Protein AF-H9GV64-F1 (afdb_monomer)

Nearest PDB structures (foldseek):
  7rdr-assembly1_A  TM=2.942E-01  e=3.446E-03  unidentified
  8f6q-assembly1_A  TM=3.142E-01  e=3.137E+00  synthetic construct
  5cwn-assembly1_A  TM=2.250E-01  e=1.804E+00  synthetic construct

Structure (mmCIF, N/CA/C/O backbone):
data_AF-H9GV64-F1
#
_entry.id   AF-H9GV64-F1
#
loop_
_atom_site.group_PDB
_atom_site.id
_atom_site.type_symbol
_atom_site.label_atom_id
_atom_site.label_alt_id
_atom_site.label_comp_id
_atom_site.label_asym_id
_atom_site.label_entity_id
_atom_site.label_seq_id
_atom_site.pdbx_PDB_ins_code
_atom_site.Cartn_x
_atom_site.Cartn_y
_atom_site.Cartn_z
_atom_site.occupancy
_atom_site.B_iso_or_equiv
_atom_site.auth_seq_id
_atom_site.auth_comp_id
_atom_site.auth_asym_id
_atom_site.auth_atom_id
_atom_site.pdbx_PDB_model_num
ATOM 1 N N . MET A 1 1 ? -4.059 -47.612 61.856 1.00 53.41 1 MET A N 1
ATOM 2 C CA . MET A 1 1 ? -4.037 -46.160 61.566 1.00 53.41 1 MET A CA 1
ATOM 3 C C . MET A 1 1 ? -4.843 -45.853 60.307 1.00 53.41 1 MET A C 1
ATOM 5 O O . MET A 1 1 ? -5.688 -44.978 60.387 1.00 53.41 1 MET A O 1
ATOM 9 N N . GLU A 1 2 ? -4.739 -46.670 59.253 1.00 55.91 2 GLU A N 1
ATOM 10 C CA . GLU A 1 2 ? -5.459 -46.534 57.964 1.00 55.91 2 GLU A CA 1
ATOM 11 C C . GLU A 1 2 ? -6.982 -46.278 58.035 1.00 55.91 2 GLU A C 1
ATOM 13 O O . GLU A 1 2 ? -7.522 -45.525 57.231 1.00 55.91 2 GLU A O 1
ATOM 18 N N . TRP A 1 3 ? -7.698 -46.843 59.014 1.00 55.56 3 TRP A N 1
ATOM 19 C CA . TRP A 1 3 ? -9.148 -46.631 59.153 1.00 55.56 3 TRP A CA 1
ATOM 20 C C . TRP A 1 3 ? -9.542 -45.217 59.610 1.00 55.56 3 TRP A C 1
ATOM 22 O O . TRP A 1 3 ? -10.601 -44.727 59.226 1.00 55.56 3 TRP A O 1
ATOM 32 N N . ARG A 1 4 ? -8.714 -44.542 60.421 1.00 65.94 4 ARG A N 1
ATOM 33 C CA . ARG A 1 4 ? -8.985 -43.148 60.827 1.00 65.94 4 ARG A CA 1
ATOM 34 C C . ARG A 1 4 ? -8.741 -42.188 59.671 1.00 65.94 4 ARG A C 1
ATOM 36 O O . ARG A 1 4 ? -9.539 -41.276 59.478 1.00 65.94 4 ARG A O 1
ATOM 43 N N . ASP A 1 5 ? -7.699 -42.446 58.889 1.00 66.00 5 ASP A N 1
ATOM 44 C CA . ASP A 1 5 ? -7.348 -41.627 57.732 1.00 66.00 5 ASP A CA 1
ATOM 45 C C . ASP A 1 5 ? -8.425 -41.744 56.637 1.00 66.00 5 ASP A C 1
ATOM 47 O O . ASP A 1 5 ? -8.864 -40.734 56.093 1.00 66.00 5 ASP A O 1
ATOM 51 N N . SER A 1 6 ? -8.973 -42.946 56.407 1.00 71.31 6 SER A N 1
ATOM 52 C CA . SER A 1 6 ? -10.094 -43.148 55.474 1.00 71.31 6 SER A CA 1
ATOM 53 C C . SER A 1 6 ? -11.383 -42.424 55.890 1.00 71.31 6 SER A C 1
ATOM 55 O O . SER A 1 6 ? -12.106 -41.925 55.028 1.00 71.31 6 SER A O 1
ATOM 57 N N . VAL A 1 7 ? -11.705 -42.375 57.187 1.00 77.62 7 VAL A N 1
ATOM 58 C CA . VAL A 1 7 ? -12.918 -41.698 57.685 1.00 77.62 7 VAL A CA 1
ATOM 59 C C . VAL A 1 7 ? -12.760 -40.176 57.640 1.00 77.62 7 VAL A C 1
ATOM 61 O O . VAL A 1 7 ? -13.713 -39.477 57.300 1.00 77.62 7 VAL A O 1
ATOM 64 N N . LEU A 1 8 ? -11.560 -39.656 57.920 1.00 79.75 8 LEU A N 1
ATOM 65 C CA . LEU A 1 8 ? -11.256 -38.227 57.791 1.00 79.75 8 LEU A CA 1
ATOM 66 C C . LEU A 1 8 ? -11.384 -37.746 56.342 1.00 79.75 8 LEU A C 1
ATOM 68 O O . LEU A 1 8 ? -11.998 -36.709 56.113 1.00 79.75 8 LEU A O 1
ATOM 72 N N . VAL A 1 9 ? -10.891 -38.522 55.371 1.00 84.25 9 VAL A N 1
ATOM 73 C CA . VAL A 1 9 ? -11.035 -38.204 53.939 1.00 84.25 9 VAL A CA 1
ATOM 74 C C . VAL A 1 9 ? -12.507 -38.180 53.514 1.00 84.25 9 VAL A C 1
ATOM 76 O O . VAL A 1 9 ? -12.927 -37.266 52.810 1.00 84.25 9 VAL A O 1
ATOM 79 N N . GLN A 1 10 ? -13.323 -39.138 53.969 1.00 81.88 10 GLN A N 1
ATOM 80 C CA . GLN A 1 10 ? -14.759 -39.148 53.658 1.00 81.88 10 GLN A CA 1
ATOM 81 C C . GLN A 1 10 ? -15.510 -37.973 54.298 1.00 81.88 10 GLN A C 1
ATOM 83 O O . GLN A 1 10 ? -16.364 -37.369 53.649 1.00 81.88 10 GLN A O 1
ATOM 88 N N . LEU A 1 11 ? -15.189 -37.626 55.548 1.00 85.44 11 LEU A N 1
ATOM 89 C CA . LEU A 1 11 ? -15.784 -36.480 56.236 1.00 85.44 11 LEU A CA 1
ATOM 90 C C . LEU A 1 11 ? -15.414 -35.162 55.543 1.00 85.44 11 LEU A C 1
ATOM 92 O O . LEU A 1 11 ? -16.284 -34.319 55.337 1.00 85.44 11 LEU A O 1
ATOM 96 N N . ASP A 1 12 ? -14.149 -35.000 55.157 1.00 83.88 12 ASP A N 1
ATOM 97 C CA . ASP A 1 12 ? -13.677 -33.821 54.431 1.00 83.88 12 ASP A CA 1
ATOM 98 C C . ASP A 1 12 ? -14.350 -33.707 53.059 1.00 83.88 12 ASP A C 1
ATOM 100 O O . ASP A 1 12 ? -14.798 -32.634 52.658 1.00 83.88 12 ASP A O 1
ATOM 104 N N . GLN A 1 13 ? -14.561 -34.837 52.384 1.00 84.56 13 GLN A N 1
ATOM 105 C CA . GLN A 1 13 ? -15.266 -34.868 51.110 1.00 84.56 13 GLN A CA 1
ATOM 106 C C . GLN A 1 13 ? -16.753 -34.505 51.244 1.00 84.56 13 GLN A C 1
ATOM 108 O O . GLN A 1 13 ? -17.286 -33.782 50.403 1.00 84.56 13 GLN A O 1
ATOM 113 N N . VAL A 1 14 ? -17.434 -34.959 52.301 1.00 85.06 14 VAL A N 1
ATOM 114 C CA . VAL A 1 14 ? -18.819 -34.548 52.590 1.00 85.06 14 VAL A CA 1
ATOM 115 C C . VAL A 1 14 ? -18.875 -33.070 52.971 1.00 85.06 14 VAL A C 1
ATOM 117 O O . VAL A 1 14 ? -19.726 -32.349 52.455 1.00 85.06 14 VAL A O 1
ATOM 120 N N . LYS A 1 15 ? -17.950 -32.597 53.811 1.00 89.56 15 LYS A N 1
ATOM 121 C CA . LYS A 1 15 ? -17.848 -31.188 54.204 1.00 89.56 15 LYS A CA 1
ATOM 122 C C . LYS A 1 15 ? -17.614 -30.284 52.994 1.00 89.56 15 LYS A C 1
ATOM 124 O O . LYS A 1 15 ? -18.304 -29.282 52.855 1.00 89.56 15 LYS A O 1
ATOM 129 N N . SER A 1 16 ? -16.702 -30.662 52.101 1.00 88.12 16 SER A N 1
ATOM 130 C CA . SER A 1 16 ? -16.436 -29.953 50.848 1.00 88.12 16 SER A CA 1
ATOM 131 C C . SER A 1 16 ? -17.687 -29.884 49.968 1.00 88.12 16 SER A C 1
ATOM 133 O O . SER A 1 16 ? -18.065 -28.800 49.534 1.00 88.12 16 SER A O 1
ATOM 135 N N . ARG A 1 17 ? -18.404 -31.003 49.782 1.00 83.75 17 ARG A N 1
ATOM 136 C CA . ARG A 1 17 ? -19.665 -31.017 49.017 1.00 83.75 17 ARG A CA 1
ATOM 137 C C . ARG A 1 17 ? -20.757 -30.166 49.663 1.00 83.75 17 ARG A C 1
ATOM 139 O O . ARG A 1 17 ? -21.462 -29.462 48.950 1.00 83.75 17 ARG A O 1
ATOM 146 N N . MET A 1 18 ? -20.902 -30.218 50.988 1.00 86.19 18 MET A N 1
ATOM 147 C CA . MET A 1 18 ? -21.866 -29.380 51.708 1.00 86.19 18 MET A CA 1
ATOM 148 C C . MET A 1 18 ? -21.522 -27.897 51.582 1.00 86.19 18 MET A C 1
ATOM 150 O O . MET A 1 18 ? -22.432 -27.099 51.391 1.00 86.19 18 MET A O 1
ATOM 154 N N . GLN A 1 19 ? -20.237 -27.538 51.641 1.00 85.38 19 GLN A N 1
ATOM 155 C CA . GLN A 1 19 ? -19.795 -26.161 51.447 1.00 85.38 19 GLN A CA 1
ATOM 156 C C . GLN A 1 19 ? -20.117 -25.681 50.028 1.00 85.38 19 GLN A C 1
ATOM 158 O O . GLN A 1 19 ? -20.773 -24.661 49.880 1.00 85.38 19 GLN A O 1
ATOM 163 N N . MET A 1 20 ? -19.787 -26.467 48.996 1.00 81.81 20 MET A N 1
ATOM 164 C CA . MET A 1 20 ? -20.126 -26.113 47.611 1.00 81.81 20 MET A CA 1
ATOM 165 C C . MET A 1 20 ? -21.639 -25.988 47.383 1.00 81.81 20 MET A C 1
ATOM 167 O O . MET A 1 20 ? -22.082 -25.089 46.673 1.00 81.81 20 MET A O 1
ATOM 171 N N . ALA A 1 21 ? -22.445 -26.858 47.998 1.00 82.06 21 ALA A N 1
ATOM 172 C CA . ALA A 1 21 ? -23.902 -26.776 47.916 1.00 82.06 21 ALA A CA 1
ATOM 173 C C . ALA A 1 21 ? -24.458 -25.542 48.64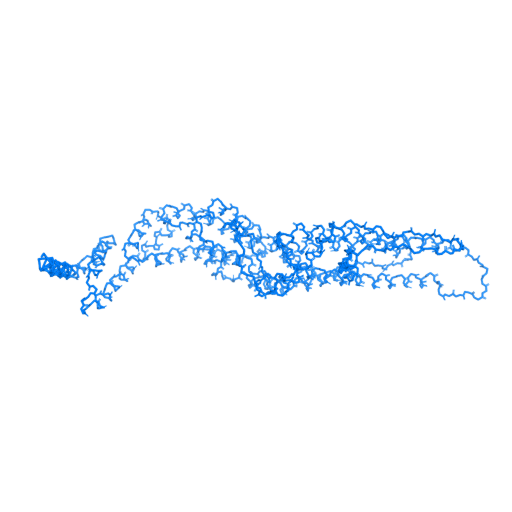9 1.00 82.06 21 ALA A C 1
ATOM 175 O O . ALA A 1 21 ? -25.371 -24.895 48.140 1.00 82.06 21 ALA A O 1
ATOM 176 N N . ALA A 1 22 ? -23.908 -25.200 49.819 1.00 84.88 22 ALA A N 1
ATOM 177 C CA . ALA A 1 22 ? -24.285 -24.001 50.564 1.00 84.88 22 ALA A CA 1
ATOM 178 C C . ALA A 1 22 ? -23.931 -22.722 49.790 1.00 84.88 22 ALA A C 1
ATOM 180 O O . ALA A 1 22 ? -24.785 -21.849 49.645 1.00 84.88 22 ALA A O 1
ATOM 181 N N . ASP A 1 23 ? -22.722 -22.655 49.229 1.00 84.44 23 ASP A N 1
ATOM 182 C CA . ASP A 1 23 ? -22.256 -21.528 48.418 1.00 84.44 23 ASP A CA 1
ATOM 183 C C . ASP A 1 23 ? -23.117 -21.381 47.144 1.00 84.44 23 ASP A C 1
ATOM 185 O O . ASP A 1 23 ? -23.544 -20.280 46.797 1.00 84.44 23 ASP A O 1
ATOM 189 N N . SER A 1 24 ? -23.474 -22.499 46.498 1.00 83.62 24 SER A N 1
ATOM 190 C CA . SER A 1 24 ? -24.377 -22.509 45.334 1.00 83.62 24 SER A CA 1
ATOM 191 C C . SER A 1 24 ? -25.785 -22.022 45.683 1.00 83.62 24 SER A C 1
ATOM 193 O O . SER A 1 24 ? -26.373 -21.250 44.931 1.00 83.62 24 SER A O 1
ATOM 195 N N . LEU A 1 25 ? -26.345 -22.436 46.825 1.00 84.31 25 LEU A N 1
ATOM 196 C CA . LEU A 1 25 ? -27.657 -21.960 47.277 1.00 84.31 25 LEU A CA 1
ATOM 197 C C . LEU A 1 25 ? -27.636 -20.463 47.601 1.00 84.31 25 LEU A C 1
ATOM 199 O O . LEU A 1 25 ? -28.568 -19.748 47.235 1.00 84.31 25 LEU A O 1
ATOM 203 N N . GLN A 1 26 ? -26.571 -19.984 48.247 1.00 87.88 26 GLN A N 1
ATOM 204 C CA . GLN A 1 26 ? -26.408 -18.568 48.561 1.00 87.88 26 GLN A CA 1
ATOM 205 C C . GLN A 1 26 ? -26.324 -17.713 47.288 1.00 87.88 26 GLN A C 1
ATOM 207 O O . GLN A 1 26 ? -26.975 -16.671 47.199 1.00 87.88 26 GLN A O 1
ATOM 212 N N . GLU A 1 27 ? -25.571 -18.152 46.277 1.00 88.56 27 GLU A N 1
ATOM 213 C CA . GLU A 1 27 ? -25.499 -17.435 45.000 1.00 88.56 27 GLU A CA 1
ATOM 214 C C . GLU A 1 27 ? -26.795 -17.553 44.180 1.00 88.56 27 GLU A C 1
ATOM 216 O O . GLU A 1 27 ? -27.140 -16.618 43.456 1.00 88.56 27 GLU A O 1
ATOM 221 N N . ALA A 1 28 ? -27.570 -18.632 44.335 1.00 85.69 28 ALA A N 1
ATOM 222 C CA . ALA A 1 28 ? -28.889 -18.767 43.713 1.00 85.69 28 ALA A CA 1
ATOM 223 C C . ALA A 1 28 ? -29.913 -17.783 44.306 1.00 85.69 28 ALA A C 1
ATOM 225 O O . ALA A 1 28 ? -30.651 -17.137 43.558 1.00 85.69 28 ALA A O 1
ATOM 226 N N . ASP A 1 29 ? -29.929 -17.623 45.631 1.00 86.50 29 ASP A N 1
ATOM 227 C CA . ASP A 1 29 ? -30.789 -16.649 46.317 1.00 86.50 29 ASP A CA 1
ATOM 228 C C . ASP A 1 29 ? -30.404 -15.206 45.951 1.00 86.50 29 ASP A C 1
ATOM 230 O O . ASP A 1 29 ? -31.247 -14.367 45.605 1.00 86.50 29 ASP A O 1
ATOM 234 N N . LYS A 1 30 ? -29.094 -14.939 45.904 1.00 91.12 30 LYS A N 1
ATOM 235 C CA . LYS A 1 30 ? -28.554 -13.665 45.431 1.00 91.12 30 LYS A CA 1
ATOM 236 C C . LYS A 1 30 ? -28.959 -13.387 43.985 1.00 91.12 30 LYS A C 1
ATOM 238 O O . LYS A 1 30 ? -29.435 -12.289 43.709 1.00 91.12 30 LYS A O 1
ATOM 243 N N . TRP A 1 31 ? -28.851 -14.359 43.078 1.00 91.44 31 TRP A N 1
ATOM 244 C CA . TRP A 1 31 ? -29.331 -14.219 41.699 1.00 91.44 31 TRP A CA 1
ATOM 245 C C . TRP A 1 31 ? -30.822 -13.869 41.642 1.00 91.44 31 TRP A C 1
ATOM 247 O O . TRP A 1 31 ? -31.196 -12.932 40.940 1.00 91.44 31 TRP A O 1
ATOM 257 N N . SER A 1 32 ? -31.665 -14.576 42.402 1.00 88.50 32 SER A N 1
ATOM 258 C CA . SER A 1 32 ? -33.111 -14.321 42.448 1.00 88.50 32 SER A CA 1
ATOM 259 C C . SER A 1 32 ? -33.420 -12.889 42.897 1.00 88.50 32 SER A C 1
ATOM 261 O O . SER A 1 32 ? -34.202 -12.186 42.257 1.00 88.50 32 SER A O 1
ATOM 263 N N . THR A 1 33 ? -32.736 -12.417 43.942 1.00 91.31 33 THR A N 1
ATOM 264 C CA . THR A 1 33 ? -32.866 -11.038 44.437 1.00 91.31 33 THR A CA 1
ATOM 265 C C . THR A 1 33 ? -32.399 -10.022 43.392 1.00 91.31 33 THR A C 1
ATOM 267 O O . THR A 1 33 ? -33.098 -9.057 43.087 1.00 91.31 33 THR A O 1
ATOM 270 N N . LEU A 1 34 ? -31.231 -10.251 42.782 1.00 91.62 34 LEU A N 1
ATOM 271 C CA . LEU A 1 34 ? -30.693 -9.362 41.753 1.00 91.62 34 LEU A CA 1
ATOM 272 C C . LEU A 1 34 ? -31.621 -9.277 40.532 1.00 91.62 34 LEU A C 1
ATOM 274 O O . LEU A 1 34 ? -31.825 -8.182 40.013 1.00 91.62 34 LEU A O 1
ATOM 278 N N . SER A 1 35 ? -32.191 -10.409 40.114 1.00 89.69 35 SER A N 1
ATOM 279 C CA . SER A 1 35 ? -33.120 -10.513 38.987 1.00 89.69 35 SER A CA 1
ATOM 280 C C . SER A 1 35 ? -34.469 -9.847 39.260 1.00 89.69 35 SER A C 1
ATOM 282 O O . SER A 1 35 ? -35.093 -9.372 38.317 1.00 89.69 35 SER A O 1
ATOM 284 N N . ALA A 1 36 ? -34.934 -9.800 40.511 1.00 90.25 36 ALA A N 1
ATOM 285 C CA . ALA A 1 36 ? -36.158 -9.082 40.869 1.00 90.25 36 ALA A CA 1
ATOM 286 C C . ALA A 1 36 ? -35.954 -7.557 40.828 1.00 90.25 36 ALA A C 1
ATOM 288 O O . ALA A 1 36 ? -36.812 -6.819 40.348 1.00 90.25 36 ALA A O 1
ATOM 289 N N . ASP A 1 37 ? -34.788 -7.092 41.281 1.00 92.31 37 ASP A N 1
ATOM 290 C CA . ASP A 1 37 ? -34.478 -5.663 41.381 1.00 92.31 37 ASP A CA 1
ATOM 291 C C . ASP A 1 37 ? -34.032 -5.026 40.055 1.00 92.31 37 ASP A C 1
ATOM 293 O O . ASP A 1 37 ? -34.067 -3.801 39.918 1.00 92.31 37 ASP A O 1
ATOM 297 N N . ILE A 1 38 ? -33.540 -5.822 39.098 1.00 92.56 38 ILE A N 1
ATOM 298 C CA . ILE A 1 38 ? -32.871 -5.307 37.892 1.00 92.56 38 ILE A CA 1
ATOM 299 C C . ILE A 1 38 ? -33.787 -4.395 37.064 1.00 92.56 38 ILE A C 1
ATOM 301 O O . ILE A 1 38 ? -33.342 -3.390 36.519 1.00 92.56 38 ILE A O 1
ATOM 305 N N . GLU A 1 39 ? -35.087 -4.680 37.006 1.00 91.56 39 GLU A N 1
ATOM 306 C CA . GLU A 1 39 ? -36.027 -3.841 36.258 1.00 91.56 39 GLU A CA 1
ATOM 307 C C . GLU A 1 39 ? -36.197 -2.452 36.886 1.00 91.56 39 GLU A C 1
ATOM 309 O O . GLU A 1 39 ? -36.316 -1.462 36.162 1.00 91.56 39 GLU A O 1
ATOM 314 N N . GLU A 1 40 ? -36.144 -2.342 38.217 1.00 91.69 40 GLU A N 1
ATOM 315 C CA . GLU A 1 40 ? -36.154 -1.042 38.896 1.00 91.69 40 GLU A CA 1
ATOM 316 C C . GLU A 1 40 ? -34.845 -0.282 38.661 1.00 91.69 40 GLU A C 1
ATOM 318 O O . GLU A 1 40 ? -34.872 0.924 38.409 1.00 91.69 40 GLU A O 1
ATOM 323 N N . THR A 1 41 ? -33.693 -0.964 38.656 1.00 92.19 41 THR A N 1
ATOM 324 C CA . TH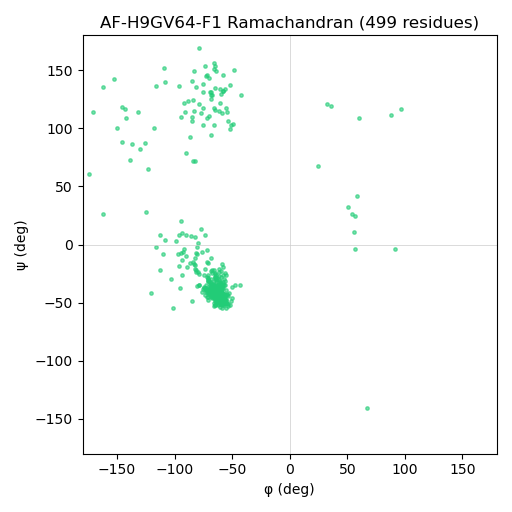R A 1 41 ? -32.418 -0.288 38.369 1.00 92.19 41 THR A CA 1
ATOM 325 C C . THR A 1 41 ? -32.361 0.226 36.930 1.00 92.19 41 THR A C 1
ATOM 327 O O . THR A 1 41 ? -31.880 1.338 36.716 1.00 92.19 41 THR A O 1
ATOM 330 N N . PHE A 1 42 ? -32.931 -0.483 35.948 1.00 92.75 42 PHE A N 1
ATOM 331 C CA . PHE A 1 42 ? -33.024 0.007 34.564 1.00 92.75 42 PHE A CA 1
ATOM 332 C C . PHE A 1 42 ? -33.851 1.296 34.422 1.00 92.75 42 PHE A C 1
ATOM 334 O O . PHE A 1 42 ? -33.575 2.093 33.521 1.00 92.75 42 PHE A O 1
ATOM 341 N N . LYS A 1 43 ? -34.819 1.558 35.312 1.00 92.12 43 LYS A N 1
ATOM 342 C CA . LYS A 1 43 ? -35.595 2.815 35.294 1.00 92.12 43 LYS A CA 1
ATOM 343 C C . LYS A 1 43 ? -34.763 4.040 35.665 1.00 92.12 43 LYS A C 1
ATOM 345 O O . LYS A 1 43 ? -35.125 5.142 35.265 1.00 92.12 43 LYS A O 1
ATOM 350 N N . THR A 1 44 ? -33.654 3.862 36.385 1.00 91.44 44 THR A N 1
ATOM 351 C CA . THR A 1 44 ? -32.748 4.969 36.739 1.00 91.44 44 THR A CA 1
ATOM 352 C C . THR A 1 44 ? -32.031 5.557 35.522 1.00 91.44 44 THR A C 1
ATOM 354 O O . THR A 1 44 ? -31.582 6.696 35.584 1.00 91.44 44 THR A O 1
ATOM 357 N N . GLN A 1 45 ? -31.928 4.792 34.425 1.00 89.94 45 GLN A N 1
ATOM 358 C CA . GLN A 1 45 ? -31.151 5.117 33.219 1.00 89.94 45 GLN A CA 1
ATOM 359 C C . GLN A 1 45 ? -29.657 5.408 33.472 1.00 89.94 45 GLN A C 1
ATOM 361 O O . GLN A 1 45 ? -28.952 5.840 32.559 1.00 89.94 45 GLN A O 1
ATOM 366 N N . ASP A 1 46 ? -29.148 5.133 34.677 1.00 91.81 46 ASP A N 1
ATOM 367 C CA . ASP A 1 46 ? -27.738 5.291 35.014 1.00 91.81 46 ASP A CA 1
ATOM 368 C C . ASP A 1 46 ? -26.959 4.035 34.609 1.00 91.81 46 ASP A C 1
ATOM 370 O O . ASP A 1 46 ? -27.032 2.977 35.241 1.00 91.81 46 ASP A O 1
ATOM 374 N N . VAL A 1 47 ? -26.187 4.171 33.532 1.00 92.75 47 VAL A N 1
ATOM 375 C CA . VAL A 1 47 ? -25.391 3.095 32.931 1.00 92.75 47 VAL A CA 1
ATOM 376 C C . VAL A 1 47 ? -24.413 2.476 33.939 1.00 92.75 47 VAL A C 1
ATOM 378 O O . VAL A 1 47 ? -24.196 1.264 33.912 1.00 92.75 47 VAL A O 1
ATOM 381 N N . SER A 1 48 ? -23.856 3.272 34.857 1.00 92.12 48 SER A N 1
ATOM 382 C CA . SER A 1 48 ? -22.890 2.792 35.848 1.00 92.12 48 SER A CA 1
ATOM 383 C C . SER A 1 48 ? -23.558 1.917 36.911 1.00 92.12 48 SER A C 1
ATOM 385 O O . SER A 1 48 ? -23.090 0.811 37.191 1.00 92.12 48 SER A O 1
ATOM 387 N N . VAL A 1 49 ? -24.709 2.351 37.430 1.00 92.81 49 VAL A N 1
ATOM 388 C CA . VAL A 1 49 ? -25.474 1.614 38.445 1.00 92.81 49 VAL A CA 1
ATOM 389 C C . VAL A 1 49 ? -26.015 0.309 37.869 1.00 92.81 49 VAL A C 1
ATOM 391 O O . VAL A 1 49 ? -25.906 -0.743 38.504 1.00 92.81 49 VAL A O 1
ATOM 394 N N . ILE A 1 50 ? -26.548 0.354 36.645 1.00 93.81 50 ILE A N 1
ATOM 395 C CA . ILE A 1 50 ? -27.048 -0.841 35.959 1.00 93.81 50 ILE A CA 1
ATOM 396 C C . ILE A 1 50 ? -25.899 -1.832 35.728 1.00 93.81 50 ILE A C 1
ATOM 398 O O . ILE A 1 50 ? -26.048 -3.014 36.037 1.00 93.81 50 ILE A O 1
ATOM 402 N N . SER A 1 51 ? -24.735 -1.361 35.262 1.00 93.94 51 SER A N 1
ATOM 403 C CA . SER A 1 51 ? -23.573 -2.227 35.029 1.00 93.94 51 SER A CA 1
ATOM 404 C C . SER A 1 51 ? -23.103 -2.947 36.293 1.00 93.94 51 SER A C 1
ATOM 406 O O . SER A 1 51 ? -22.930 -4.159 36.257 1.00 93.94 51 SER A O 1
ATOM 408 N N . ALA A 1 52 ? -23.021 -2.257 37.437 1.00 92.81 52 ALA A N 1
ATOM 409 C CA . ALA A 1 52 ? -22.607 -2.866 38.699 1.00 92.81 52 ALA A CA 1
ATOM 410 C C . ALA A 1 52 ? -23.552 -4.002 39.132 1.00 92.81 52 ALA A C 1
ATOM 412 O O . ALA A 1 52 ? -23.105 -5.040 39.631 1.00 92.81 52 ALA A O 1
ATOM 413 N N . LYS A 1 53 ? -24.863 -3.837 38.903 1.00 93.06 53 LYS A N 1
ATOM 414 C CA . LYS A 1 53 ? -25.858 -4.888 39.164 1.00 93.06 53 LYS A CA 1
ATOM 415 C C . LYS A 1 53 ? -25.672 -6.075 38.207 1.00 93.06 53 LYS A C 1
ATOM 417 O O . LYS A 1 53 ? -25.689 -7.212 38.673 1.00 93.06 53 LYS A O 1
ATOM 422 N N . LEU A 1 54 ? -25.423 -5.830 36.915 1.00 93.69 54 LEU A N 1
ATOM 423 C CA . LEU A 1 54 ? -25.150 -6.888 35.928 1.00 93.69 54 LEU A CA 1
ATOM 424 C C . LEU A 1 54 ? -23.860 -7.662 36.228 1.00 93.69 54 LEU A C 1
ATOM 426 O O . LEU A 1 54 ? -23.864 -8.887 36.147 1.00 93.69 54 LEU A O 1
ATOM 430 N N . THR A 1 55 ? -22.793 -6.988 36.654 1.00 92.69 55 THR A N 1
ATOM 431 C CA . THR A 1 55 ? -21.528 -7.631 37.045 1.00 92.69 55 THR A CA 1
ATOM 432 C C . THR A 1 55 ? -21.702 -8.515 38.284 1.00 92.69 55 THR A C 1
ATOM 434 O O . THR A 1 55 ? -21.139 -9.610 38.370 1.00 92.69 55 THR A O 1
ATOM 437 N N . SER A 1 56 ? -22.536 -8.083 39.238 1.00 91.19 56 SER A N 1
ATOM 438 C CA . SER A 1 56 ? -22.930 -8.914 40.382 1.00 91.19 56 SER A CA 1
ATOM 439 C C . SER A 1 56 ? -23.701 -10.160 39.928 1.00 91.19 56 SER A C 1
ATOM 441 O O . SER A 1 56 ? -23.383 -11.265 40.366 1.00 91.19 56 SER A O 1
ATOM 443 N N . MET A 1 57 ? -24.637 -10.010 38.980 1.00 92.19 57 MET A N 1
ATOM 444 C CA . MET A 1 57 ? -25.357 -11.138 38.374 1.00 92.19 57 MET A CA 1
ATOM 445 C C . MET A 1 57 ? -24.408 -12.092 37.632 1.00 92.19 57 MET A C 1
ATOM 447 O O . MET A 1 57 ? -24.515 -13.300 37.819 1.00 92.19 57 MET A O 1
ATOM 451 N N . GLN A 1 58 ? -23.442 -11.583 36.857 1.00 91.94 58 GLN A N 1
ATOM 452 C CA . GLN A 1 58 ? -22.406 -12.396 36.194 1.00 91.94 58 GLN A CA 1
ATOM 453 C C . GLN A 1 58 ? -21.600 -13.224 37.196 1.00 91.94 58 GLN A C 1
ATOM 455 O O . GLN A 1 58 ? -21.377 -14.413 36.975 1.00 91.94 58 GLN A O 1
ATOM 460 N N . SER A 1 59 ? -21.203 -12.605 38.309 1.00 90.12 59 SER A N 1
ATOM 461 C CA . SER A 1 59 ? -20.434 -13.270 39.364 1.00 90.12 59 SER A CA 1
ATOM 462 C C . SER A 1 59 ? -21.241 -14.380 40.039 1.00 90.12 59 SER A C 1
ATOM 464 O O . SER A 1 59 ? -20.720 -15.472 40.246 1.00 90.12 59 SER A O 1
ATOM 466 N N . SER A 1 60 ? -22.523 -14.132 40.330 1.00 90.06 60 SER A N 1
ATOM 467 C CA . SER A 1 60 ? -23.426 -15.157 40.867 1.00 90.06 60 SER A CA 1
ATOM 468 C C . SER A 1 60 ? -23.654 -16.294 39.876 1.00 90.06 60 SER A C 1
ATOM 470 O O . SER A 1 60 ? -23.608 -17.461 40.254 1.00 90.06 60 SER A O 1
ATOM 472 N N . LEU A 1 61 ? -23.832 -15.981 38.590 1.00 88.12 61 LEU A N 1
ATOM 473 C CA . LEU A 1 61 ? -24.039 -16.993 37.558 1.00 88.12 61 LEU A CA 1
ATOM 474 C C . LEU A 1 61 ? -22.820 -17.906 37.382 1.00 88.12 61 LEU A C 1
ATOM 476 O O . LEU A 1 61 ? -22.993 -19.098 37.155 1.00 88.12 61 LEU A O 1
ATOM 480 N N . ALA A 1 62 ? -21.599 -17.388 37.539 1.00 86.44 62 ALA A N 1
ATOM 481 C CA . ALA A 1 62 ? -20.371 -18.177 37.421 1.00 86.44 62 ALA A CA 1
ATOM 482 C C . ALA A 1 62 ? -20.263 -19.323 38.449 1.00 86.44 62 ALA A C 1
ATOM 484 O O . ALA A 1 62 ? -19.576 -20.306 38.184 1.00 86.44 62 ALA A O 1
ATOM 485 N N . VAL A 1 63 ? -20.951 -19.225 39.592 1.00 85.44 63 VAL A N 1
ATOM 486 C CA . VAL A 1 63 ? -20.993 -20.271 40.634 1.00 85.44 63 VAL A CA 1
ATOM 487 C C . VAL A 1 63 ? -22.130 -21.277 40.388 1.00 85.44 63 VAL A C 1
ATOM 489 O O . VAL A 1 63 ? -22.083 -22.402 40.870 1.00 85.44 63 VAL A O 1
ATOM 492 N N . LEU A 1 64 ? -23.135 -20.915 39.584 1.00 84.69 64 LEU A N 1
ATOM 493 C CA . LEU A 1 64 ? -24.370 -21.685 39.375 1.00 84.69 64 LEU A CA 1
ATOM 494 C C . LEU A 1 64 ? -24.339 -22.617 38.151 1.00 84.69 64 LEU A C 1
ATOM 496 O O . LEU A 1 64 ? -25.396 -23.016 37.662 1.00 84.69 64 LEU A O 1
ATOM 500 N N . VAL A 1 65 ? -23.156 -22.972 37.649 1.00 82.62 65 VAL A N 1
ATOM 501 C CA . VAL A 1 65 ? -22.982 -23.749 36.403 1.00 82.62 65 VAL A CA 1
ATOM 502 C C . VAL A 1 65 ? -23.691 -25.108 36.444 1.00 82.62 65 VAL A C 1
ATOM 504 O O . VAL A 1 65 ? -24.240 -25.542 35.436 1.00 82.62 65 VAL A O 1
ATOM 507 N N . ASP A 1 66 ? -23.756 -25.740 37.616 1.00 80.19 66 ASP A N 1
ATOM 508 C CA . ASP A 1 66 ? -24.352 -27.072 37.797 1.00 80.19 66 ASP A CA 1
ATOM 509 C C . ASP A 1 66 ? -25.881 -27.047 38.017 1.00 80.19 66 ASP A C 1
ATOM 511 O O . ASP A 1 66 ? -26.492 -28.074 38.327 1.00 80.19 66 ASP A O 1
ATOM 515 N N . THR A 1 67 ? -26.527 -25.881 37.876 1.00 80.69 67 THR A N 1
ATOM 516 C CA . THR A 1 67 ? -27.988 -25.755 38.018 1.00 80.69 67 THR A CA 1
ATOM 517 C C . THR A 1 67 ? -28.723 -26.075 36.709 1.00 80.69 67 THR A C 1
ATOM 519 O O . THR A 1 67 ? -28.275 -25.683 35.632 1.00 80.69 67 THR A O 1
ATOM 522 N N . PRO A 1 68 ? -29.875 -26.774 36.756 1.00 78.50 68 PRO A N 1
ATOM 523 C CA . PRO A 1 68 ? -30.590 -27.197 35.547 1.00 78.50 68 PRO A CA 1
ATOM 524 C C . PRO A 1 68 ? -31.147 -26.027 34.718 1.00 78.50 68 PRO A C 1
ATOM 526 O O . PRO A 1 68 ? -31.380 -26.186 33.524 1.00 78.50 68 PRO A O 1
ATOM 529 N N . ASP A 1 69 ? -31.342 -24.858 35.331 1.00 85.44 69 ASP A N 1
ATOM 530 C CA . ASP A 1 69 ? -31.833 -23.622 34.712 1.00 85.44 69 ASP A CA 1
ATOM 531 C C . ASP A 1 69 ? -30.701 -22.663 34.285 1.00 85.44 69 ASP A C 1
ATOM 533 O O . ASP A 1 69 ? -30.957 -21.533 33.859 1.00 85.44 69 ASP A O 1
ATOM 537 N N . TYR A 1 70 ? -29.439 -23.102 34.361 1.00 87.50 70 TYR A N 1
ATOM 538 C CA . TYR A 1 70 ? -28.265 -22.292 34.028 1.00 87.50 70 TYR A CA 1
ATOM 539 C C . TYR A 1 70 ? -28.345 -21.672 32.626 1.00 87.50 70 TYR A C 1
ATOM 541 O O . TYR A 1 70 ? -28.097 -20.478 32.457 1.00 87.50 70 TYR A O 1
ATOM 549 N N . SER A 1 71 ? -28.765 -22.447 31.619 1.00 88.31 71 SER A N 1
ATOM 550 C CA . SER A 1 71 ? -28.880 -21.957 30.240 1.00 88.31 71 SER A CA 1
ATOM 551 C C . SER A 1 71 ? -29.889 -20.816 30.097 1.00 88.31 71 SER A C 1
ATOM 553 O O . SER A 1 71 ? -29.637 -19.860 29.365 1.00 88.31 71 SER A O 1
ATOM 555 N N . GLU A 1 72 ? -31.017 -20.885 30.806 1.00 90.00 72 GLU A N 1
ATOM 556 C CA . GLU A 1 72 ? -32.042 -19.836 30.781 1.00 90.00 72 GLU A CA 1
ATOM 557 C C . GLU A 1 72 ? -31.527 -18.559 31.455 1.00 90.00 72 GLU A C 1
ATOM 559 O O . GLU A 1 72 ? -31.692 -17.458 30.922 1.00 90.00 72 GLU A O 1
ATOM 564 N N . LYS A 1 73 ? -30.810 -18.705 32.577 1.00 90.00 73 LYS A N 1
ATOM 565 C CA . LYS A 1 73 ? -30.154 -17.593 33.279 1.00 90.00 73 LYS A CA 1
ATOM 566 C C . LYS A 1 73 ? -29.087 -16.908 32.419 1.00 90.00 73 LYS A C 1
ATOM 568 O O . LYS A 1 73 ? -29.031 -15.678 32.402 1.00 90.00 73 LYS A O 1
ATOM 573 N N . CYS A 1 74 ? -28.289 -17.666 31.660 1.00 91.19 74 CYS A N 1
ATOM 574 C CA . CYS A 1 74 ? -27.331 -17.112 30.695 1.00 91.19 74 CYS A CA 1
ATOM 575 C C . CYS A 1 74 ? -28.026 -16.264 29.624 1.00 91.19 74 CYS A C 1
ATOM 577 O O . CYS A 1 74 ? -27.610 -15.135 29.365 1.00 91.19 74 CYS A O 1
ATOM 579 N N . VAL A 1 75 ? -29.100 -16.786 29.023 1.00 93.38 75 VAL A N 1
ATOM 580 C CA . VAL A 1 75 ? -29.870 -16.061 28.000 1.00 93.38 75 VAL A CA 1
ATOM 581 C C . VAL A 1 75 ? -30.465 -14.778 28.578 1.00 93.38 75 VAL A C 1
ATOM 583 O O . VAL A 1 75 ? -30.383 -13.724 27.946 1.00 93.38 75 VAL A O 1
ATOM 586 N N . HIS A 1 76 ? -31.019 -14.841 29.792 1.00 92.25 76 HIS A N 1
ATOM 587 C CA . HIS A 1 76 ? -31.567 -13.669 30.465 1.00 92.25 76 HIS A CA 1
ATOM 588 C C . HIS A 1 76 ? -30.495 -12.600 30.723 1.00 92.25 76 HIS A C 1
ATOM 590 O O . HIS A 1 76 ? -30.703 -11.428 30.408 1.00 92.25 76 HIS A O 1
ATOM 596 N N . LEU A 1 77 ? -29.318 -12.999 31.216 1.00 92.75 77 LEU A N 1
ATOM 597 C CA . LEU A 1 77 ? -28.202 -12.082 31.449 1.00 92.75 77 LEU A CA 1
ATOM 598 C C . LEU A 1 77 ? -27.747 -11.385 30.167 1.00 92.75 77 LEU A C 1
ATOM 600 O O . LEU A 1 77 ? -27.540 -10.172 30.157 1.00 92.75 77 LEU A O 1
ATOM 604 N N . GLU A 1 78 ? -27.620 -12.136 29.075 1.00 93.75 78 GLU A N 1
ATOM 605 C CA . GLU A 1 78 ? -27.234 -11.571 27.784 1.00 93.75 78 GLU A CA 1
ATOM 606 C C . GLU A 1 78 ? -28.303 -10.627 27.220 1.00 93.75 78 GLU A C 1
ATOM 608 O O . GLU A 1 78 ? -27.963 -9.586 26.649 1.00 93.75 78 GLU A O 1
ATOM 613 N N . ALA A 1 79 ? -29.591 -10.910 27.439 1.00 94.75 79 ALA A N 1
ATOM 614 C CA . ALA A 1 79 ? -30.673 -9.992 27.089 1.00 94.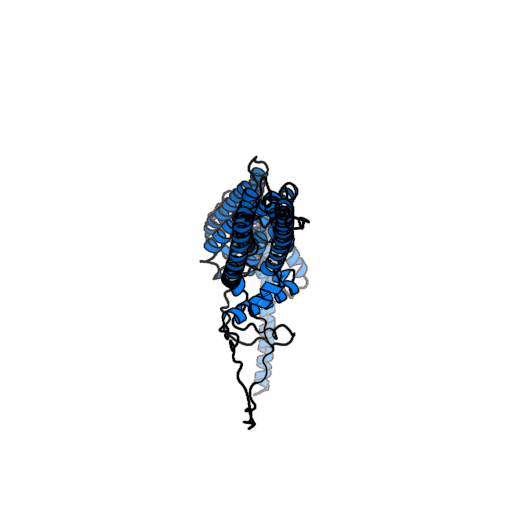75 79 ALA A CA 1
ATOM 615 C C . ALA A 1 79 ? -30.584 -8.669 27.874 1.00 94.75 79 ALA A C 1
ATOM 617 O O . ALA A 1 79 ? -30.738 -7.592 27.291 1.00 94.75 79 ALA A O 1
ATOM 618 N N . LEU A 1 80 ? -30.269 -8.728 29.171 1.00 94.75 80 LEU A N 1
ATOM 619 C CA . LEU A 1 80 ? -30.072 -7.535 29.996 1.00 94.75 80 LEU A CA 1
ATOM 620 C C . LEU A 1 80 ? -28.839 -6.729 29.556 1.00 94.75 80 LEU A C 1
ATOM 622 O O . LEU A 1 80 ? -28.921 -5.505 29.434 1.00 94.75 80 LEU A O 1
ATOM 626 N N . LYS A 1 81 ? -27.719 -7.391 29.236 1.00 94.94 81 LYS A N 1
ATOM 627 C CA . LYS A 1 81 ? -26.531 -6.720 28.680 1.00 94.94 81 LYS A CA 1
ATOM 628 C C . LYS A 1 81 ? -26.827 -6.045 27.335 1.00 94.94 81 LYS A C 1
ATOM 630 O O . LYS A 1 81 ? -26.428 -4.899 27.138 1.00 94.94 81 LYS A O 1
ATOM 635 N N . ASN A 1 82 ? -27.571 -6.704 26.438 1.00 95.56 82 ASN A N 1
ATOM 636 C CA . ASN A 1 82 ? -28.034 -6.108 25.175 1.00 95.56 82 ASN A CA 1
ATOM 637 C C . ASN A 1 82 ? -28.873 -4.843 25.420 1.00 95.56 82 ASN A C 1
ATOM 639 O O . ASN A 1 82 ? -28.712 -3.842 24.723 1.00 95.56 82 ASN A O 1
ATOM 643 N N . ARG A 1 83 ? -29.756 -4.868 26.425 1.00 95.31 83 ARG A N 1
ATOM 644 C CA . ARG A 1 83 ? -30.590 -3.715 26.788 1.00 95.31 83 ARG A CA 1
ATOM 645 C C . ARG A 1 83 ? -29.761 -2.554 27.339 1.00 95.31 83 ARG A C 1
ATOM 647 O O . ARG A 1 83 ? -30.025 -1.410 26.972 1.00 95.31 83 ARG A O 1
ATOM 654 N N . LEU A 1 84 ? -28.752 -2.829 28.173 1.00 94.62 84 LEU A N 1
ATOM 655 C CA . LEU A 1 84 ? -27.808 -1.810 28.648 1.00 94.62 84 LEU A CA 1
ATOM 656 C C . LEU A 1 84 ? -27.024 -1.189 27.484 1.00 94.62 84 LEU A C 1
ATOM 658 O O . LEU A 1 84 ? -26.910 0.032 27.408 1.00 94.62 84 LEU A O 1
ATOM 662 N N . GLU A 1 85 ? -26.527 -2.011 26.556 1.00 95.56 85 GLU A N 1
ATOM 663 C CA . GLU A 1 85 ? -25.823 -1.533 25.363 1.00 95.56 85 GLU A CA 1
ATOM 664 C C . GLU A 1 85 ? -26.711 -0.618 24.508 1.00 95.56 85 GLU A C 1
ATOM 666 O O . GLU A 1 85 ? -26.281 0.471 24.122 1.00 95.56 85 GLU A O 1
ATOM 671 N N . ALA A 1 86 ? -27.965 -1.010 24.262 1.00 94.81 86 ALA A N 1
ATOM 672 C CA . ALA A 1 86 ? -28.916 -0.202 23.501 1.00 94.81 86 ALA A CA 1
ATOM 673 C C . ALA A 1 86 ? -29.194 1.155 24.174 1.00 94.81 86 ALA A C 1
ATOM 675 O O . ALA A 1 86 ? -29.253 2.180 23.495 1.00 94.81 86 ALA A O 1
ATOM 676 N N . LEU A 1 87 ? -29.307 1.175 25.507 1.00 94.44 87 LEU A N 1
ATOM 677 C CA . LEU A 1 87 ? -29.494 2.400 26.289 1.00 94.44 87 LEU A CA 1
ATOM 678 C C . LEU A 1 87 ? -28.255 3.312 26.244 1.00 94.44 87 LEU A C 1
ATOM 680 O O . LEU A 1 87 ? -28.391 4.531 26.134 1.00 94.44 87 LEU A O 1
ATOM 684 N N . ALA A 1 88 ? -27.052 2.735 26.292 1.00 95.06 88 ALA A N 1
ATOM 685 C CA . ALA A 1 88 ? -25.796 3.483 26.283 1.00 95.06 88 ALA A CA 1
ATOM 686 C C . ALA A 1 88 ? -25.368 3.954 24.879 1.00 95.06 88 ALA A C 1
ATOM 688 O O . ALA A 1 88 ? -24.643 4.940 24.766 1.00 95.06 88 ALA A O 1
ATOM 689 N N . SER A 1 89 ? -25.826 3.300 23.805 1.00 95.50 89 SER A N 1
ATOM 690 C CA . SER A 1 89 ? -25.369 3.539 22.423 1.00 95.50 89 SER A CA 1
ATOM 691 C C . SER A 1 89 ? -25.382 5.013 21.983 1.00 95.50 89 SER A C 1
ATOM 693 O O . SER A 1 89 ? -24.356 5.479 21.481 1.00 95.50 89 SER A O 1
ATOM 695 N N . PRO A 1 90 ? -26.463 5.800 22.186 1.00 95.62 90 PRO A N 1
ATOM 696 C CA . PRO A 1 90 ? -26.472 7.211 21.790 1.00 95.62 90 PRO A CA 1
ATOM 697 C C . PRO A 1 90 ? -25.448 8.047 22.567 1.00 95.62 90 PRO A C 1
ATOM 699 O O . PRO A 1 90 ? -24.815 8.936 21.999 1.00 95.62 90 PRO A O 1
ATOM 702 N N . GLN A 1 91 ? -25.256 7.739 23.853 1.00 95.19 91 GLN A N 1
ATOM 703 C CA . GLN A 1 91 ? -24.310 8.443 24.717 1.00 95.19 91 GLN A CA 1
ATOM 704 C C . GLN A 1 91 ? -22.860 8.093 24.359 1.00 95.19 91 GLN A C 1
ATOM 706 O O . GLN A 1 91 ? -22.012 8.978 24.323 1.00 95.19 91 GLN A O 1
ATOM 711 N N . ILE A 1 92 ? -22.589 6.829 24.018 1.00 96.38 92 ILE A N 1
ATOM 712 C CA . ILE A 1 92 ? -21.279 6.365 23.539 1.00 96.38 92 ILE A CA 1
ATOM 713 C C . ILE A 1 92 ? -20.902 7.083 22.244 1.00 96.38 92 ILE A C 1
ATOM 715 O O . ILE A 1 92 ? -19.803 7.622 22.127 1.00 96.38 92 ILE A O 1
ATOM 719 N N . VAL A 1 93 ? -21.821 7.124 21.275 1.00 96.69 93 VAL A N 1
ATOM 720 C CA . VAL A 1 93 ? -21.592 7.804 19.992 1.00 96.69 93 VAL A CA 1
ATOM 721 C C . VAL A 1 93 ? -21.341 9.298 20.206 1.00 96.69 93 VAL A C 1
ATOM 723 O O . VAL A 1 93 ? -20.415 9.849 19.614 1.00 96.69 93 VAL A O 1
ATOM 726 N N . ALA A 1 94 ? -22.118 9.953 21.074 1.00 95.94 94 ALA A N 1
ATOM 727 C CA . ALA A 1 94 ? -21.904 11.357 21.415 1.00 95.94 94 ALA A CA 1
ATOM 728 C C . ALA A 1 94 ? -20.533 11.589 22.075 1.00 95.94 94 ALA A C 1
ATOM 730 O O . ALA A 1 94 ? -19.803 12.487 21.658 1.00 95.94 94 ALA A O 1
ATOM 731 N N . ALA A 1 95 ? -20.154 10.753 23.046 1.00 96.38 95 ALA A N 1
ATOM 732 C CA . ALA A 1 95 ? -18.880 10.857 23.754 1.00 96.38 95 ALA A CA 1
ATOM 733 C C . ALA A 1 95 ? -17.675 10.673 22.819 1.00 96.38 95 ALA A C 1
ATOM 735 O O . ALA A 1 95 ? -16.727 11.457 22.888 1.00 96.38 95 ALA A O 1
ATOM 736 N N . PHE A 1 96 ? -17.723 9.684 21.918 1.00 96.25 96 PHE A N 1
ATOM 737 C CA . PHE A 1 96 ? -16.650 9.437 20.953 1.00 96.25 96 PHE A CA 1
ATOM 738 C C . PHE A 1 96 ? -16.555 10.526 19.884 1.00 96.25 96 PHE A C 1
ATOM 740 O O . PHE A 1 96 ? -15.450 10.976 19.596 1.00 96.25 96 PHE A O 1
ATOM 747 N N . ASN A 1 97 ? -17.678 11.016 19.349 1.00 94.62 97 ASN A N 1
ATOM 748 C CA . ASN A 1 97 ? -17.657 12.125 18.388 1.00 94.62 97 ASN A CA 1
ATOM 749 C C . ASN A 1 97 ? -17.160 13.437 19.014 1.00 94.62 97 ASN A C 1
ATOM 751 O O . ASN A 1 97 ? -16.472 14.206 18.351 1.00 94.62 97 ASN A O 1
ATOM 755 N N . ALA A 1 98 ? -17.476 13.683 20.287 1.00 95.00 98 ALA A N 1
ATOM 756 C CA . ALA A 1 98 ? -16.976 14.837 21.033 1.00 95.00 98 ALA A CA 1
ATOM 757 C C . ALA A 1 98 ? -15.545 14.646 21.573 1.00 95.00 98 ALA A C 1
ATOM 759 O O . ALA A 1 98 ? -15.025 15.545 22.230 1.00 95.00 98 ALA A O 1
ATOM 760 N N . GLN A 1 99 ? -14.931 13.474 21.360 1.00 94.31 99 GLN A N 1
ATOM 761 C CA . GLN A 1 99 ? -13.637 13.077 21.930 1.00 94.31 99 GLN A CA 1
ATOM 762 C C . GLN A 1 99 ? -13.543 13.279 23.458 1.00 94.31 99 GLN A C 1
ATOM 764 O O . GLN A 1 99 ? -12.468 13.528 24.007 1.00 94.31 99 GLN A O 1
ATOM 769 N N . SER A 1 100 ? -14.661 13.133 24.179 1.00 96.56 100 SER A N 1
ATOM 770 C CA . SER A 1 100 ? -14.706 13.316 25.634 1.00 96.56 100 SER A CA 1
ATOM 771 C C . SER A 1 100 ? -14.005 12.158 26.350 1.00 96.56 100 SER A C 1
ATOM 773 O O . SER A 1 100 ? -14.522 11.038 26.387 1.00 96.56 100 SER A O 1
ATOM 775 N N . VAL A 1 101 ? -12.834 12.422 26.939 1.00 96.38 101 VAL A N 1
ATOM 776 C CA . VAL A 1 101 ? -12.028 11.409 27.647 1.00 96.38 101 VAL A CA 1
ATOM 777 C C . VAL A 1 101 ? -12.765 10.871 28.874 1.00 96.38 101 VAL A C 1
ATOM 779 O O . VAL A 1 101 ? -12.837 9.657 29.059 1.00 96.38 101 VAL A O 1
ATOM 782 N N . ASP A 1 102 ? -13.358 11.750 29.683 1.00 95.38 102 ASP A N 1
ATOM 783 C CA . ASP A 1 102 ? -13.993 11.364 30.947 1.00 95.38 102 ASP A CA 1
ATOM 784 C C . ASP A 1 102 ? -15.203 10.452 30.725 1.00 95.38 102 ASP A C 1
ATOM 786 O O . ASP A 1 102 ? -15.286 9.372 31.314 1.00 95.38 102 ASP A O 1
ATOM 790 N N . GLN A 1 103 ? -16.106 10.830 29.814 1.00 94.88 103 GLN A N 1
ATOM 791 C CA . GLN A 1 103 ? -17.268 10.001 29.480 1.00 94.88 103 GLN A CA 1
ATOM 792 C C . GLN A 1 103 ? -16.843 8.680 28.830 1.00 94.88 103 GLN A C 1
ATOM 794 O O . GLN A 1 103 ? -17.361 7.617 29.174 1.00 94.88 103 GLN A O 1
ATOM 799 N N . SER A 1 104 ? -15.846 8.720 27.943 1.00 96.62 104 SER A N 1
ATOM 800 C CA . SER A 1 104 ? -15.327 7.515 27.292 1.00 96.62 104 SER A CA 1
ATOM 801 C C . SER A 1 104 ? -14.709 6.538 28.294 1.00 96.62 104 SER A C 1
ATOM 803 O O . SER A 1 104 ? -14.931 5.336 28.174 1.00 96.62 104 SER A O 1
ATOM 805 N N . ARG A 1 105 ? -14.001 7.023 29.325 1.00 96.31 105 ARG A N 1
ATOM 806 C CA . ARG A 1 105 ? -13.466 6.177 30.410 1.00 96.31 105 ARG A CA 1
ATOM 807 C C . ARG A 1 105 ? -14.566 5.475 31.196 1.00 96.31 105 ARG A C 1
ATOM 809 O O . ARG A 1 105 ? -14.399 4.305 31.540 1.00 96.31 105 ARG A O 1
ATOM 816 N N . VAL A 1 106 ? -15.681 6.159 31.461 1.00 95.69 106 VAL A N 1
ATOM 817 C CA . VAL A 1 106 ? -16.845 5.545 32.119 1.00 95.69 106 VAL A CA 1
ATOM 818 C C . VAL A 1 106 ? -17.379 4.396 31.266 1.00 95.69 106 VAL A C 1
ATOM 820 O O . VAL A 1 106 ? -17.524 3.286 31.776 1.00 95.69 106 VAL A O 1
ATOM 823 N N . PHE A 1 107 ? -17.583 4.610 29.963 1.00 96.38 107 PHE A N 1
ATOM 824 C CA . PHE A 1 107 ? -18.055 3.546 29.073 1.00 96.38 107 PHE A CA 1
ATOM 825 C C . PHE A 1 107 ? -17.045 2.407 28.912 1.00 96.38 107 PHE A C 1
ATOM 827 O O . PHE A 1 107 ? -17.449 1.248 28.940 1.00 96.38 107 PHE A O 1
ATOM 834 N N . VAL A 1 108 ? -15.741 2.690 28.822 1.00 96.62 108 VAL A N 1
ATOM 835 C CA . VAL A 1 108 ? -14.700 1.646 28.796 1.00 96.62 108 VAL A CA 1
ATOM 836 C C . VAL A 1 108 ? -14.742 0.799 30.059 1.00 96.62 108 VAL A C 1
ATOM 838 O O . VAL A 1 108 ? -14.678 -0.425 29.964 1.00 96.62 108 VAL A O 1
ATOM 841 N N . LYS A 1 109 ? -14.881 1.420 31.235 1.00 95.44 109 LYS A N 1
ATOM 842 C CA . LYS A 1 109 ? -15.006 0.691 32.498 1.00 95.44 109 LYS A CA 1
ATOM 843 C C . LYS A 1 109 ? -16.241 -0.213 32.482 1.00 95.44 109 LYS A C 1
ATOM 845 O O . LYS A 1 109 ? -16.100 -1.419 32.656 1.00 95.44 109 LYS A O 1
ATOM 850 N N . VAL A 1 110 ? -17.411 0.351 32.177 1.00 95.44 110 VAL A N 1
ATOM 851 C CA . VAL A 1 110 ? -18.685 -0.383 32.133 1.00 95.44 110 VAL A CA 1
ATOM 852 C C . VAL A 1 110 ? -18.630 -1.561 31.157 1.00 95.44 110 VAL A C 1
ATOM 854 O O . VAL A 1 110 ? -18.958 -2.682 31.529 1.00 95.44 110 VAL A O 1
ATOM 857 N N . PHE A 1 111 ? -18.177 -1.339 29.920 1.00 96.38 111 PHE A N 1
ATOM 858 C CA . PHE A 1 111 ? -18.129 -2.380 28.887 1.00 96.38 111 PHE A CA 1
ATOM 859 C C . PHE A 1 111 ? -17.011 -3.404 29.115 1.00 96.38 111 PHE A C 1
ATOM 861 O O . PHE A 1 111 ? -17.107 -4.521 28.609 1.00 96.38 111 PHE A O 1
ATOM 868 N N . THR A 1 112 ? -15.981 -3.065 29.897 1.00 95.25 112 THR A N 1
ATOM 869 C CA . THR A 1 112 ? -15.015 -4.052 30.400 1.00 95.25 112 THR A CA 1
ATOM 870 C C . THR A 1 112 ? -15.658 -4.946 31.454 1.00 95.25 112 THR A C 1
ATOM 872 O O . THR A 1 112 ? -15.484 -6.154 31.386 1.00 95.25 112 THR A O 1
ATOM 875 N N . GLU A 1 113 ? -16.408 -4.376 32.399 1.00 93.06 113 GLU A N 1
ATOM 876 C CA . GLU A 1 113 ? -17.026 -5.123 33.504 1.00 93.06 113 GLU A CA 1
ATOM 877 C C . GLU A 1 113 ? -18.124 -6.090 33.033 1.00 93.06 113 GLU A C 1
ATOM 879 O O . GLU A 1 113 ? -18.237 -7.187 33.571 1.00 93.06 113 GLU A O 1
ATOM 884 N N . ILE A 1 114 ? -18.885 -5.730 31.992 1.00 93.69 114 ILE A N 1
ATOM 885 C CA . ILE A 1 114 ? -19.942 -6.594 31.426 1.00 93.69 114 ILE A CA 1
ATOM 886 C C . ILE A 1 114 ? -19.460 -7.536 30.305 1.00 93.69 114 ILE A C 1
ATOM 888 O O . ILE A 1 114 ? -20.286 -8.174 29.644 1.00 93.69 114 ILE A O 1
ATOM 892 N N . ASP A 1 115 ? -18.146 -7.620 30.073 1.00 92.56 115 ASP A N 1
ATOM 893 C CA . ASP A 1 115 ? -17.504 -8.420 29.017 1.00 92.56 115 ASP A CA 1
ATOM 894 C C . ASP A 1 115 ? -17.963 -8.077 27.581 1.00 92.56 115 ASP A C 1
ATOM 896 O O . ASP A 1 115 ? -18.177 -8.956 26.745 1.00 92.56 115 ASP A O 1
ATOM 900 N N . ARG A 1 116 ? -18.114 -6.781 27.266 1.00 94.69 116 ARG A N 1
ATOM 901 C CA . ARG A 1 116 ? -18.556 -6.274 25.945 1.00 94.69 116 ARG A CA 1
ATOM 902 C C . ARG A 1 116 ? -17.619 -5.259 25.289 1.00 94.69 116 ARG A C 1
ATOM 904 O O . ARG A 1 116 ? -18.026 -4.419 24.485 1.00 94.69 116 ARG A O 1
ATOM 911 N N . MET A 1 117 ? -16.326 -5.334 25.591 1.00 95.62 117 MET A N 1
ATOM 912 C CA . MET A 1 117 ? -15.331 -4.458 24.957 1.00 95.62 117 MET A CA 1
ATOM 913 C C . MET A 1 117 ? -15.322 -4.493 23.417 1.00 95.62 117 MET A C 1
ATOM 915 O O . MET A 1 117 ? -15.182 -3.420 22.825 1.00 95.62 117 MET A O 1
ATOM 919 N N . PRO A 1 118 ? -15.502 -5.643 22.732 1.00 95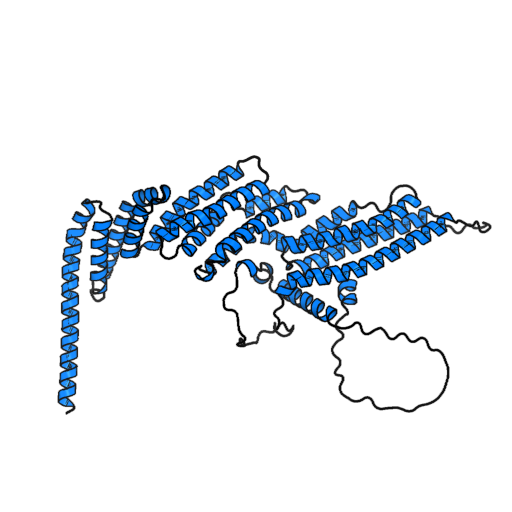.38 118 PRO A N 1
ATOM 920 C CA . PRO A 1 118 ? -15.566 -5.672 21.269 1.00 95.38 118 PRO A CA 1
ATOM 921 C C . PRO A 1 118 ? -16.687 -4.798 20.686 1.00 95.38 118 PRO A C 1
ATOM 923 O O . PRO A 1 118 ? -16.479 -4.123 19.678 1.00 95.38 118 PRO A O 1
ATOM 926 N N . GLN A 1 119 ? -17.852 -4.764 21.337 1.00 95.75 119 GLN A N 1
ATOM 927 C CA . GLN A 1 119 ? -18.998 -3.954 20.929 1.00 95.75 119 GLN A CA 1
ATOM 928 C C . GLN A 1 119 ? -18.695 -2.463 21.106 1.00 95.75 119 GLN A C 1
ATOM 930 O O . GLN A 1 119 ? -18.907 -1.683 20.180 1.00 95.75 119 GLN A O 1
ATOM 935 N N . LEU A 1 120 ? -18.112 -2.065 22.245 1.00 97.12 120 LEU A N 1
ATOM 936 C CA . LEU A 1 120 ? -17.692 -0.677 22.470 1.00 97.12 120 LEU A CA 1
ATOM 937 C C . LEU A 1 120 ? -16.685 -0.209 21.407 1.00 97.12 120 LEU A C 1
ATOM 939 O O . LEU A 1 120 ? -16.829 0.879 20.845 1.00 97.12 120 LEU A O 1
ATOM 943 N N . LEU A 1 121 ? -15.689 -1.046 21.101 1.00 97.25 121 LEU A N 1
ATOM 944 C CA . LEU A 1 121 ? -14.712 -0.764 20.051 1.00 97.25 121 LEU A CA 1
ATOM 945 C C . LEU A 1 121 ? -15.381 -0.623 18.677 1.00 97.25 121 LEU A C 1
ATOM 947 O O . LEU A 1 121 ? -15.008 0.266 17.917 1.00 97.25 121 LEU A O 1
ATOM 951 N N . ALA A 1 122 ? -16.409 -1.420 18.369 1.00 97.38 122 ALA A N 1
ATOM 952 C CA . ALA A 1 122 ? -17.171 -1.276 17.129 1.00 97.38 122 ALA A CA 1
ATOM 953 C C . ALA A 1 122 ? -17.837 0.108 17.003 1.00 97.38 122 ALA A C 1
ATOM 955 O O . ALA A 1 122 ? -17.802 0.696 15.918 1.00 97.38 122 ALA A O 1
ATOM 956 N N . TYR A 1 123 ? -18.375 0.674 18.092 1.00 97.25 123 TYR A N 1
ATOM 957 C CA . TYR A 1 123 ? -18.878 2.056 18.092 1.00 97.25 123 TYR A CA 1
ATOM 958 C C . TYR A 1 123 ? -17.755 3.075 17.868 1.00 97.25 123 TYR A C 1
ATOM 960 O O . TYR A 1 123 ? -17.913 3.967 17.030 1.00 97.25 123 TYR A O 1
ATOM 968 N N . TYR A 1 124 ? -16.616 2.923 18.554 1.00 97.62 124 TYR A N 1
ATOM 969 C CA . TYR A 1 124 ? -15.449 3.798 18.379 1.00 97.62 124 TYR A CA 1
ATOM 970 C C . TYR A 1 124 ? -14.969 3.816 16.921 1.00 97.62 124 TYR A C 1
ATOM 972 O O . TYR A 1 124 ? -14.838 4.891 16.326 1.00 97.62 124 TYR A O 1
ATOM 980 N N . TYR A 1 125 ? -14.782 2.634 16.323 1.00 97.94 125 TYR A N 1
ATOM 981 C CA . TYR A 1 125 ? -14.360 2.506 14.931 1.00 97.94 125 TYR A CA 1
ATOM 982 C C . TYR A 1 125 ? -15.386 3.091 13.976 1.00 97.94 125 TYR A C 1
ATOM 984 O O . TYR A 1 125 ? -15.012 3.811 13.059 1.00 97.94 125 TYR A O 1
ATOM 992 N N . LYS A 1 126 ? -16.681 2.833 14.189 1.00 96.88 126 LYS A N 1
ATOM 993 C CA . LYS A 1 126 ? -17.739 3.365 13.327 1.00 96.88 126 LYS A CA 1
ATOM 994 C C . LYS A 1 126 ? -17.732 4.895 13.289 1.00 96.88 126 LYS A C 1
ATOM 996 O O . LYS A 1 126 ? -17.837 5.447 12.199 1.00 96.88 126 LYS A O 1
ATOM 1001 N N . CYS A 1 127 ? -17.583 5.562 14.435 1.00 95.94 127 CYS A N 1
ATOM 1002 C CA . CYS A 1 127 ? -17.596 7.027 14.509 1.00 95.94 127 CYS A CA 1
ATOM 1003 C C . CYS A 1 127 ? -16.442 7.652 13.710 1.00 95.94 127 CYS A C 1
ATOM 1005 O O . CYS A 1 127 ? -16.672 8.485 12.837 1.00 95.94 127 CYS A O 1
ATOM 1007 N N . HIS A 1 128 ? -15.214 7.191 13.948 1.00 95.69 128 HIS A N 1
ATOM 1008 C CA . HIS A 1 128 ? -14.019 7.756 13.314 1.00 95.69 128 HIS A CA 1
ATOM 1009 C C . HIS A 1 128 ? -13.878 7.334 11.847 1.00 95.69 128 HIS A C 1
ATOM 1011 O O . HIS A 1 128 ? -13.525 8.139 10.991 1.00 95.69 128 HIS A O 1
ATOM 1017 N N . LYS A 1 129 ? -14.223 6.083 11.523 1.00 96.00 129 LYS A N 1
ATOM 1018 C CA . LYS A 1 129 ? -14.181 5.574 10.148 1.00 96.00 129 LYS A CA 1
ATOM 1019 C C . LYS A 1 129 ? -15.075 6.375 9.209 1.00 96.00 129 LYS A C 1
ATOM 1021 O O . LYS A 1 129 ? -14.664 6.646 8.089 1.00 96.00 129 LYS A O 1
ATOM 1026 N N . VAL A 1 130 ? -16.281 6.749 9.646 1.00 96.19 130 VAL A N 1
ATOM 1027 C CA . VAL A 1 130 ? -17.204 7.535 8.809 1.00 96.19 130 VAL A CA 1
ATOM 1028 C C . VAL A 1 130 ? -16.591 8.885 8.431 1.00 96.19 130 VAL A C 1
ATOM 1030 O O . VAL A 1 130 ? -16.716 9.275 7.278 1.00 96.19 130 VAL A O 1
ATOM 1033 N N . GLN A 1 131 ? -15.875 9.540 9.350 1.00 95.38 131 GLN A N 1
ATOM 1034 C CA . GLN A 1 131 ? -15.203 10.820 9.092 1.00 95.38 131 GLN A CA 1
ATOM 1035 C C . GLN A 1 131 ? -14.067 10.680 8.065 1.00 95.38 131 GLN A C 1
ATOM 1037 O O . GLN A 1 131 ? -13.942 11.495 7.154 1.00 95.38 131 GLN A O 1
ATOM 1042 N N . LEU A 1 132 ? -13.260 9.619 8.175 1.00 97.31 132 LEU A N 1
ATOM 1043 C CA . LEU A 1 132 ? -12.177 9.341 7.224 1.00 97.31 132 LEU A CA 1
ATOM 1044 C C . LEU A 1 132 ? -12.712 9.007 5.827 1.00 97.31 132 LEU A C 1
ATOM 1046 O O . LEU A 1 132 ? -12.201 9.501 4.825 1.00 97.31 132 LEU A O 1
ATOM 1050 N N . VAL A 1 133 ? -13.761 8.183 5.760 1.00 97.81 133 VAL A N 1
ATOM 1051 C CA . VAL A 1 133 ? -14.387 7.801 4.489 1.00 97.81 133 VAL A CA 1
ATOM 1052 C C . VAL A 1 133 ? -15.069 9.001 3.830 1.00 97.81 133 VAL A C 1
ATOM 1054 O O . VAL A 1 133 ? -14.949 9.150 2.617 1.00 97.81 133 VAL A O 1
ATOM 1057 N N . SER A 1 134 ? -15.734 9.879 4.592 1.00 97.19 134 SER A N 1
ATOM 1058 C CA . SER A 1 134 ? -16.329 11.096 4.025 1.00 97.19 134 SER A CA 1
ATOM 1059 C C . SER A 1 134 ? -15.265 12.056 3.500 1.00 97.19 134 SER A C 1
ATOM 1061 O O . SER A 1 134 ? -15.390 12.541 2.383 1.00 97.19 134 SER A O 1
ATOM 1063 N N . ALA A 1 135 ? -14.169 12.257 4.240 1.00 97.38 135 ALA A N 1
ATOM 1064 C CA . ALA A 1 135 ? -13.069 13.103 3.778 1.00 97.38 135 ALA A CA 1
ATOM 1065 C C . ALA A 1 135 ? -12.446 12.576 2.473 1.00 97.38 135 ALA A C 1
ATOM 1067 O O . ALA A 1 135 ? -12.135 13.348 1.569 1.00 97.38 135 ALA A O 1
ATOM 1068 N N . TRP A 1 136 ? -12.317 11.253 2.335 1.00 98.06 136 TRP A N 1
ATOM 1069 C CA . TRP A 1 136 ? -11.886 10.643 1.078 1.00 98.06 136 TRP A CA 1
ATOM 1070 C C . TRP A 1 136 ? -12.877 10.871 -0.071 1.00 98.06 136 TRP A C 1
ATOM 1072 O O . TRP A 1 136 ? -12.464 11.171 -1.191 1.00 98.06 136 TRP A O 1
ATOM 1082 N N . GLN A 1 137 ? -14.179 10.759 0.195 1.00 97.50 137 GLN A N 1
ATOM 1083 C CA . GLN A 1 137 ? -15.218 11.033 -0.801 1.00 97.50 137 GLN A CA 1
ATOM 1084 C C . GLN A 1 137 ? -15.171 12.480 -1.291 1.00 97.50 137 GLN A C 1
ATOM 1086 O O . GLN A 1 137 ? -15.317 12.710 -2.492 1.00 97.50 137 GLN A O 1
ATOM 1091 N N . ASP A 1 138 ? -14.925 13.429 -0.391 1.00 97.44 138 ASP A N 1
ATOM 1092 C CA . ASP A 1 138 ? -14.775 14.844 -0.731 1.00 97.44 138 ASP A CA 1
ATOM 1093 C C . ASP A 1 138 ? -13.509 15.079 -1.575 1.00 97.44 138 ASP A C 1
ATOM 1095 O O . ASP A 1 138 ? -13.556 15.778 -2.588 1.00 97.44 138 ASP A O 1
ATOM 1099 N N . LEU A 1 139 ? -12.390 14.424 -1.234 1.00 97.12 139 LEU A N 1
ATOM 1100 C CA . LEU A 1 139 ? -11.160 14.463 -2.037 1.00 97.12 139 LEU A CA 1
ATOM 1101 C C . LEU A 1 139 ? -11.374 13.887 -3.442 1.00 97.12 139 LEU A C 1
ATOM 1103 O O . LEU A 1 139 ? -10.926 14.486 -4.416 1.00 97.12 139 LEU A O 1
ATOM 1107 N N . CYS A 1 140 ? -12.093 12.771 -3.571 1.00 95.25 140 CYS A N 1
ATOM 1108 C CA . CYS A 1 140 ? -12.422 12.167 -4.867 1.00 95.25 140 CYS A CA 1
ATOM 1109 C C . CYS A 1 140 ? -13.329 13.041 -5.744 1.00 95.25 140 CYS A C 1
ATOM 1111 O O . CYS A 1 140 ? -13.315 12.893 -6.964 1.00 95.25 140 CYS A O 1
ATOM 1113 N N . GLN A 1 141 ? -14.129 13.923 -5.141 1.00 94.62 141 GLN A N 1
ATOM 1114 C CA . GLN A 1 141 ? -14.974 14.881 -5.861 1.00 94.62 141 GLN A CA 1
ATOM 1115 C C . GLN A 1 141 ? -14.213 16.140 -6.291 1.00 94.62 141 GLN A C 1
ATOM 1117 O O . GLN A 1 141 ? -14.739 16.925 -7.076 1.00 94.62 141 GLN A O 1
ATOM 1122 N N . SER A 1 142 ? -12.996 16.349 -5.784 1.00 94.88 142 SER A N 1
ATOM 1123 C CA . SER A 1 142 ? -12.169 17.488 -6.171 1.00 94.88 142 SER A CA 1
ATOM 1124 C C . SER A 1 142 ? -11.578 17.323 -7.576 1.00 94.88 142 SER A C 1
ATOM 1126 O O . SER A 1 142 ? -11.294 16.210 -8.019 1.00 94.88 142 SER A O 1
ATOM 1128 N N . ASP A 1 143 ? -11.287 18.445 -8.238 1.00 93.56 143 ASP A N 1
ATOM 1129 C CA . ASP A 1 143 ? -10.598 18.481 -9.541 1.00 93.56 143 ASP A CA 1
ATOM 1130 C C . ASP A 1 143 ? -9.087 18.169 -9.445 1.00 93.56 143 ASP A C 1
ATOM 1132 O O . ASP A 1 143 ? -8.335 18.348 -10.407 1.00 93.56 143 ASP A O 1
ATOM 1136 N N . LEU A 1 144 ? -8.606 17.742 -8.273 1.00 94.44 144 LEU A N 1
ATOM 1137 C CA . LEU A 1 144 ? -7.201 17.418 -8.058 1.00 94.44 144 LEU A CA 1
ATOM 1138 C C . LEU A 1 144 ? -6.820 16.110 -8.771 1.00 94.44 144 LEU A C 1
ATOM 1140 O O . LEU A 1 144 ? -7.618 15.173 -8.809 1.00 94.44 144 LEU A O 1
ATOM 1144 N N . PRO A 1 145 ? -5.582 15.996 -9.284 1.00 94.12 145 PRO A N 1
ATOM 1145 C CA . PRO A 1 145 ? -5.078 14.729 -9.799 1.00 94.12 145 PRO A CA 1
ATOM 1146 C C . PRO A 1 145 ? -4.931 13.692 -8.670 1.00 94.12 145 PRO A C 1
ATOM 1148 O O . PRO A 1 145 ? -4.809 14.038 -7.490 1.00 94.12 145 PRO A O 1
ATOM 1151 N N . LEU A 1 146 ? -4.953 12.403 -9.031 1.00 96.25 146 LEU A N 1
ATOM 1152 C CA . LEU A 1 146 ? -5.026 11.303 -8.060 1.00 96.25 146 LEU A CA 1
ATOM 1153 C C . LEU A 1 146 ? -3.843 11.280 -7.076 1.00 96.25 146 LEU A C 1
ATOM 1155 O O . LEU A 1 146 ? -4.037 10.940 -5.915 1.00 96.25 146 LEU A O 1
ATOM 1159 N N . ASP A 1 147 ? -2.640 11.677 -7.492 1.00 95.06 147 ASP A N 1
ATOM 1160 C CA . ASP A 1 147 ? -1.468 11.796 -6.612 1.00 95.06 147 ASP A CA 1
ATOM 1161 C C . ASP A 1 147 ? -1.728 12.774 -5.457 1.00 95.06 147 ASP A C 1
ATOM 1163 O O . ASP A 1 147 ? -1.430 12.480 -4.298 1.00 95.06 147 ASP A O 1
ATOM 1167 N N . ARG A 1 148 ? -2.373 13.909 -5.744 1.00 96.75 148 ARG A N 1
ATOM 1168 C CA . ARG A 1 148 ? -2.735 14.909 -4.733 1.00 96.75 148 ARG A CA 1
ATOM 1169 C C . ARG A 1 148 ? -3.897 14.458 -3.864 1.00 96.75 148 ARG A C 1
ATOM 1171 O O . ARG A 1 148 ? -3.861 14.696 -2.659 1.00 96.75 148 ARG A O 1
ATOM 1178 N N . GLN A 1 149 ? -4.877 13.765 -4.442 1.00 97.75 149 GLN A N 1
ATOM 1179 C CA . GLN A 1 149 ? -5.963 13.157 -3.670 1.00 97.75 149 GLN A CA 1
ATOM 1180 C C . GLN A 1 149 ? -5.419 12.113 -2.679 1.00 97.75 149 GLN A C 1
ATOM 1182 O O . GLN A 1 149 ? -5.766 12.145 -1.500 1.00 97.75 149 GLN A O 1
ATOM 1187 N N . LEU A 1 150 ? -4.523 11.225 -3.131 1.00 97.81 150 LEU A N 1
ATOM 1188 C CA . LEU A 1 150 ? -3.865 10.230 -2.281 1.00 97.81 150 LEU A CA 1
ATOM 1189 C C . LEU A 1 150 ? -2.981 10.883 -1.219 1.00 97.81 150 LEU A C 1
ATOM 1191 O O . LEU A 1 150 ? -3.038 10.470 -0.067 1.00 97.81 150 LEU A O 1
ATOM 1195 N N . THR A 1 151 ? -2.223 11.925 -1.573 1.00 97.81 151 THR A N 1
ATOM 1196 C CA . THR A 1 151 ? -1.429 12.691 -0.598 1.00 97.81 151 THR A CA 1
ATOM 1197 C C . THR A 1 151 ? -2.319 13.213 0.533 1.00 97.81 151 THR A C 1
ATOM 1199 O O . THR A 1 151 ? -2.042 12.945 1.697 1.00 97.81 151 THR A O 1
ATOM 1202 N N . GLY A 1 152 ? -3.442 13.863 0.201 1.00 97.88 152 GLY A N 1
ATOM 1203 C CA . GLY A 1 152 ? -4.378 14.382 1.202 1.00 97.88 152 GLY A CA 1
ATOM 1204 C C . GLY A 1 152 ? -4.998 13.295 2.088 1.00 97.88 152 GLY A C 1
ATOM 1205 O O . GLY A 1 152 ? -5.124 13.481 3.297 1.00 97.88 152 GLY A O 1
ATOM 1206 N N . LEU A 1 153 ? -5.340 12.137 1.512 1.00 98.12 153 LEU A N 1
ATOM 1207 C CA . LEU A 1 153 ? -5.812 10.980 2.277 1.00 98.12 153 LEU A CA 1
ATOM 1208 C C . LEU A 1 153 ? -4.739 10.472 3.249 1.00 98.12 153 LEU A C 1
ATOM 1210 O O . LEU A 1 153 ? -5.031 10.192 4.410 1.00 98.12 153 LEU A O 1
ATOM 1214 N N . TYR A 1 154 ? -3.508 10.318 2.771 1.00 98.31 154 TYR A N 1
ATOM 1215 C CA . TYR A 1 154 ? -2.412 9.775 3.559 1.00 98.31 154 TYR A CA 1
ATOM 1216 C C . TYR A 1 154 ? -1.966 10.713 4.681 1.00 98.31 154 TYR A C 1
ATOM 1218 O O . TYR A 1 154 ? -1.724 10.238 5.792 1.00 98.31 154 TYR A O 1
ATOM 1226 N N . ASP A 1 155 ? -1.940 12.021 4.429 1.00 98.06 155 ASP A N 1
ATOM 1227 C CA . ASP A 1 155 ? -1.694 13.033 5.458 1.00 98.06 155 ASP A CA 1
ATOM 1228 C C . ASP A 1 155 ? -2.768 12.958 6.552 1.00 98.06 155 ASP A C 1
ATOM 1230 O O . ASP A 1 155 ? -2.439 12.884 7.738 1.00 98.06 155 ASP A O 1
ATOM 1234 N N . LEU A 1 156 ? -4.046 12.854 6.165 1.00 98.00 156 LEU A N 1
ATOM 1235 C CA . LEU A 1 156 ? -5.160 12.699 7.103 1.00 98.00 156 LEU A CA 1
ATOM 1236 C C . LEU A 1 156 ? -5.054 11.405 7.927 1.00 98.00 156 LEU A C 1
ATOM 1238 O O . LEU A 1 156 ? -5.312 11.413 9.133 1.00 98.00 156 LEU A O 1
ATOM 1242 N N . LEU A 1 157 ? -4.683 10.281 7.309 1.00 98.12 157 LEU A N 1
ATOM 1243 C CA . LEU A 1 157 ? -4.508 9.007 8.014 1.00 98.12 157 LEU A CA 1
ATOM 1244 C C . LEU A 1 157 ? -3.342 9.065 9.010 1.00 98.12 157 LEU A C 1
ATOM 1246 O O . LEU A 1 157 ? -3.473 8.558 10.127 1.00 98.12 157 LEU A O 1
ATOM 1250 N N . LEU A 1 158 ? -2.226 9.698 8.638 1.00 97.94 158 LEU A N 1
ATOM 1251 C CA . LEU A 1 158 ? -1.067 9.863 9.515 1.00 97.94 158 LEU A CA 1
ATOM 1252 C C . LEU A 1 158 ? -1.365 10.835 10.669 1.00 97.94 158 LEU A C 1
ATOM 1254 O O . LEU A 1 158 ? -1.028 10.555 11.821 1.00 97.94 158 LEU A O 1
ATOM 1258 N N . GLU A 1 159 ? -2.067 11.936 10.404 1.00 97.75 159 GLU A N 1
ATOM 1259 C CA . GLU A 1 159 ? -2.563 12.840 11.446 1.00 97.75 159 GLU A CA 1
ATOM 1260 C C . GLU A 1 159 ? -3.522 12.112 12.398 1.00 97.75 159 GLU A C 1
ATOM 1262 O O . GLU A 1 159 ? -3.407 12.218 13.624 1.00 97.75 159 GLU A O 1
ATOM 1267 N N . THR A 1 160 ? -4.433 11.308 11.847 1.00 97.19 160 THR A N 1
ATOM 1268 C CA . THR A 1 160 ? -5.373 10.502 12.631 1.00 97.19 160 THR A CA 1
ATOM 1269 C C . THR A 1 160 ? -4.639 9.495 13.504 1.00 97.19 160 THR A C 1
ATOM 1271 O O . THR A 1 160 ? -4.993 9.347 14.671 1.00 97.19 160 THR A O 1
ATOM 1274 N N . TRP A 1 161 ? -3.588 8.843 12.993 1.00 96.69 161 TRP A N 1
ATOM 1275 C CA . TRP A 1 161 ? -2.737 7.969 13.801 1.00 96.69 161 TRP A CA 1
ATOM 1276 C C . TRP A 1 161 ? -2.218 8.698 15.041 1.00 96.69 161 TRP A C 1
ATOM 1278 O O . TRP A 1 161 ? -2.417 8.230 16.161 1.00 96.69 161 TRP A O 1
ATOM 1288 N N . HIS A 1 162 ? -1.597 9.865 14.861 1.00 97.00 162 HIS A N 1
ATOM 1289 C CA . HIS A 1 162 ? -1.010 10.616 15.968 1.00 97.00 162 HIS A CA 1
ATOM 1290 C C . HIS A 1 162 ? -2.062 11.121 16.960 1.00 97.00 162 HIS A C 1
ATOM 1292 O O . HIS A 1 162 ? -1.930 10.892 18.164 1.00 97.00 162 HIS A O 1
ATOM 1298 N N . THR A 1 163 ? -3.113 11.777 16.471 1.00 97.06 163 THR A N 1
ATOM 1299 C CA . THR A 1 163 ? -4.159 12.371 17.319 1.00 97.06 163 THR A CA 1
ATOM 1300 C C . THR A 1 163 ? -4.939 11.302 18.081 1.00 97.06 163 THR A C 1
ATOM 1302 O O . THR A 1 163 ? -5.090 11.392 19.303 1.00 97.06 163 THR A O 1
ATOM 1305 N N . GLN A 1 164 ? -5.361 10.236 17.397 1.00 96.94 164 GLN A N 1
ATOM 1306 C CA . GLN A 1 164 ? -6.105 9.148 18.023 1.00 96.94 164 GLN A CA 1
ATOM 1307 C C . GLN A 1 164 ? -5.235 8.303 18.938 1.00 96.94 164 GLN A C 1
ATOM 1309 O O . GLN A 1 164 ? -5.747 7.808 19.935 1.00 96.94 164 GLN A O 1
ATOM 1314 N N . LEU A 1 165 ? -3.931 8.164 18.681 1.00 96.19 165 LEU A N 1
ATOM 1315 C CA . LEU A 1 165 ? -3.047 7.464 19.610 1.00 96.19 165 LEU A CA 1
ATOM 1316 C C . LEU A 1 165 ? -2.911 8.225 20.931 1.00 96.19 165 LEU A C 1
ATOM 1318 O O . LEU A 1 165 ? -3.054 7.621 21.995 1.00 96.19 165 LEU A O 1
ATOM 1322 N N . GLN A 1 166 ? -2.716 9.547 20.877 1.00 96.19 166 GLN A N 1
ATOM 1323 C CA . GLN A 1 166 ? -2.669 10.393 22.078 1.00 96.19 166 GLN A CA 1
ATOM 1324 C C . GLN A 1 166 ? -3.967 10.327 22.888 1.00 96.19 166 GLN A C 1
ATOM 1326 O O . GLN A 1 166 ? -3.936 10.263 24.120 1.00 96.19 166 GLN A O 1
ATOM 1331 N N . TRP A 1 167 ? -5.111 10.298 22.207 1.00 97.62 167 TRP A N 1
ATOM 1332 C CA . TRP A 1 167 ? -6.408 10.147 22.854 1.00 97.62 167 TRP A CA 1
ATOM 1333 C C . TRP A 1 167 ? -6.615 8.730 23.417 1.00 97.62 167 TRP A C 1
ATOM 1335 O O . TRP A 1 167 ? -6.959 8.559 24.587 1.00 97.62 167 TRP A O 1
ATOM 1345 N N . ALA A 1 168 ? -6.333 7.695 22.624 1.00 96.94 168 ALA A N 1
ATOM 1346 C CA . ALA A 1 168 ? -6.529 6.296 22.989 1.00 96.94 168 ALA A CA 1
ATOM 1347 C C . ALA A 1 168 ? -5.667 5.880 24.184 1.00 96.94 168 ALA A C 1
ATOM 1349 O O . ALA A 1 168 ? -6.139 5.099 25.007 1.00 96.94 168 ALA A O 1
ATOM 1350 N N . MET A 1 169 ? -4.449 6.419 24.330 1.00 96.19 169 MET A N 1
ATOM 1351 C CA . MET A 1 169 ? -3.603 6.185 25.512 1.00 96.19 169 MET A CA 1
ATOM 1352 C C . MET A 1 169 ? -4.281 6.603 26.821 1.00 96.19 169 MET A C 1
ATOM 1354 O O . MET A 1 169 ? -3.978 6.056 27.880 1.00 96.19 169 MET A O 1
ATOM 1358 N N . GLN A 1 170 ? -5.212 7.556 26.763 1.00 97.12 170 GLN A N 1
ATOM 1359 C CA . GLN A 1 170 ? -5.952 8.011 27.933 1.00 97.12 170 GLN A CA 1
ATOM 1360 C C . GLN A 1 170 ? -7.192 7.161 28.213 1.00 97.12 170 GLN A C 1
ATOM 1362 O O . GLN A 1 170 ? -7.739 7.276 29.304 1.00 97.12 170 GLN A O 1
ATOM 1367 N N . VAL A 1 171 ? -7.664 6.353 27.264 1.00 96.81 171 VAL A N 1
ATOM 1368 C CA . VAL A 1 171 ? -8.991 5.719 27.325 1.00 96.81 171 VAL A CA 1
ATOM 1369 C C . VAL A 1 171 ? -8.905 4.193 27.301 1.00 96.81 171 VAL A C 1
ATOM 1371 O O . VAL A 1 171 ? -9.600 3.532 28.070 1.00 96.81 171 VAL A O 1
ATOM 1374 N N . PHE A 1 172 ? -8.042 3.617 26.465 1.00 96.06 172 PHE A N 1
ATOM 1375 C CA . PHE A 1 172 ? -7.944 2.176 26.238 1.00 96.06 172 PHE A CA 1
ATOM 1376 C C . PHE A 1 172 ? -6.663 1.572 26.819 1.00 96.06 172 PHE A C 1
ATOM 1378 O O . PHE A 1 172 ? -5.615 2.207 26.867 1.00 96.06 172 PHE A O 1
ATOM 1385 N N . LYS A 1 173 ? -6.728 0.285 27.189 1.00 92.12 173 LYS A N 1
ATOM 1386 C CA . LYS A 1 173 ? -5.566 -0.480 27.680 1.00 92.12 173 LYS A CA 1
ATOM 1387 C C . LYS A 1 173 ? -4.535 -0.791 26.585 1.00 92.12 173 LYS A C 1
ATOM 1389 O O . LYS A 1 173 ? -3.350 -0.875 26.880 1.00 92.12 173 LYS A O 1
ATOM 1394 N N . SER A 1 174 ? -4.984 -0.961 25.339 1.00 92.31 174 SER A N 1
ATOM 1395 C CA . SER A 1 174 ? -4.149 -1.355 24.190 1.00 92.31 174 SER A CA 1
ATOM 1396 C C . SER A 1 174 ? -4.249 -0.323 23.056 1.00 92.31 174 SER A C 1
ATOM 1398 O O . SER A 1 174 ? -4.779 -0.631 21.985 1.00 92.31 174 SER A O 1
ATOM 1400 N N . PRO A 1 175 ? -3.783 0.921 23.274 1.00 94.88 175 PRO A N 1
ATOM 1401 C CA . PRO A 1 175 ? -4.054 2.052 22.386 1.00 94.88 175 PRO A CA 1
ATOM 1402 C C . PRO A 1 175 ? -3.479 1.855 20.978 1.00 94.88 175 PRO A C 1
ATOM 1404 O O . PRO A 1 175 ? -4.184 2.078 19.998 1.00 94.88 175 PRO A O 1
ATOM 1407 N N . HIS A 1 176 ? -2.254 1.334 20.863 1.00 93.69 176 HIS A N 1
ATOM 1408 C CA . HIS A 1 176 ? -1.609 1.069 19.573 1.00 93.69 176 HIS A CA 1
ATOM 1409 C C . HIS A 1 176 ? -2.423 0.115 18.693 1.00 93.69 176 HIS A C 1
ATOM 1411 O O . HIS A 1 176 ? -2.640 0.382 17.512 1.00 93.69 176 HIS A O 1
ATOM 1417 N N . GLN A 1 177 ? -2.930 -0.980 19.270 1.00 93.38 177 GLN A N 1
ATOM 1418 C CA . GLN A 1 177 ? -3.772 -1.928 18.543 1.00 93.38 177 GLN A CA 1
ATOM 1419 C C . GLN A 1 177 ? -5.098 -1.287 18.128 1.00 93.38 177 GLN A C 1
ATOM 1421 O O . GLN A 1 177 ? -5.537 -1.496 16.999 1.00 93.38 177 GLN A O 1
ATOM 1426 N N . VAL A 1 178 ? -5.720 -0.495 19.010 1.00 95.88 178 VAL A N 1
ATOM 1427 C CA . VAL A 1 178 ? -6.982 0.185 18.698 1.00 95.88 178 VAL A CA 1
ATOM 1428 C C . VAL A 1 178 ? -6.813 1.088 17.479 1.00 95.88 178 VAL A C 1
ATOM 1430 O O . VAL A 1 178 ? -7.561 0.937 16.517 1.00 95.88 178 VAL A O 1
ATOM 1433 N N . VAL A 1 179 ? -5.802 1.956 17.466 1.00 96.56 179 VAL A N 1
ATOM 1434 C CA . VAL A 1 179 ? -5.590 2.887 16.346 1.00 96.56 179 VAL A CA 1
ATOM 1435 C C . VAL A 1 179 ? -5.140 2.155 15.075 1.00 96.56 179 VAL A C 1
ATOM 1437 O O . VAL A 1 179 ? -5.590 2.497 13.986 1.00 96.56 179 VAL A O 1
ATOM 1440 N N . THR A 1 180 ? -4.350 1.081 15.191 1.00 96.25 180 THR A N 1
ATOM 1441 C CA . THR A 1 180 ? -3.944 0.262 14.027 1.00 96.25 180 THR A CA 1
ATOM 1442 C C . THR A 1 180 ? -5.169 -0.345 13.343 1.00 96.25 180 THR A C 1
ATOM 1444 O O . THR A 1 180 ? -5.309 -0.278 12.123 1.00 96.25 180 THR A O 1
ATOM 1447 N N . VAL A 1 181 ? -6.098 -0.894 14.132 1.00 96.69 181 VAL A N 1
ATOM 1448 C CA . VAL A 1 181 ? -7.352 -1.461 13.618 1.00 96.69 181 VAL A CA 1
ATOM 1449 C C . VAL A 1 181 ? -8.265 -0.373 13.047 1.00 96.69 181 VAL A C 1
ATOM 1451 O O . VAL A 1 181 ? -8.935 -0.630 12.049 1.00 96.69 181 VAL A O 1
ATOM 1454 N N . LEU A 1 182 ? -8.275 0.838 13.620 1.00 97.81 182 LEU A N 1
ATOM 1455 C CA . LEU A 1 182 ? -9.013 1.971 13.054 1.00 97.81 182 LEU A CA 1
ATOM 1456 C C . LEU A 1 182 ? -8.525 2.297 11.635 1.00 97.81 182 LEU A C 1
ATOM 1458 O O . LEU A 1 182 ? -9.349 2.356 10.724 1.00 97.81 182 LEU A O 1
ATOM 1462 N N . LEU A 1 183 ? -7.211 2.463 11.439 1.00 97.81 183 LEU A N 1
ATOM 1463 C CA . LEU A 1 183 ? -6.642 2.753 10.117 1.00 97.81 183 LEU A CA 1
ATOM 1464 C C . LEU A 1 183 ? -6.925 1.628 9.120 1.00 97.81 183 LEU A C 1
ATOM 1466 O O . LEU A 1 183 ? -7.350 1.895 7.999 1.00 97.81 183 LEU A O 1
ATOM 1470 N N . LEU A 1 184 ? -6.757 0.372 9.543 1.00 97.38 184 LEU A N 1
ATOM 1471 C CA . LEU A 1 184 ? -7.038 -0.793 8.707 1.00 97.38 184 LEU A CA 1
ATOM 1472 C C . LEU A 1 184 ? -8.505 -0.825 8.251 1.00 97.38 184 LEU A C 1
ATOM 1474 O O . LEU A 1 184 ? -8.792 -1.021 7.071 1.00 97.38 184 LEU A O 1
ATOM 1478 N N . GLN A 1 185 ? -9.447 -0.601 9.173 1.00 97.00 185 GLN A N 1
ATOM 1479 C CA . GLN A 1 185 ? -10.870 -0.555 8.834 1.00 97.00 185 GLN A CA 1
ATOM 1480 C C . GLN A 1 185 ? -11.232 0.656 7.974 1.00 97.00 185 GLN A C 1
ATOM 1482 O O . GLN A 1 185 ? -12.154 0.552 7.167 1.00 97.00 185 GLN A O 1
ATOM 1487 N N . ALA A 1 186 ? -10.554 1.791 8.155 1.00 97.56 186 ALA A N 1
ATOM 1488 C CA . ALA A 1 186 ? -10.752 2.975 7.330 1.00 97.56 186 ALA A CA 1
ATOM 1489 C C . ALA A 1 186 ? -10.305 2.720 5.891 1.00 97.56 186 ALA A C 1
ATOM 1491 O O . ALA A 1 186 ? -11.125 2.858 4.988 1.00 97.56 186 ALA A O 1
ATOM 1492 N N . LEU A 1 187 ? -9.070 2.244 5.695 1.00 97.25 187 LEU A N 1
ATOM 1493 C CA . LEU A 1 187 ? -8.530 1.861 4.386 1.00 97.25 187 LEU A CA 1
ATOM 1494 C C . LEU A 1 187 ? -9.409 0.813 3.687 1.00 97.25 187 LEU A C 1
ATOM 1496 O O . LEU A 1 187 ? -9.715 0.953 2.505 1.00 97.25 187 LEU A O 1
ATOM 1500 N N . GLY A 1 188 ? -9.879 -0.199 4.424 1.00 96.50 188 GLY A N 1
ATOM 1501 C CA . GLY A 1 188 ? -10.759 -1.241 3.886 1.00 96.50 188 GLY A CA 1
ATOM 1502 C C . GLY A 1 188 ? -12.188 -0.783 3.559 1.00 96.50 188 GLY A C 1
ATOM 1503 O O . GLY A 1 188 ? -12.896 -1.489 2.847 1.00 96.50 188 GLY A O 1
ATOM 1504 N N . ALA A 1 189 ? -12.629 0.371 4.067 1.00 97.25 189 ALA A N 1
ATOM 1505 C CA . ALA A 1 189 ? -13.978 0.904 3.853 1.00 97.25 189 ALA A CA 1
ATOM 1506 C C . ALA A 1 189 ? -14.021 2.125 2.924 1.00 97.25 189 ALA A C 1
ATOM 1508 O O . ALA A 1 189 ? -15.095 2.705 2.744 1.00 97.25 189 ALA A O 1
ATOM 1509 N N . LEU A 1 190 ? -12.882 2.530 2.355 1.00 97.81 190 LEU A N 1
ATOM 1510 C CA . LEU A 1 190 ? -12.822 3.639 1.409 1.00 97.81 190 LEU A CA 1
ATOM 1511 C C . LEU A 1 190 ? -13.740 3.374 0.213 1.00 97.81 190 LEU A C 1
ATOM 1513 O O . LEU A 1 190 ? -13.715 2.305 -0.398 1.00 97.81 190 LEU A O 1
ATOM 1517 N N . ALA A 1 191 ? -14.537 4.379 -0.131 1.00 95.69 191 ALA A N 1
ATOM 1518 C CA . ALA A 1 191 ? -15.430 4.360 -1.276 1.00 95.69 191 ALA A CA 1
ATOM 1519 C C . ALA A 1 191 ? -15.243 5.668 -2.061 1.00 95.69 191 ALA A C 1
ATOM 1521 O O . ALA A 1 191 ? -15.584 6.716 -1.514 1.00 95.69 191 ALA A O 1
ATOM 1522 N N . PRO A 1 192 ? -14.727 5.634 -3.306 1.00 96.69 192 PRO A N 1
ATOM 1523 C CA . PRO A 1 192 ? -14.228 4.453 -4.029 1.00 96.69 192 PRO A CA 1
ATOM 1524 C C . PRO A 1 192 ? -12.964 3.840 -3.382 1.00 96.69 192 PRO A C 1
ATOM 1526 O O . PRO A 1 192 ? -12.194 4.567 -2.761 1.00 96.69 192 PRO A O 1
ATOM 1529 N N . PRO A 1 193 ? -12.713 2.525 -3.504 1.00 97.50 193 PRO A N 1
ATOM 1530 C CA . PRO A 1 193 ? -11.505 1.915 -2.946 1.00 97.50 193 PRO A CA 1
ATOM 1531 C C . PRO A 1 193 ? -10.262 2.299 -3.771 1.00 97.50 193 PRO A C 1
ATOM 1533 O O . PRO A 1 193 ? -10.339 2.385 -4.998 1.00 97.50 193 PRO A O 1
ATOM 1536 N N . ILE A 1 194 ? -9.100 2.468 -3.120 1.00 97.69 194 ILE A N 1
ATOM 1537 C CA . ILE A 1 194 ? -7.833 2.869 -3.777 1.00 97.69 194 ILE A CA 1
ATOM 1538 C C . ILE A 1 194 ? -7.509 2.011 -5.020 1.00 97.69 194 ILE A C 1
ATOM 1540 O O . ILE A 1 194 ? -7.223 2.597 -6.065 1.00 97.69 194 ILE A O 1
ATOM 1544 N N . PRO A 1 195 ? -7.615 0.661 -4.991 1.00 97.38 195 PRO A N 1
ATOM 1545 C CA . PRO A 1 195 ? -7.379 -0.163 -6.180 1.00 97.38 195 PRO A CA 1
ATOM 1546 C C . PRO A 1 195 ? -8.250 0.203 -7.391 1.00 97.38 195 PRO A C 1
ATOM 1548 O O . PRO A 1 195 ? -7.779 0.137 -8.528 1.00 97.38 195 PRO A O 1
ATOM 1551 N N . ALA A 1 196 ? -9.504 0.616 -7.173 1.00 97.00 196 ALA A N 1
ATOM 1552 C CA . ALA A 1 196 ? -10.387 1.041 -8.257 1.00 97.00 196 ALA A CA 1
ATOM 1553 C C . ALA A 1 196 ? -9.943 2.390 -8.840 1.00 97.00 196 ALA A C 1
ATOM 1555 O O . ALA A 1 196 ? -9.893 2.536 -10.059 1.00 97.00 196 ALA A O 1
ATOM 1556 N N . CYS A 1 197 ? -9.551 3.349 -7.994 1.00 97.00 197 CYS A N 1
ATOM 1557 C CA . CYS A 1 197 ? -9.014 4.636 -8.449 1.00 97.00 197 CYS A CA 1
ATOM 1558 C C . CYS A 1 197 ? -7.720 4.467 -9.259 1.00 97.00 197 CYS A C 1
ATOM 1560 O O . CYS A 1 197 ? -7.561 5.096 -10.310 1.00 97.00 197 CYS A O 1
ATOM 1562 N N . LEU A 1 198 ? -6.820 3.589 -8.798 1.00 97.38 198 LEU A N 1
ATOM 1563 C CA . LEU A 1 198 ? -5.584 3.255 -9.507 1.00 97.38 198 LEU A CA 1
ATOM 1564 C C . LEU A 1 198 ? -5.889 2.630 -10.869 1.00 97.38 198 LEU A C 1
ATOM 1566 O O . LEU A 1 198 ? -5.390 3.113 -11.880 1.00 97.38 198 LEU A O 1
ATOM 1570 N N . SER A 1 199 ? -6.752 1.612 -10.910 1.00 96.88 199 SER A N 1
ATOM 1571 C CA . SER A 1 199 ? -7.114 0.920 -12.156 1.00 96.88 199 SER A CA 1
ATOM 1572 C C . SER A 1 199 ? -7.712 1.882 -13.184 1.00 96.88 199 SER A C 1
ATOM 1574 O O . SER A 1 199 ? -7.229 1.945 -14.310 1.00 96.88 199 SER A O 1
ATOM 1576 N N . LEU A 1 200 ? -8.669 2.723 -12.775 1.00 96.31 200 LEU A N 1
ATOM 1577 C CA . LEU A 1 200 ? -9.266 3.740 -13.648 1.00 96.31 200 LEU A CA 1
ATOM 1578 C C . LEU A 1 200 ? -8.234 4.746 -14.176 1.00 96.31 200 LEU A C 1
ATOM 1580 O O . LEU A 1 200 ? -8.304 5.157 -15.334 1.00 96.31 200 LEU A O 1
ATOM 1584 N N . SER A 1 201 ? -7.269 5.151 -13.348 1.00 95.69 201 SER A N 1
ATOM 1585 C CA . SER A 1 201 ? -6.201 6.064 -13.773 1.00 95.69 201 SER A CA 1
ATOM 1586 C C . SER A 1 201 ? -5.242 5.392 -14.757 1.00 95.69 201 SER A C 1
ATOM 1588 O O . SER A 1 201 ? -4.845 6.008 -15.743 1.00 95.69 201 SER A O 1
ATOM 1590 N N . MET A 1 202 ? -4.920 4.115 -14.536 1.00 96.50 202 MET A N 1
ATOM 1591 C CA . MET A 1 202 ? -4.063 3.321 -15.421 1.00 96.50 202 MET A CA 1
ATOM 1592 C C . MET A 1 202 ? -4.728 2.984 -16.760 1.00 96.50 202 MET A C 1
ATOM 1594 O O . MET A 1 202 ? -4.029 2.868 -17.764 1.00 96.50 202 MET A O 1
ATOM 1598 N N . GLU A 1 203 ? -6.053 2.829 -16.793 1.00 95.56 203 GLU A N 1
ATOM 1599 C CA . GLU A 1 203 ? -6.832 2.624 -18.024 1.00 95.56 203 GLU A CA 1
ATOM 1600 C C . GLU A 1 203 ? -6.939 3.900 -18.867 1.00 95.56 203 GLU A C 1
ATOM 1602 O O . GLU A 1 203 ? -6.941 3.835 -20.094 1.00 95.56 203 GLU A O 1
ATOM 1607 N N . ARG A 1 204 ? -7.023 5.067 -18.217 1.00 95.00 204 ARG A N 1
ATOM 1608 C CA . ARG A 1 204 ? -7.088 6.373 -18.893 1.00 95.00 204 ARG A CA 1
ATOM 1609 C C . ARG A 1 204 ? -5.729 6.869 -19.377 1.00 95.00 204 ARG A C 1
ATOM 1611 O O . ARG A 1 204 ? -5.678 7.696 -20.286 1.00 95.00 204 ARG A O 1
ATOM 1618 N N . ALA A 1 205 ? -4.645 6.423 -18.750 1.00 96.00 205 ALA A N 1
ATOM 1619 C CA . ALA A 1 205 ? -3.299 6.837 -19.108 1.00 96.00 205 ALA A CA 1
ATOM 1620 C C . ALA A 1 205 ? -2.894 6.286 -20.483 1.00 96.00 205 ALA A C 1
ATOM 1622 O O . ALA A 1 205 ? -3.009 5.090 -20.750 1.00 96.00 205 ALA A O 1
ATOM 1623 N N . GLY A 1 206 ? -2.364 7.162 -21.341 1.00 94.69 206 GLY A N 1
ATOM 1624 C CA . GLY A 1 206 ? -1.702 6.741 -22.574 1.00 94.69 206 GLY A CA 1
ATOM 1625 C C . GLY A 1 206 ? -0.436 5.925 -22.273 1.00 94.69 206 GLY A C 1
ATOM 1626 O O . GLY A 1 206 ? 0.179 6.127 -21.220 1.00 94.69 206 GLY A O 1
ATOM 1627 N N . PRO A 1 207 ? -0.012 5.032 -23.183 1.00 93.12 207 PRO A N 1
ATOM 1628 C CA . PRO A 1 207 ? 1.078 4.091 -22.920 1.00 93.12 207 PRO A CA 1
ATOM 1629 C C . PRO A 1 207 ? 2.414 4.790 -22.603 1.00 93.12 207 PRO A C 1
ATOM 1631 O O . PRO A 1 207 ? 3.165 4.312 -21.762 1.00 93.12 207 PRO A O 1
ATOM 1634 N N . GLU A 1 208 ? 2.660 5.974 -23.173 1.00 92.12 208 GLU A N 1
ATOM 1635 C CA . GLU A 1 208 ? 3.867 6.790 -22.942 1.00 92.12 208 GLU A CA 1
ATOM 1636 C C . GLU A 1 208 ? 4.025 7.302 -21.503 1.00 92.12 208 GLU A C 1
ATOM 1638 O O . GLU A 1 208 ? 5.140 7.473 -21.020 1.00 92.12 208 GLU A O 1
ATOM 1643 N N . VAL A 1 209 ? 2.915 7.569 -20.811 1.00 94.38 209 VAL A N 1
ATOM 1644 C CA . VAL A 1 209 ? 2.921 8.177 -19.467 1.00 94.38 209 VAL A CA 1
ATOM 1645 C C . VAL A 1 209 ? 2.482 7.204 -18.377 1.00 94.38 209 VAL A C 1
ATOM 1647 O O . VAL A 1 209 ? 2.597 7.512 -17.192 1.00 94.38 209 VAL A O 1
ATOM 1650 N N . LYS A 1 210 ? 1.989 6.022 -18.760 1.00 95.81 210 LYS A N 1
ATOM 1651 C CA . LYS A 1 210 ? 1.380 5.038 -17.860 1.00 95.81 210 LYS A CA 1
ATOM 1652 C C . LYS A 1 210 ? 2.324 4.580 -16.751 1.00 95.81 210 LYS A C 1
ATOM 1654 O O . LYS A 1 210 ? 1.952 4.628 -15.581 1.00 95.81 210 LYS A O 1
ATOM 1659 N N . LEU A 1 211 ? 3.551 4.184 -17.102 1.00 97.00 211 LEU A N 1
ATOM 1660 C CA . LEU A 1 211 ? 4.555 3.768 -16.118 1.00 97.00 211 LEU A CA 1
ATOM 1661 C C . LEU A 1 211 ? 4.969 4.934 -15.207 1.00 97.00 211 LEU A C 1
ATOM 1663 O O . LEU A 1 211 ? 5.032 4.765 -13.993 1.00 97.00 211 LEU A O 1
ATOM 1667 N N . GLY A 1 212 ? 5.191 6.125 -15.775 1.00 96.62 212 GLY A N 1
ATOM 1668 C CA . GLY A 1 212 ? 5.550 7.321 -15.006 1.00 96.62 212 GLY A CA 1
ATOM 1669 C C . GLY A 1 212 ? 4.475 7.719 -13.990 1.00 96.62 212 GLY A C 1
ATOM 1670 O O . GLY A 1 212 ? 4.792 8.013 -12.838 1.00 96.62 212 GLY A O 1
ATOM 1671 N N . LEU A 1 213 ? 3.199 7.653 -14.383 1.00 97.25 213 LEU A N 1
ATOM 1672 C CA . LEU A 1 213 ? 2.068 7.885 -13.483 1.00 97.25 213 LEU A CA 1
ATOM 1673 C C . LEU A 1 213 ? 2.000 6.828 -12.372 1.00 97.25 213 LEU A C 1
ATOM 1675 O O . LEU A 1 213 ? 1.764 7.163 -11.216 1.00 97.25 213 LEU A O 1
ATOM 1679 N N . LEU A 1 214 ? 2.220 5.550 -12.690 1.00 98.00 214 LEU A N 1
ATOM 1680 C CA . LEU A 1 214 ? 2.239 4.492 -11.678 1.00 98.00 214 LEU A CA 1
ATOM 1681 C C . LEU A 1 214 ? 3.352 4.712 -10.642 1.00 98.00 214 LEU A C 1
ATOM 1683 O O . LEU A 1 214 ? 3.119 4.547 -9.445 1.00 98.00 214 LEU A O 1
ATOM 1687 N N . LEU A 1 215 ? 4.545 5.101 -11.099 1.00 97.88 215 LEU A N 1
ATOM 1688 C CA . LEU A 1 215 ? 5.701 5.367 -10.243 1.00 97.88 215 LEU A CA 1
ATOM 1689 C C . LEU A 1 215 ? 5.452 6.537 -9.285 1.00 97.88 215 LEU A C 1
ATOM 1691 O O . LEU A 1 215 ? 5.790 6.418 -8.107 1.00 97.88 215 LEU A O 1
ATOM 1695 N N . SER A 1 216 ? 4.822 7.623 -9.746 1.00 97.31 216 SER A N 1
ATOM 1696 C CA . SER A 1 216 ? 4.512 8.780 -8.893 1.00 97.31 216 SER A CA 1
ATOM 1697 C C . SER A 1 216 ? 3.428 8.474 -7.850 1.00 97.31 216 SER A C 1
ATOM 1699 O O . SER A 1 216 ? 3.535 8.877 -6.687 1.00 97.31 216 SER A O 1
ATOM 1701 N N . LEU A 1 217 ? 2.409 7.693 -8.221 1.00 97.94 217 LEU A N 1
ATOM 1702 C CA . LEU A 1 217 ? 1.379 7.225 -7.288 1.00 97.94 217 LEU A CA 1
ATOM 1703 C C . LEU A 1 217 ? 1.985 6.290 -6.229 1.00 97.94 217 LEU A C 1
ATOM 1705 O O . LEU A 1 217 ? 1.732 6.442 -5.026 1.00 97.94 217 LEU A O 1
ATOM 1709 N N . TYR A 1 218 ? 2.851 5.367 -6.658 1.00 97.94 218 TYR A N 1
ATOM 1710 C CA . TYR A 1 218 ? 3.556 4.475 -5.743 1.00 97.94 218 TYR A CA 1
ATOM 1711 C C . TYR A 1 218 ? 4.491 5.245 -4.811 1.00 97.94 218 TYR A C 1
ATOM 1713 O O . TYR A 1 218 ? 4.491 4.991 -3.610 1.00 97.94 218 TYR A O 1
ATOM 1721 N N . GLU A 1 219 ? 5.226 6.238 -5.318 1.00 97.12 219 GLU A N 1
ATOM 1722 C CA . GLU A 1 219 ? 6.083 7.105 -4.504 1.00 97.12 219 GLU A CA 1
ATOM 1723 C C . GLU A 1 219 ? 5.287 7.791 -3.389 1.00 97.12 219 GLU A C 1
ATOM 1725 O O . GLU A 1 219 ? 5.664 7.696 -2.219 1.00 97.12 219 GLU A O 1
ATOM 1730 N N . THR A 1 220 ? 4.130 8.366 -3.726 1.00 97.44 220 THR A N 1
ATOM 1731 C CA . THR A 1 220 ? 3.195 8.966 -2.759 1.00 97.44 220 THR A CA 1
ATOM 1732 C C . THR A 1 220 ? 2.809 7.976 -1.651 1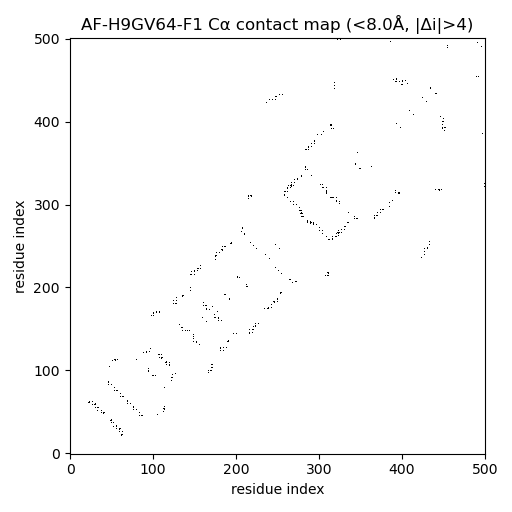.00 97.44 220 THR A C 1
ATOM 1734 O O . THR A 1 220 ? 2.834 8.302 -0.463 1.00 97.44 220 THR A O 1
ATOM 1737 N N . THR A 1 221 ? 2.531 6.725 -2.024 1.00 97.25 221 THR A N 1
ATOM 1738 C CA . THR A 1 221 ? 2.182 5.650 -1.079 1.00 97.25 221 THR A CA 1
ATOM 1739 C C . THR A 1 221 ? 3.378 5.229 -0.222 1.00 97.25 221 THR A C 1
ATOM 1741 O O . THR A 1 221 ? 3.240 5.005 0.980 1.00 97.25 221 THR A O 1
ATOM 1744 N N . THR A 1 222 ? 4.579 5.155 -0.803 1.00 96.12 222 THR A N 1
ATOM 1745 C CA . THR A 1 222 ? 5.802 4.813 -0.060 1.00 96.12 222 THR A CA 1
ATOM 1746 C C . THR A 1 222 ? 6.198 5.902 0.930 1.00 96.12 222 THR A C 1
ATOM 1748 O O . THR A 1 222 ? 6.704 5.586 2.006 1.00 96.12 222 THR A O 1
ATOM 1751 N N . PHE A 1 223 ? 5.953 7.175 0.604 1.00 96.69 223 PHE A N 1
ATOM 1752 C CA . PHE A 1 223 ? 6.186 8.289 1.518 1.00 96.69 223 PHE A CA 1
ATOM 1753 C C . PHE A 1 223 ? 5.299 8.161 2.760 1.00 96.69 223 PHE A C 1
ATOM 1755 O O . PHE A 1 223 ? 5.806 8.185 3.882 1.00 96.69 223 PHE A O 1
ATOM 1762 N N . PHE A 1 224 ? 4.004 7.910 2.555 1.00 97.56 224 PHE A N 1
ATOM 1763 C CA . PHE A 1 224 ? 3.061 7.612 3.630 1.00 97.56 224 PHE A CA 1
ATOM 1764 C C . PHE A 1 224 ? 3.494 6.410 4.474 1.00 97.56 224 PHE A C 1
ATOM 1766 O O . PHE A 1 224 ? 3.595 6.515 5.696 1.00 97.56 224 PHE A O 1
ATOM 1773 N N . ALA A 1 225 ? 3.796 5.281 3.829 1.00 96.75 225 ALA A N 1
ATOM 1774 C CA . ALA A 1 225 ? 4.179 4.055 4.518 1.00 96.75 225 ALA A CA 1
ATOM 1775 C C . ALA A 1 225 ? 5.444 4.241 5.371 1.00 96.75 225 ALA A C 1
ATOM 1777 O O . ALA A 1 225 ? 5.482 3.780 6.508 1.00 96.75 225 ALA A O 1
ATOM 1778 N N . ARG A 1 226 ? 6.452 4.974 4.873 1.00 96.00 226 ARG A N 1
ATOM 1779 C CA . ARG A 1 226 ? 7.653 5.331 5.650 1.00 96.00 226 ARG A CA 1
ATOM 1780 C C . ARG A 1 226 ? 7.335 6.267 6.813 1.00 96.00 226 ARG A C 1
ATOM 1782 O O . ARG A 1 226 ? 7.913 6.111 7.885 1.00 96.00 226 ARG A O 1
ATOM 1789 N N . GLY A 1 227 ? 6.428 7.225 6.617 1.00 96.69 227 GLY A N 1
ATOM 1790 C CA . GLY A 1 227 ? 5.946 8.100 7.687 1.00 96.69 227 GLY A CA 1
ATOM 1791 C C . GLY A 1 227 ? 5.273 7.308 8.809 1.00 96.69 227 GLY A C 1
ATOM 1792 O O . GLY A 1 227 ? 5.580 7.507 9.985 1.00 96.69 227 GLY A O 1
ATOM 1793 N N . LEU A 1 228 ? 4.421 6.348 8.446 1.00 95.75 228 LEU A N 1
ATOM 1794 C CA . LEU A 1 228 ? 3.728 5.491 9.400 1.00 95.75 228 LEU A CA 1
ATOM 1795 C C . LEU A 1 228 ? 4.671 4.482 10.074 1.00 95.75 228 LEU A C 1
ATOM 1797 O O . LEU A 1 228 ? 4.602 4.315 11.290 1.00 95.75 228 LEU A O 1
ATOM 1801 N N . GLU A 1 229 ? 5.602 3.876 9.330 1.00 95.38 229 GLU A N 1
ATOM 1802 C CA . GLU A 1 229 ? 6.676 3.038 9.880 1.00 95.38 229 GLU A CA 1
ATOM 1803 C C . GLU A 1 229 ? 7.479 3.817 10.930 1.00 95.38 229 GLU A C 1
ATOM 1805 O O . GLU A 1 229 ? 7.633 3.348 12.057 1.00 95.38 229 GLU A O 1
ATOM 1810 N N . ALA A 1 230 ? 7.937 5.029 10.600 1.00 95.31 230 ALA A N 1
ATOM 1811 C CA . ALA A 1 230 ? 8.695 5.876 11.516 1.00 95.31 230 ALA A CA 1
ATOM 1812 C C . ALA A 1 230 ? 7.884 6.248 12.769 1.00 95.31 230 ALA A C 1
ATOM 1814 O O . ALA A 1 230 ? 8.427 6.235 13.876 1.00 95.31 230 ALA A O 1
ATOM 1815 N N . ALA A 1 231 ? 6.586 6.525 12.616 1.00 94.12 231 ALA A N 1
ATOM 1816 C CA . ALA A 1 231 ? 5.687 6.824 13.728 1.00 94.12 231 ALA A CA 1
ATOM 1817 C C . ALA A 1 231 ? 5.424 5.606 14.631 1.00 94.12 231 ALA A C 1
ATOM 1819 O O . ALA A 1 231 ? 5.300 5.757 15.847 1.00 94.12 231 ALA A O 1
ATOM 1820 N N . MET A 1 232 ? 5.341 4.403 14.056 1.00 93.75 232 MET A N 1
ATOM 1821 C CA . MET A 1 232 ? 5.124 3.149 14.786 1.00 93.75 232 MET A CA 1
ATOM 1822 C C . MET A 1 232 ? 6.413 2.573 15.377 1.00 93.75 232 MET A C 1
ATOM 1824 O O . MET A 1 232 ? 6.354 1.768 16.306 1.00 93.75 232 MET A O 1
ATOM 1828 N N . MET A 1 233 ? 7.584 2.956 14.863 1.00 91.06 233 MET A N 1
ATOM 1829 C CA . MET A 1 233 ? 8.846 2.323 15.235 1.00 91.06 233 MET A CA 1
ATOM 1830 C C . MET A 1 233 ? 9.145 2.349 16.746 1.00 91.06 233 MET A C 1
ATOM 1832 O O . MET A 1 233 ? 9.521 1.305 17.287 1.00 91.06 233 MET A O 1
ATOM 1836 N N . PRO A 1 234 ? 8.932 3.464 17.476 1.00 90.69 234 PRO A N 1
ATOM 1837 C CA . PRO A 1 234 ? 9.183 3.513 18.917 1.00 90.69 234 PRO A CA 1
ATOM 1838 C C . PRO A 1 234 ? 8.299 2.559 19.731 1.00 90.69 234 PRO A C 1
ATOM 1840 O O . PRO A 1 234 ? 8.716 2.099 20.791 1.00 90.69 234 PRO A O 1
ATOM 1843 N N . CYS A 1 235 ? 7.096 2.253 19.240 1.00 88.25 235 CYS A N 1
ATOM 1844 C CA . CYS A 1 235 ? 6.086 1.461 19.940 1.00 88.25 235 CYS A CA 1
ATOM 1845 C C . CYS A 1 235 ? 5.812 0.098 19.294 1.00 88.25 235 CYS A C 1
ATOM 1847 O O . CYS A 1 235 ? 4.915 -0.615 19.737 1.00 88.25 235 CYS A O 1
ATOM 1849 N N . LEU A 1 236 ? 6.596 -0.312 18.286 1.00 87.19 236 LEU A N 1
ATOM 1850 C CA . LEU A 1 236 ? 6.308 -1.518 17.506 1.00 87.19 236 LEU A CA 1
ATOM 1851 C C . LEU A 1 236 ? 6.220 -2.772 18.392 1.00 87.19 236 LEU A C 1
ATOM 1853 O O . LEU A 1 236 ? 5.443 -3.675 18.095 1.00 87.19 236 LEU A O 1
ATOM 1857 N N . LYS A 1 237 ? 6.989 -2.830 19.492 1.00 84.06 237 LYS A N 1
ATOM 1858 C CA . LYS A 1 237 ? 6.976 -3.952 20.454 1.00 84.06 237 LYS A CA 1
ATOM 1859 C C . LYS A 1 237 ? 5.646 -4.108 21.189 1.00 84.06 237 LYS A C 1
ATOM 1861 O O . LYS A 1 237 ? 5.303 -5.221 21.573 1.00 84.06 237 LYS A O 1
ATOM 1866 N N . ASP A 1 238 ? 4.918 -3.009 21.349 1.00 84.44 238 ASP A N 1
ATOM 1867 C CA . ASP A 1 238 ? 3.614 -2.958 22.010 1.00 84.44 238 ASP A CA 1
ATOM 1868 C C . ASP A 1 238 ? 2.458 -3.111 21.004 1.00 84.44 238 ASP A C 1
ATOM 1870 O O . ASP A 1 238 ? 1.287 -3.202 21.386 1.00 84.44 238 ASP A O 1
ATOM 1874 N N . CYS A 1 239 ? 2.771 -3.132 19.705 1.00 86.00 239 CYS A N 1
ATOM 1875 C CA . CYS A 1 239 ? 1.810 -3.341 18.635 1.00 86.00 239 CYS A CA 1
ATOM 1876 C C . CYS A 1 239 ? 1.531 -4.831 18.415 1.00 86.00 239 CYS A C 1
ATOM 1878 O O . CYS A 1 239 ? 2.400 -5.695 18.523 1.00 86.00 239 CYS A O 1
ATOM 1880 N N . ASN A 1 240 ? 0.307 -5.132 17.983 1.00 90.50 240 ASN A N 1
ATOM 1881 C CA . ASN A 1 240 ? -0.005 -6.443 17.433 1.00 90.50 240 ASN A CA 1
ATOM 1882 C C . ASN A 1 240 ? 0.579 -6.542 16.014 1.00 90.50 240 ASN A C 1
ATOM 1884 O O . ASN A 1 240 ? 0.000 -6.000 15.072 1.00 90.50 240 ASN A O 1
ATOM 1888 N N . LEU A 1 241 ? 1.707 -7.241 15.863 1.00 90.94 241 LEU A N 1
ATOM 1889 C CA . LEU A 1 241 ? 2.432 -7.348 14.590 1.00 90.94 241 LEU A CA 1
ATOM 1890 C C . LEU A 1 241 ? 1.602 -7.962 13.454 1.00 90.94 241 LEU A C 1
ATOM 1892 O O . LEU A 1 241 ? 1.811 -7.594 12.304 1.00 90.94 241 LEU A O 1
ATOM 1896 N N . VAL A 1 242 ? 0.623 -8.824 13.756 1.00 92.06 242 VAL A N 1
ATOM 1897 C CA . VAL A 1 242 ? -0.299 -9.362 12.738 1.00 92.06 242 VAL A CA 1
ATOM 1898 C C . VAL A 1 242 ? -1.153 -8.236 12.157 1.00 92.06 242 VAL A C 1
ATOM 1900 O O . VAL A 1 242 ? -1.288 -8.122 10.944 1.00 92.06 242 VAL A O 1
ATOM 1903 N N . LYS A 1 243 ? -1.673 -7.346 13.013 1.00 93.38 243 LYS A N 1
ATOM 1904 C CA . LYS A 1 243 ? -2.448 -6.178 12.570 1.00 93.38 243 LYS A CA 1
ATOM 1905 C C . LYS A 1 243 ? -1.597 -5.133 11.862 1.00 93.38 243 LYS A C 1
ATOM 1907 O O . LYS A 1 243 ? -2.089 -4.497 10.937 1.00 93.38 243 LYS A O 1
ATOM 1912 N N . VAL A 1 244 ? -0.332 -4.984 12.252 1.00 94.81 244 VAL A N 1
ATOM 1913 C CA . VAL A 1 244 ? 0.618 -4.150 11.502 1.00 94.81 244 VAL A CA 1
ATOM 1914 C C . VAL A 1 244 ? 0.869 -4.752 10.116 1.00 94.81 244 VAL A C 1
ATOM 1916 O O . VAL A 1 244 ? 0.817 -4.022 9.138 1.00 94.81 244 VAL A O 1
ATOM 1919 N N . GLY A 1 245 ? 1.047 -6.072 10.001 1.00 94.19 245 GLY A N 1
ATOM 1920 C CA . GLY A 1 245 ? 1.166 -6.755 8.708 1.00 94.19 245 GLY A CA 1
ATOM 1921 C C . GLY A 1 245 ? -0.069 -6.579 7.816 1.00 94.19 245 GLY A C 1
ATOM 1922 O O . GLY A 1 245 ? 0.067 -6.220 6.652 1.00 94.19 245 GLY A O 1
ATOM 1923 N N . GLU A 1 246 ? -1.280 -6.733 8.364 1.00 95.50 246 GLU A N 1
ATOM 1924 C CA . GLU A 1 246 ? -2.529 -6.449 7.633 1.00 95.50 246 GLU A CA 1
ATOM 1925 C C . GLU A 1 246 ? -2.589 -4.989 7.138 1.00 95.50 246 GLU A C 1
ATOM 1927 O O . GLU A 1 246 ? -3.076 -4.723 6.041 1.00 95.50 246 GLU A O 1
ATOM 1932 N N . LEU A 1 247 ? -2.072 -4.036 7.923 1.00 96.56 247 LEU A N 1
ATOM 1933 C CA . LEU A 1 247 ? -2.011 -2.621 7.548 1.00 96.56 247 LEU A CA 1
ATOM 1934 C C . LEU A 1 247 ? -0.983 -2.349 6.439 1.00 96.56 247 LEU A C 1
ATOM 1936 O O . LEU A 1 247 ? -1.250 -1.554 5.536 1.00 96.56 247 LEU A O 1
ATOM 1940 N N . VAL A 1 248 ? 0.164 -3.030 6.480 1.00 95.94 248 VAL A N 1
ATOM 1941 C CA . VAL A 1 248 ? 1.175 -3.002 5.411 1.00 95.94 248 VAL A CA 1
ATOM 1942 C C . VAL A 1 248 ? 0.564 -3.510 4.101 1.00 95.94 248 VAL A C 1
ATOM 1944 O O . VAL A 1 248 ? 0.649 -2.819 3.085 1.00 95.94 248 VAL A O 1
ATOM 1947 N N . GLU A 1 249 ? -0.137 -4.648 4.132 1.00 94.94 249 GLU A N 1
ATOM 1948 C CA . GLU A 1 249 ? -0.843 -5.196 2.963 1.00 94.94 249 GLU A CA 1
ATOM 1949 C C . GLU A 1 249 ? -1.961 -4.268 2.469 1.00 94.94 249 GLU A C 1
ATOM 1951 O O . GLU A 1 249 ? -2.109 -4.066 1.267 1.00 94.94 249 GLU A O 1
ATOM 1956 N N . ALA A 1 250 ? -2.720 -3.633 3.367 1.00 96.44 250 ALA A N 1
ATOM 1957 C CA . ALA A 1 250 ? -3.733 -2.651 2.976 1.00 96.44 250 ALA A CA 1
ATOM 1958 C C . A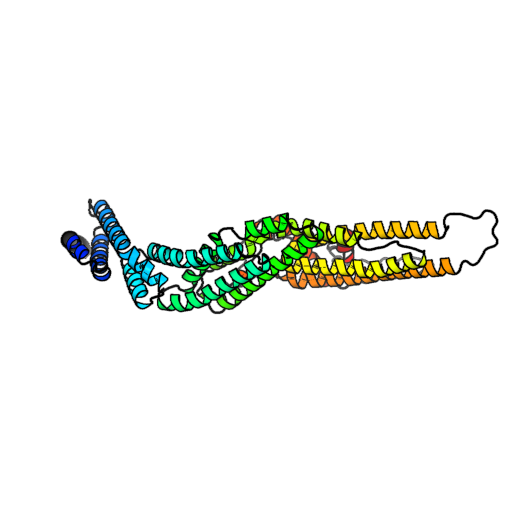LA A 1 250 ? -3.129 -1.404 2.298 1.00 96.44 250 ALA A C 1
ATOM 1960 O O . ALA A 1 250 ? -3.801 -0.759 1.492 1.00 96.44 250 ALA A O 1
ATOM 1961 N N . THR A 1 251 ? -1.871 -1.076 2.607 1.00 96.81 251 THR A N 1
ATOM 1962 C CA . THR A 1 251 ? -1.160 0.088 2.058 1.00 96.81 251 THR A CA 1
ATOM 1963 C C . THR A 1 251 ? -0.521 -0.218 0.703 1.00 96.81 251 THR A C 1
ATOM 1965 O O . THR A 1 251 ? -0.710 0.540 -0.247 1.00 96.81 251 THR A O 1
ATOM 1968 N N . TYR A 1 252 ? 0.211 -1.332 0.586 1.00 95.94 252 TYR A N 1
ATOM 1969 C CA . TYR A 1 252 ? 0.951 -1.689 -0.634 1.00 95.94 252 TYR A CA 1
ATOM 1970 C C . TYR A 1 252 ? 0.178 -2.597 -1.596 1.00 95.94 252 TYR A C 1
ATOM 1972 O O . TYR A 1 252 ? 0.394 -2.536 -2.809 1.00 95.94 252 TYR A O 1
ATOM 1980 N N . GLY A 1 253 ? -0.766 -3.389 -1.086 1.00 95.25 253 GLY A N 1
ATOM 1981 C CA . GLY A 1 253 ? -1.586 -4.323 -1.857 1.00 95.25 253 GLY A CA 1
ATOM 1982 C C . GLY A 1 253 ? -2.259 -3.733 -3.104 1.00 95.25 253 GLY A C 1
ATOM 1983 O O . GLY A 1 253 ? -2.284 -4.426 -4.123 1.00 95.25 253 GLY A O 1
ATOM 1984 N N . PRO A 1 254 ? -2.734 -2.467 -3.115 1.00 97.19 254 PRO A N 1
ATOM 1985 C CA . PRO A 1 254 ? -3.303 -1.857 -4.319 1.00 97.19 254 PRO A CA 1
ATOM 1986 C C . PRO A 1 254 ? -2.375 -1.839 -5.548 1.00 97.19 254 PRO A C 1
ATOM 1988 O O . PRO A 1 254 ? -2.871 -1.810 -6.672 1.00 97.19 254 PRO A O 1
ATOM 1991 N N . TYR A 1 255 ? -1.051 -1.884 -5.363 1.00 97.12 255 TYR A N 1
ATOM 1992 C CA . TYR A 1 255 ? -0.068 -1.822 -6.457 1.00 97.12 255 TYR A CA 1
ATOM 1993 C C . TYR A 1 255 ? 0.378 -3.188 -6.974 1.00 97.12 255 TYR A C 1
ATOM 1995 O O . TYR A 1 255 ? 0.972 -3.294 -8.050 1.00 97.12 255 TYR A O 1
ATOM 2003 N N . LYS A 1 256 ? 0.057 -4.244 -6.233 1.00 95.38 256 LYS A N 1
ATOM 2004 C CA . LYS A 1 256 ? 0.475 -5.617 -6.498 1.00 95.38 256 LYS A CA 1
ATOM 2005 C C . LYS A 1 256 ? 0.135 -6.126 -7.908 1.00 95.38 256 LYS A C 1
ATOM 2007 O O . LYS A 1 256 ? 1.026 -6.702 -8.531 1.00 95.38 256 LYS A O 1
ATOM 2012 N N . PRO A 1 257 ? -1.063 -5.873 -8.485 1.00 95.75 257 PRO A N 1
ATOM 2013 C CA . PRO A 1 257 ? -1.357 -6.289 -9.860 1.00 95.75 257 PRO A CA 1
ATOM 2014 C C . PRO A 1 257 ? -0.397 -5.676 -10.887 1.00 95.75 257 PRO A C 1
ATOM 2016 O O . PRO A 1 257 ? 0.005 -6.344 -11.837 1.00 95.75 257 PRO A O 1
ATOM 2019 N N . PHE A 1 258 ? 0.011 -4.423 -10.676 1.00 96.50 258 PHE A N 1
ATOM 2020 C CA . PHE A 1 258 ? 0.928 -3.720 -11.570 1.00 96.50 258 PHE A CA 1
ATOM 2021 C C . PHE A 1 258 ? 2.384 -4.144 -11.352 1.00 96.50 258 PHE A C 1
ATOM 2023 O O . PHE A 1 258 ? 3.133 -4.261 -12.316 1.00 96.50 258 PHE A O 1
ATOM 2030 N N . GLN A 1 259 ? 2.776 -4.442 -10.109 1.00 96.19 259 GLN A N 1
ATOM 2031 C CA . GLN A 1 259 ? 4.100 -4.989 -9.788 1.00 96.19 259 GLN A CA 1
ATOM 2032 C C . GLN A 1 259 ? 4.322 -6.364 -10.438 1.00 96.19 259 GLN A C 1
ATOM 2034 O O . GLN A 1 259 ? 5.379 -6.602 -11.019 1.00 96.19 259 GLN A O 1
ATOM 2039 N N . LEU A 1 260 ? 3.312 -7.242 -10.427 1.00 94.88 260 LEU A N 1
ATOM 2040 C CA . LEU A 1 260 ? 3.367 -8.534 -11.126 1.00 94.88 260 LEU A CA 1
ATOM 2041 C C . LEU A 1 260 ? 3.453 -8.372 -12.654 1.00 94.88 260 LEU A C 1
ATOM 2043 O O . LEU A 1 260 ? 4.051 -9.196 -13.341 1.00 94.88 260 LEU A O 1
ATOM 2047 N N . GLN A 1 261 ? 2.895 -7.287 -13.191 1.00 95.12 261 G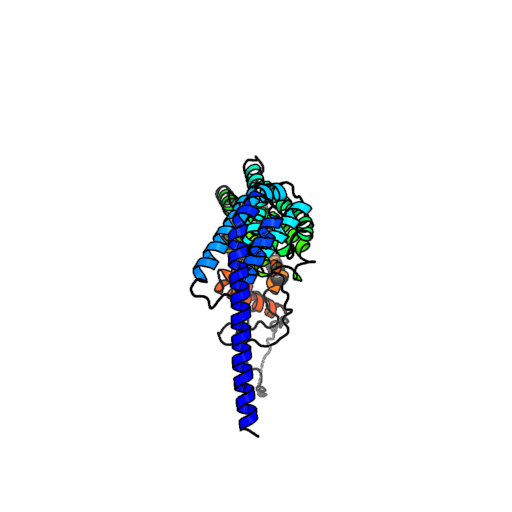LN A N 1
ATOM 2048 C CA . GLN A 1 261 ? 2.947 -6.945 -14.615 1.00 95.12 261 GLN A CA 1
ATOM 2049 C C . GLN A 1 261 ? 4.112 -6.009 -14.971 1.00 95.12 261 GLN A C 1
ATOM 2051 O O . GLN A 1 261 ? 4.181 -5.534 -16.106 1.00 95.12 261 GLN A O 1
ATOM 2056 N N . TYR A 1 262 ? 5.052 -5.770 -14.046 1.00 96.56 262 TYR A N 1
ATOM 2057 C CA . TYR A 1 262 ? 6.116 -4.777 -14.211 1.00 96.56 262 TYR A CA 1
ATOM 2058 C C . TYR A 1 262 ? 6.899 -4.960 -15.514 1.00 96.56 262 TYR A C 1
ATOM 2060 O O . TYR A 1 262 ? 7.137 -3.989 -16.226 1.00 96.56 262 TYR A O 1
ATOM 2068 N N . ARG A 1 263 ? 7.219 -6.211 -15.881 1.00 96.25 263 ARG A N 1
ATOM 2069 C CA . ARG A 1 263 ? 7.896 -6.511 -17.150 1.00 96.25 263 ARG A CA 1
ATOM 2070 C C . ARG A 1 263 ? 7.169 -5.888 -18.341 1.00 96.25 263 ARG A C 1
ATOM 2072 O O . ARG A 1 263 ? 7.815 -5.249 -19.156 1.00 96.25 263 ARG A O 1
ATOM 2079 N N . ALA A 1 264 ? 5.864 -6.123 -18.467 1.00 96.94 264 ALA A N 1
ATOM 2080 C CA . ALA A 1 264 ? 5.099 -5.675 -19.627 1.00 96.94 264 ALA A CA 1
ATOM 2081 C C . ALA A 1 264 ? 5.035 -4.143 -19.688 1.00 96.94 264 ALA A C 1
ATOM 2083 O O . ALA A 1 264 ? 5.210 -3.572 -20.759 1.00 96.94 264 ALA A O 1
ATOM 2084 N N . LEU A 1 265 ? 4.854 -3.494 -18.532 1.00 96.94 265 LEU A N 1
ATOM 2085 C CA . LEU A 1 265 ? 4.816 -2.035 -18.419 1.00 96.94 265 LEU A CA 1
ATOM 2086 C C . LEU A 1 265 ? 6.161 -1.392 -18.787 1.00 96.94 265 LEU A C 1
ATOM 2088 O O . LEU A 1 265 ? 6.191 -0.419 -19.537 1.00 96.94 265 LEU A O 1
ATOM 2092 N N . GLU A 1 266 ? 7.271 -1.935 -18.281 1.00 97.81 266 GLU A N 1
ATOM 2093 C CA . GLU A 1 266 ? 8.610 -1.422 -18.586 1.00 97.81 266 GLU A CA 1
ATOM 2094 C C . GLU A 1 266 ? 9.006 -1.707 -20.038 1.00 97.81 266 GLU A C 1
ATOM 2096 O O . GLU A 1 266 ? 9.542 -0.829 -20.705 1.00 97.81 266 GLU A O 1
ATOM 2101 N N . GLU A 1 267 ? 8.717 -2.908 -20.550 1.00 97.81 267 GLU A N 1
ATOM 2102 C CA . GLU A 1 267 ? 9.013 -3.295 -21.933 1.00 97.81 267 GLU A CA 1
ATOM 2103 C C . GLU A 1 267 ? 8.255 -2.397 -22.925 1.00 97.81 267 GLU A C 1
ATOM 2105 O O . GLU A 1 267 ? 8.871 -1.841 -23.831 1.00 97.81 267 GLU A O 1
ATOM 2110 N N . GLU A 1 268 ? 6.953 -2.162 -22.721 1.00 97.50 268 GLU A N 1
ATOM 2111 C CA . GLU A 1 268 ? 6.166 -1.232 -23.543 1.00 97.50 268 GLU A CA 1
ATOM 2112 C C . GLU A 1 268 ? 6.743 0.193 -23.499 1.00 97.50 268 GLU A C 1
ATOM 2114 O O . GLU A 1 268 ? 7.004 0.786 -24.549 1.00 97.50 268 GLU A O 1
ATOM 2119 N N . ASN A 1 269 ? 7.025 0.713 -22.299 1.00 97.56 269 ASN A N 1
ATOM 2120 C CA . ASN A 1 269 ? 7.614 2.039 -22.112 1.00 97.56 269 ASN A CA 1
ATOM 2121 C C . ASN A 1 269 ? 8.970 2.182 -22.831 1.00 97.56 269 ASN A C 1
ATOM 2123 O O . ASN A 1 269 ? 9.177 3.120 -23.603 1.00 97.56 269 ASN A O 1
ATOM 2127 N N . LEU A 1 270 ? 9.884 1.233 -22.619 1.00 97.75 270 LEU A N 1
ATOM 2128 C CA . LEU A 1 270 ? 11.217 1.227 -23.220 1.00 97.75 270 LEU A CA 1
ATOM 2129 C C . LEU A 1 270 ? 11.160 1.145 -24.743 1.00 97.75 270 LEU A C 1
ATOM 2131 O O . LEU A 1 270 ? 11.890 1.864 -25.428 1.00 97.75 270 LEU A O 1
ATOM 2135 N N . LEU A 1 271 ? 10.293 0.289 -25.287 1.00 97.25 271 LEU A N 1
ATOM 2136 C CA . LEU A 1 271 ? 10.153 0.154 -26.729 1.00 97.25 271 LEU A CA 1
ATOM 2137 C C . LEU A 1 271 ? 9.584 1.436 -27.339 1.00 97.25 271 LEU A C 1
ATOM 2139 O O . LEU A 1 271 ? 10.118 1.867 -28.359 1.00 97.25 271 LEU A O 1
ATOM 2143 N N . ILE A 1 272 ? 8.580 2.075 -26.731 1.00 96.62 272 ILE A N 1
ATOM 2144 C CA . ILE A 1 272 ? 8.042 3.351 -27.230 1.00 96.62 272 ILE A CA 1
ATOM 2145 C C . ILE A 1 272 ? 9.129 4.432 -27.235 1.00 96.62 272 ILE A C 1
ATOM 2147 O O . ILE A 1 272 ? 9.367 5.050 -28.279 1.00 96.62 272 ILE A O 1
ATOM 2151 N N . GLN A 1 273 ? 9.848 4.597 -26.120 1.00 95.88 273 GLN A N 1
ATOM 2152 C CA . GLN A 1 273 ? 10.927 5.582 -26.011 1.00 95.88 273 GLN A CA 1
ATOM 2153 C C . GLN A 1 273 ? 12.063 5.302 -27.003 1.00 95.88 273 GLN A C 1
ATOM 2155 O O . GLN A 1 273 ? 12.555 6.229 -27.642 1.00 95.88 273 GLN A O 1
ATOM 2160 N N . MET A 1 274 ? 12.427 4.032 -27.217 1.00 95.31 274 MET A N 1
ATOM 2161 C CA . MET A 1 274 ? 13.448 3.650 -28.197 1.00 95.31 274 MET A CA 1
ATOM 2162 C C . MET A 1 274 ? 13.022 3.960 -29.639 1.00 95.31 274 MET A C 1
ATOM 2164 O O . MET A 1 274 ? 13.842 4.429 -30.415 1.00 95.31 274 MET A O 1
ATOM 2168 N N . SER A 1 275 ? 11.747 3.779 -30.016 1.00 93.81 275 SER A N 1
ATOM 2169 C CA . SER A 1 275 ? 11.282 4.188 -31.362 1.00 93.81 275 SER A CA 1
ATOM 2170 C C . SER A 1 275 ? 11.341 5.694 -31.595 1.00 93.81 275 SER A C 1
ATOM 2172 O O . SER A 1 275 ? 11.406 6.119 -32.744 1.00 93.81 275 SER A O 1
ATOM 2174 N N . ALA A 1 276 ? 11.292 6.495 -30.532 1.00 92.94 276 ALA A N 1
ATOM 2175 C CA . ALA A 1 276 ? 11.431 7.941 -30.630 1.00 92.94 276 ALA A CA 1
ATOM 2176 C C . ALA A 1 276 ? 12.901 8.386 -30.743 1.00 92.94 276 ALA A C 1
ATOM 2178 O O . ALA A 1 276 ? 13.156 9.564 -30.990 1.00 92.94 276 ALA A O 1
ATOM 2179 N N . VAL A 1 277 ? 13.872 7.477 -30.569 1.00 92.62 277 VAL A N 1
ATOM 2180 C CA . VAL A 1 277 ? 15.294 7.778 -30.753 1.00 92.62 277 VAL A CA 1
ATOM 2181 C C . VAL A 1 277 ? 15.608 7.811 -32.252 1.00 92.62 277 VAL A C 1
ATOM 2183 O O . VAL A 1 277 ? 15.569 6.770 -32.907 1.00 92.62 277 VAL A O 1
ATOM 2186 N N . PRO A 1 278 ? 15.950 8.980 -32.824 1.00 87.25 278 PRO A N 1
ATOM 2187 C CA . PRO A 1 278 ? 16.384 9.042 -34.209 1.00 87.25 278 PRO A CA 1
ATOM 2188 C C . PRO A 1 278 ? 17.739 8.344 -34.355 1.00 87.25 278 PRO A C 1
ATOM 2190 O O . PRO A 1 278 ? 18.680 8.623 -33.616 1.00 87.25 278 PRO A O 1
ATOM 2193 N N . LEU A 1 279 ? 17.817 7.431 -35.318 1.00 84.19 279 LEU A N 1
ATOM 2194 C CA . LEU A 1 279 ? 19.057 6.765 -35.736 1.00 84.19 279 LEU A CA 1
ATOM 2195 C C . LEU A 1 279 ? 19.464 7.169 -37.154 1.00 84.19 279 LEU A C 1
ATOM 2197 O O . LEU A 1 279 ? 20.628 7.065 -37.529 1.00 84.19 279 LEU A O 1
ATOM 2201 N N . GLU A 1 280 ? 18.502 7.639 -37.945 1.00 76.69 280 GLU A N 1
ATOM 2202 C CA . GLU A 1 280 ? 18.720 8.035 -39.323 1.00 76.69 280 GLU A CA 1
ATOM 2203 C C . GLU A 1 280 ? 17.875 9.267 -39.660 1.00 76.69 280 GLU A C 1
ATOM 2205 O O . GLU A 1 280 ? 16.644 9.223 -39.651 1.00 76.69 280 GLU A O 1
ATOM 2210 N N . HIS A 1 281 ? 18.545 10.374 -39.976 1.00 75.50 281 HIS A N 1
ATOM 2211 C CA . HIS A 1 281 ? 17.920 11.587 -40.485 1.00 75.50 281 HIS A CA 1
ATOM 2212 C C . HIS A 1 281 ? 18.920 12.358 -41.354 1.00 75.50 281 HIS A C 1
ATOM 2214 O O . HIS A 1 281 ? 20.103 12.403 -41.031 1.00 75.50 281 HIS A O 1
ATOM 2220 N N . GLY A 1 282 ? 18.446 12.966 -42.444 1.00 78.31 282 GLY A N 1
ATOM 2221 C CA . GLY A 1 282 ? 19.262 13.871 -43.257 1.00 78.31 282 GLY A CA 1
ATOM 2222 C C . GLY A 1 282 ? 20.428 13.203 -43.998 1.00 78.31 282 GLY A C 1
ATOM 2223 O O . GLY A 1 282 ? 20.289 12.110 -44.568 1.00 78.31 282 GLY A O 1
ATOM 2224 N N . GLU A 1 283 ? 21.560 13.907 -44.037 1.00 83.69 283 GLU A N 1
ATOM 2225 C CA . GLU A 1 283 ? 22.769 13.502 -44.759 1.00 83.69 283 GLU A CA 1
ATOM 2226 C C . GLU A 1 283 ? 23.574 12.435 -43.992 1.00 83.69 283 GLU A C 1
ATOM 2228 O O . GLU A 1 283 ? 23.320 12.137 -42.826 1.00 83.69 283 GLU A O 1
ATOM 2233 N N . ILE A 1 284 ? 24.574 11.833 -44.649 1.00 83.12 284 ILE A N 1
ATOM 2234 C CA . ILE A 1 284 ? 25.411 10.769 -44.061 1.00 83.12 284 ILE A CA 1
ATOM 2235 C C . ILE A 1 284 ? 26.069 11.231 -42.753 1.00 83.12 284 ILE A C 1
ATOM 2237 O O . ILE A 1 284 ? 26.103 10.479 -41.781 1.00 83.12 284 ILE A O 1
ATOM 2241 N N . LEU A 1 285 ? 26.574 12.468 -42.717 1.00 83.56 285 LEU A N 1
ATOM 2242 C CA . LEU A 1 285 ? 27.252 13.010 -41.541 1.00 83.56 285 LEU A CA 1
ATOM 2243 C C . LEU A 1 285 ? 26.300 13.144 -40.344 1.00 83.56 285 LEU A C 1
ATOM 2245 O O . LEU A 1 285 ? 26.695 12.808 -39.226 1.00 83.56 285 LEU A O 1
ATOM 2249 N N . ASP A 1 286 ? 25.062 13.573 -40.594 1.00 85.75 286 ASP A N 1
ATOM 2250 C CA . ASP A 1 286 ? 24.010 13.698 -39.583 1.00 85.75 286 ASP A CA 1
ATOM 2251 C C . ASP A 1 286 ? 23.599 12.316 -39.066 1.00 85.75 286 ASP A C 1
ATOM 2253 O O . ASP A 1 286 ? 23.533 12.101 -37.859 1.00 85.75 286 ASP A O 1
ATOM 2257 N N . CYS A 1 287 ? 23.444 11.333 -39.960 1.00 85.69 287 CYS A N 1
ATOM 2258 C CA . CYS A 1 287 ? 23.148 9.948 -39.579 1.00 85.69 287 CYS A CA 1
ATOM 2259 C C . CYS A 1 287 ? 24.233 9.369 -38.652 1.00 85.69 287 CYS A C 1
ATOM 2261 O O . CYS A 1 287 ? 23.931 8.723 -37.653 1.00 85.69 287 CYS A O 1
ATOM 2263 N N . VAL A 1 288 ? 25.513 9.625 -38.944 1.00 87.38 288 VAL A N 1
ATOM 2264 C CA . VAL A 1 288 ? 26.639 9.169 -38.107 1.00 87.38 288 VAL A CA 1
ATOM 2265 C C . VAL A 1 288 ? 26.649 9.873 -36.749 1.00 87.38 288 VAL A C 1
ATOM 2267 O O . VAL A 1 288 ? 26.968 9.253 -35.733 1.00 87.38 288 VAL A O 1
ATOM 2270 N N . GLN A 1 289 ? 26.300 11.160 -36.709 1.00 89.69 289 GLN A N 1
ATOM 2271 C CA . GLN A 1 289 ? 26.152 11.884 -35.449 1.00 89.69 289 GLN A CA 1
ATOM 2272 C C . GLN A 1 289 ? 24.986 11.331 -34.627 1.00 89.69 289 GLN A C 1
ATOM 2274 O O . GLN A 1 289 ? 25.169 11.076 -33.438 1.00 89.69 289 GLN A O 1
ATOM 2279 N N . GLU A 1 290 ? 23.820 11.095 -35.226 1.00 90.50 290 GLU A N 1
ATOM 2280 C CA . GLU A 1 290 ? 22.666 10.511 -34.532 1.00 90.50 290 GLU A CA 1
ATOM 2281 C C . GLU A 1 290 ? 22.966 9.105 -34.003 1.00 90.50 290 GLU A C 1
ATOM 2283 O O . GLU A 1 290 ? 22.668 8.822 -32.844 1.00 90.50 290 GLU A O 1
ATOM 2288 N N . LEU A 1 291 ? 23.679 8.265 -34.766 1.00 90.62 291 LEU A N 1
ATOM 2289 C CA . LEU A 1 291 ? 24.180 6.979 -34.266 1.00 90.62 291 LEU A CA 1
ATOM 2290 C C . LEU A 1 291 ? 25.040 7.155 -33.011 1.00 90.62 291 LEU A C 1
ATOM 2292 O O . LEU A 1 291 ? 24.850 6.437 -32.030 1.00 90.62 291 LEU A O 1
ATOM 2296 N N . SER A 1 292 ? 25.942 8.137 -32.995 1.00 91.12 292 SER A N 1
ATOM 2297 C CA . SER A 1 292 ? 26.758 8.417 -31.811 1.00 91.12 292 SER A CA 1
ATOM 2298 C C . SER A 1 292 ? 25.926 8.885 -30.612 1.00 91.12 292 SER A C 1
ATOM 2300 O O . SER A 1 292 ? 26.186 8.449 -29.492 1.00 91.12 292 SER A O 1
ATOM 2302 N N . HIS A 1 293 ? 24.928 9.751 -30.814 1.00 92.88 293 HIS A N 1
ATOM 2303 C CA . HIS A 1 293 ? 24.051 10.226 -29.735 1.00 92.88 293 HIS A CA 1
ATOM 2304 C C . HIS A 1 293 ? 23.091 9.138 -29.235 1.00 92.88 293 HIS A C 1
ATOM 2306 O O . HIS A 1 293 ? 22.702 9.143 -28.063 1.00 92.88 293 HIS A O 1
ATOM 2312 N N . SER A 1 294 ? 22.715 8.197 -30.103 1.00 94.19 294 SER A N 1
ATOM 2313 C CA . SER A 1 294 ? 21.797 7.106 -29.778 1.00 94.19 294 SER A CA 1
ATOM 2314 C C . SER A 1 294 ? 22.359 6.150 -28.720 1.00 94.19 294 SER A C 1
ATOM 2316 O O . SER A 1 294 ? 21.592 5.674 -27.886 1.00 94.19 294 SER A O 1
ATOM 2318 N N . VAL A 1 295 ? 23.687 5.967 -28.662 1.00 93.75 295 VAL A N 1
ATOM 2319 C CA . VAL A 1 295 ? 24.359 5.166 -27.623 1.00 93.75 295 VAL A CA 1
ATOM 2320 C C . VAL A 1 295 ? 24.071 5.743 -26.235 1.00 93.75 295 VAL A C 1
ATOM 2322 O O . VAL A 1 295 ? 23.567 5.041 -25.362 1.00 93.75 295 VAL A O 1
ATOM 2325 N N . SER A 1 296 ? 24.292 7.046 -26.039 1.00 94.25 296 SER A N 1
ATOM 2326 C CA . SER A 1 296 ? 24.016 7.703 -24.754 1.00 94.25 296 SER A CA 1
ATOM 2327 C C . SER A 1 296 ? 22.533 7.636 -24.374 1.00 94.25 296 SER A C 1
ATOM 2329 O O . SER A 1 296 ? 22.201 7.466 -23.201 1.00 94.25 296 SER A O 1
ATOM 2331 N N . LYS A 1 297 ? 21.629 7.739 -25.360 1.00 95.56 297 LYS A N 1
ATOM 2332 C CA . LYS A 1 297 ? 20.182 7.600 -25.135 1.00 95.56 297 LYS A CA 1
ATOM 2333 C C . LYS A 1 297 ? 19.820 6.178 -24.696 1.00 95.56 297 LYS A C 1
ATOM 2335 O O . LYS A 1 297 ? 19.097 6.034 -23.716 1.00 95.56 297 LYS A O 1
ATOM 2340 N N . LEU A 1 298 ? 20.359 5.144 -25.348 1.00 95.94 298 LEU A N 1
ATOM 2341 C CA . LEU A 1 298 ? 20.146 3.738 -24.982 1.00 95.94 298 LEU A CA 1
ATOM 2342 C C . LEU A 1 298 ? 20.488 3.475 -23.511 1.00 95.94 298 LEU A C 1
ATOM 2344 O O . LEU A 1 298 ? 19.663 2.930 -22.780 1.00 95.94 298 LEU A O 1
ATOM 2348 N N . PHE A 1 299 ? 21.677 3.878 -23.061 1.00 95.88 299 PHE A N 1
ATOM 2349 C CA . PHE A 1 299 ? 22.093 3.630 -21.678 1.00 95.88 299 PHE A CA 1
ATOM 2350 C C . PHE A 1 299 ? 21.396 4.536 -20.664 1.00 95.88 299 PHE A C 1
ATOM 2352 O O . PHE A 1 299 ? 21.205 4.123 -19.518 1.00 95.88 299 PHE A O 1
ATOM 2359 N N . GLY A 1 300 ? 20.947 5.724 -21.080 1.00 96.69 300 GLY A N 1
ATOM 2360 C CA . GLY A 1 300 ? 20.026 6.544 -20.293 1.00 96.69 300 GLY A CA 1
ATOM 2361 C C . GLY A 1 300 ? 18.704 5.817 -20.027 1.00 96.69 300 GLY A C 1
ATOM 2362 O O . GLY A 1 300 ? 18.285 5.715 -18.875 1.00 96.69 300 GLY A O 1
ATOM 2363 N N . LEU A 1 301 ? 18.100 5.233 -21.068 1.00 97.19 301 LEU A N 1
ATOM 2364 C CA . LEU A 1 301 ? 16.879 4.425 -20.956 1.00 97.19 301 LEU A CA 1
ATOM 2365 C C . LEU A 1 301 ? 17.096 3.177 -20.094 1.00 97.19 301 LEU A C 1
ATOM 2367 O O . LEU A 1 301 ? 16.300 2.893 -19.201 1.00 97.19 301 LEU A O 1
ATOM 2371 N N . ALA A 1 302 ? 18.196 2.456 -20.320 1.00 97.00 302 ALA A N 1
ATOM 2372 C CA . ALA A 1 302 ? 18.526 1.259 -19.555 1.00 97.00 302 ALA A CA 1
ATOM 2373 C C . ALA A 1 302 ? 18.737 1.573 -18.063 1.00 97.00 302 ALA A C 1
ATOM 2375 O O . ALA A 1 302 ? 18.261 0.834 -17.205 1.00 97.00 302 ALA A O 1
ATOM 2376 N N . SER A 1 303 ? 19.397 2.690 -17.743 1.00 97.00 303 SER A N 1
ATOM 2377 C CA . SER A 1 303 ? 19.604 3.137 -16.358 1.00 97.00 303 SER A CA 1
ATOM 2378 C C . SER A 1 303 ? 18.297 3.555 -15.686 1.00 97.00 303 SER A C 1
ATOM 2380 O O . SER A 1 303 ? 18.043 3.136 -14.557 1.00 97.00 303 SER A O 1
ATOM 2382 N N . ALA A 1 304 ? 17.438 4.293 -16.397 1.00 97.19 304 ALA A N 1
ATOM 2383 C CA . ALA A 1 304 ? 16.116 4.673 -15.903 1.00 97.19 304 ALA A CA 1
ATOM 2384 C C . ALA A 1 304 ? 15.238 3.444 -15.611 1.00 97.19 304 ALA A C 1
ATOM 2386 O O . ALA A 1 304 ? 14.581 3.399 -14.576 1.00 97.19 304 ALA A O 1
ATOM 2387 N N . ALA A 1 305 ? 15.295 2.399 -16.444 1.00 97.56 305 ALA A N 1
ATOM 2388 C CA . ALA A 1 305 ? 14.582 1.147 -16.176 1.00 97.56 305 ALA A CA 1
ATOM 2389 C C . ALA A 1 305 ? 15.038 0.475 -14.868 1.00 97.56 305 ALA A C 1
ATOM 2391 O O . ALA A 1 305 ? 14.220 -0.077 -14.130 1.00 97.56 305 ALA A O 1
ATOM 2392 N N . VAL A 1 306 ? 16.332 0.551 -14.527 1.00 96.44 306 VAL A N 1
ATOM 2393 C CA . VAL A 1 306 ? 16.818 0.084 -13.217 1.00 96.44 306 VAL A CA 1
ATOM 2394 C C . VAL A 1 306 ? 16.192 0.909 -12.092 1.00 96.44 306 VAL A C 1
ATOM 2396 O O . VAL A 1 306 ? 15.711 0.330 -11.119 1.00 96.44 306 VAL A O 1
ATOM 2399 N N . ASP A 1 307 ? 16.160 2.239 -12.221 1.00 96.69 307 ASP A N 1
ATOM 2400 C CA . ASP A 1 307 ? 15.529 3.127 -11.235 1.00 96.69 307 ASP A CA 1
ATOM 2401 C C . ASP A 1 307 ? 14.045 2.801 -11.040 1.00 96.69 307 ASP A C 1
ATOM 2403 O O . ASP A 1 307 ? 13.609 2.590 -9.906 1.00 96.69 307 ASP A O 1
ATOM 2407 N N . HIS A 1 308 ? 13.295 2.660 -12.135 1.00 97.31 308 HIS A N 1
ATOM 2408 C CA . HIS A 1 308 ? 11.879 2.296 -12.120 1.00 97.31 308 HIS A CA 1
ATOM 2409 C C . HIS A 1 308 ? 11.643 0.951 -11.421 1.00 97.31 308 HIS A C 1
ATOM 2411 O O . HIS A 1 308 ? 10.765 0.841 -10.559 1.00 97.31 308 HIS A O 1
ATOM 2417 N N . CYS A 1 309 ? 12.458 -0.065 -11.731 1.00 96.56 309 CYS A N 1
ATOM 2418 C CA . CYS A 1 309 ? 12.362 -1.385 -11.110 1.00 96.56 309 CYS A CA 1
ATOM 2419 C C . CYS A 1 309 ? 12.556 -1.296 -9.597 1.00 96.56 309 CYS A C 1
ATOM 2421 O O . CYS A 1 309 ? 11.779 -1.876 -8.833 1.00 96.56 309 CYS A O 1
ATOM 2423 N N . LEU A 1 310 ? 13.601 -0.597 -9.151 1.00 94.38 310 LEU A N 1
ATOM 2424 C CA . LEU A 1 310 ? 13.911 -0.472 -7.729 1.00 94.38 310 LEU A CA 1
ATOM 2425 C C . LEU A 1 310 ? 12.858 0.362 -6.994 1.00 94.38 310 LEU A C 1
ATOM 2427 O O . LEU A 1 310 ? 12.500 0.014 -5.870 1.00 94.38 310 LEU A O 1
ATOM 2431 N N . GLN A 1 311 ? 12.337 1.413 -7.630 1.00 95.06 311 GLN A N 1
ATOM 2432 C CA . GLN A 1 311 ? 11.285 2.257 -7.074 1.00 95.06 311 GLN A CA 1
ATOM 2433 C C . GLN A 1 311 ? 9.983 1.480 -6.892 1.00 95.06 311 GLN A C 1
ATOM 2435 O O . GLN A 1 311 ? 9.444 1.486 -5.792 1.00 95.06 311 GLN A O 1
ATOM 2440 N N . LEU A 1 312 ? 9.485 0.800 -7.930 1.00 96.00 312 LEU A N 1
ATOM 2441 C CA . LEU A 1 312 ? 8.164 0.168 -7.893 1.00 96.00 312 LEU A CA 1
ATOM 2442 C C . LEU A 1 312 ? 8.161 -1.185 -7.177 1.00 96.00 312 LEU A C 1
ATOM 2444 O O . LEU A 1 312 ? 7.176 -1.536 -6.535 1.00 96.00 312 LEU A O 1
ATOM 2448 N N . THR A 1 313 ? 9.232 -1.970 -7.313 1.00 94.50 313 THR A N 1
ATOM 2449 C CA . THR A 1 313 ? 9.235 -3.386 -6.900 1.00 94.50 313 THR A CA 1
ATOM 2450 C C . THR A 1 313 ? 10.206 -3.705 -5.773 1.00 94.50 313 THR A C 1
ATOM 2452 O O . THR A 1 313 ? 10.288 -4.858 -5.357 1.00 94.50 313 THR A O 1
ATOM 2455 N N . ASP A 1 314 ? 10.972 -2.715 -5.308 1.00 91.38 314 ASP A N 1
ATOM 2456 C CA . ASP A 1 314 ? 11.989 -2.877 -4.266 1.00 91.38 314 ASP A CA 1
ATOM 2457 C C . ASP A 1 314 ? 13.059 -3.945 -4.591 1.00 91.38 314 ASP A C 1
ATOM 2459 O O . ASP A 1 314 ? 13.702 -4.514 -3.709 1.00 91.38 314 ASP A O 1
ATOM 2463 N N . GLY A 1 315 ? 13.258 -4.221 -5.886 1.00 90.12 315 GLY A N 1
ATOM 2464 C CA . GLY A 1 315 ? 14.186 -5.236 -6.391 1.00 90.12 315 GLY A CA 1
ATOM 2465 C C . GLY A 1 315 ? 13.576 -6.627 -6.607 1.00 90.12 315 GLY A C 1
ATOM 2466 O O . GLY A 1 315 ? 14.248 -7.496 -7.157 1.00 90.12 315 GLY A O 1
ATOM 2467 N N . LEU A 1 316 ? 12.307 -6.848 -6.256 1.00 92.06 316 LEU A N 1
ATOM 2468 C CA . LEU A 1 316 ? 11.620 -8.120 -6.521 1.00 92.06 316 LEU A CA 1
ATOM 2469 C C . LEU A 1 316 ? 11.314 -8.315 -8.019 1.00 92.06 316 LEU A C 1
ATOM 2471 O O . LEU A 1 316 ? 11.268 -9.440 -8.507 1.00 92.06 316 LEU A O 1
ATOM 2475 N N . GLY A 1 317 ? 11.182 -7.226 -8.782 1.00 92.94 317 GLY A N 1
ATOM 2476 C CA . GLY A 1 317 ? 10.896 -7.241 -10.220 1.00 92.94 317 GLY A CA 1
ATOM 2477 C C . GLY A 1 317 ? 12.108 -7.467 -11.131 1.00 92.94 317 GLY A C 1
ATOM 2478 O O . GLY A 1 317 ? 11.965 -7.378 -12.350 1.00 92.94 317 GLY A O 1
ATOM 2479 N N . VAL A 1 318 ? 13.297 -7.764 -10.588 1.00 93.00 318 VAL A N 1
ATOM 2480 C CA . VAL A 1 318 ? 14.553 -7.856 -11.363 1.00 93.00 318 VAL A CA 1
ATOM 2481 C C . VAL A 1 318 ? 14.478 -8.891 -12.490 1.00 93.00 318 VAL A C 1
ATOM 2483 O O . VAL A 1 318 ? 14.967 -8.640 -13.588 1.00 93.00 318 VAL A O 1
ATOM 2486 N N . GLY A 1 319 ? 13.808 -10.027 -12.276 1.00 91.00 319 GLY A N 1
ATOM 2487 C CA . GLY A 1 319 ? 13.603 -11.014 -13.343 1.00 91.00 319 GLY A CA 1
ATOM 2488 C C . GLY A 1 319 ? 12.795 -10.464 -14.530 1.00 91.00 319 GLY A C 1
ATOM 2489 O O . GLY A 1 319 ? 13.037 -10.845 -15.676 1.00 91.00 319 GLY A O 1
ATOM 2490 N N . GLY A 1 320 ? 11.856 -9.549 -14.271 1.00 93.00 320 GLY A N 1
ATOM 2491 C CA . GLY A 1 320 ? 11.123 -8.806 -15.297 1.00 93.00 320 GLY A CA 1
ATOM 2492 C C . GLY A 1 320 ? 11.983 -7.733 -15.966 1.00 93.00 320 GLY A C 1
ATOM 2493 O O . GLY A 1 320 ? 11.998 -7.659 -17.193 1.00 93.00 320 GLY A O 1
ATOM 2494 N N . LEU A 1 321 ? 12.756 -6.979 -15.177 1.00 95.75 321 LEU A N 1
ATOM 2495 C CA . LEU A 1 321 ? 13.700 -5.964 -15.660 1.00 95.75 321 LEU A CA 1
ATOM 2496 C C . LEU A 1 321 ? 14.691 -6.539 -16.677 1.00 95.75 321 LEU A C 1
ATOM 2498 O O . LEU A 1 321 ? 14.836 -5.989 -17.764 1.00 95.75 321 LEU A O 1
ATOM 2502 N N . LEU A 1 322 ? 15.344 -7.663 -16.362 1.00 93.50 322 LEU A N 1
ATOM 2503 C CA . LEU A 1 322 ? 16.328 -8.283 -17.260 1.00 93.50 322 LEU A CA 1
ATOM 2504 C C . LEU A 1 322 ? 15.709 -8.657 -18.617 1.00 93.50 322 LEU A C 1
ATOM 2506 O O . LEU A 1 322 ? 16.343 -8.505 -19.659 1.00 93.50 322 LEU A O 1
ATOM 2510 N N . LYS A 1 323 ? 14.447 -9.101 -18.619 1.00 94.19 323 LYS A N 1
ATOM 2511 C CA . LYS A 1 323 ? 13.710 -9.425 -19.848 1.00 94.19 323 LYS A CA 1
ATOM 2512 C C . LYS A 1 323 ? 13.317 -8.168 -20.638 1.00 94.19 323 LYS A C 1
ATOM 2514 O O . LYS A 1 323 ? 13.389 -8.199 -21.862 1.00 94.19 323 LYS A O 1
ATOM 2519 N N . ALA A 1 324 ? 12.947 -7.077 -19.966 1.00 96.88 324 ALA A N 1
ATOM 2520 C CA . ALA A 1 324 ? 12.643 -5.800 -20.617 1.00 96.88 324 ALA A CA 1
ATOM 2521 C C . ALA A 1 324 ? 13.904 -5.147 -21.218 1.00 96.88 324 ALA A C 1
ATOM 2523 O O . ALA A 1 324 ? 13.886 -4.704 -22.366 1.00 96.88 324 ALA A O 1
ATOM 2524 N N . LEU A 1 325 ? 15.032 -5.174 -20.495 1.00 96.06 325 LEU A N 1
ATOM 2525 C CA . LEU A 1 325 ? 16.331 -4.714 -21.000 1.00 96.06 325 LEU A CA 1
ATOM 2526 C C . LEU A 1 325 ? 16.764 -5.511 -22.237 1.00 96.06 325 LEU A C 1
ATOM 2528 O O . LEU A 1 325 ? 17.209 -4.921 -23.216 1.00 96.06 325 LEU A O 1
ATOM 2532 N N . ARG A 1 326 ? 16.557 -6.832 -22.248 1.00 94.19 326 ARG A N 1
ATOM 2533 C CA . ARG A 1 326 ? 16.798 -7.659 -23.439 1.00 94.19 326 ARG A CA 1
ATOM 2534 C C . ARG A 1 326 ? 16.025 -7.164 -24.659 1.00 94.19 326 ARG A C 1
ATOM 2536 O O . ARG A 1 326 ? 16.591 -7.048 -25.742 1.00 94.19 326 ARG A O 1
ATOM 2543 N N . ALA A 1 327 ? 14.734 -6.884 -24.494 1.00 96.00 327 ALA A N 1
ATOM 2544 C CA . ALA A 1 327 ? 13.900 -6.379 -25.580 1.00 96.00 327 ALA A CA 1
ATOM 2545 C C . ALA A 1 327 ? 14.394 -5.009 -26.085 1.00 96.00 327 ALA A C 1
ATOM 2547 O O . ALA A 1 327 ? 14.457 -4.792 -27.296 1.00 96.00 327 ALA A O 1
ATOM 2548 N N . LEU A 1 328 ? 14.816 -4.127 -25.171 1.00 96.06 328 LEU A N 1
ATOM 2549 C CA . LEU A 1 328 ? 15.424 -2.832 -25.490 1.00 96.06 328 LEU A CA 1
ATOM 2550 C C . LEU A 1 328 ? 16.699 -2.985 -26.334 1.00 96.06 328 LEU A C 1
ATOM 2552 O O . LEU A 1 328 ? 16.781 -2.406 -27.418 1.00 96.06 328 LEU A O 1
ATOM 2556 N N . PHE A 1 329 ? 17.674 -3.772 -25.866 1.00 94.81 329 PHE A N 1
ATOM 2557 C CA . PHE A 1 329 ? 18.940 -3.981 -26.579 1.00 94.81 329 PHE A CA 1
ATOM 2558 C C . PHE A 1 329 ? 18.730 -4.685 -27.923 1.00 94.81 329 PHE A C 1
ATOM 2560 O O . PHE A 1 329 ? 19.365 -4.315 -28.910 1.00 94.81 329 PHE A O 1
ATOM 2567 N N . HIS A 1 330 ? 17.792 -5.633 -28.002 1.00 94.19 330 HIS A N 1
ATOM 2568 C CA . HIS A 1 330 ? 17.450 -6.298 -29.257 1.00 94.19 330 HIS A CA 1
ATOM 2569 C C . HIS A 1 330 ? 16.858 -5.325 -30.285 1.00 94.19 330 HIS A C 1
ATOM 2571 O O . HIS A 1 330 ? 17.303 -5.300 -31.435 1.00 94.19 330 HIS A O 1
ATOM 2577 N N . LYS A 1 331 ? 15.899 -4.484 -29.869 1.00 93.62 331 LYS A N 1
ATOM 2578 C CA . LYS A 1 331 ? 15.327 -3.443 -30.732 1.00 93.62 331 LYS A CA 1
ATOM 2579 C C . LYS A 1 331 ? 16.405 -2.469 -31.202 1.00 93.62 331 LYS A C 1
ATOM 2581 O O . LYS A 1 331 ? 16.539 -2.252 -32.402 1.00 93.62 331 LYS A O 1
ATOM 2586 N N . TYR A 1 332 ? 17.216 -1.956 -30.278 1.00 94.94 332 TYR A N 1
ATOM 2587 C CA . TYR A 1 332 ? 18.306 -1.044 -30.616 1.00 94.94 332 TYR A CA 1
ATOM 2588 C C . TYR A 1 332 ? 19.303 -1.674 -31.592 1.00 94.94 332 TYR A C 1
ATOM 2590 O O . TYR A 1 332 ? 19.664 -1.049 -32.580 1.00 94.94 332 TYR A O 1
ATOM 2598 N N . SER A 1 333 ? 19.721 -2.922 -31.365 1.00 92.50 333 SER A N 1
ATOM 2599 C CA . SER A 1 333 ? 20.649 -3.630 -32.254 1.00 92.50 333 SER A CA 1
ATOM 2600 C C . SER A 1 333 ? 20.089 -3.775 -33.673 1.00 92.50 333 SER A C 1
ATOM 2602 O O . SER A 1 333 ? 20.813 -3.552 -34.648 1.00 92.50 333 SER A O 1
ATOM 2604 N N . SER A 1 334 ? 18.796 -4.089 -33.796 1.00 92.25 334 SER A N 1
ATOM 2605 C CA . SER A 1 334 ? 18.091 -4.142 -35.080 1.00 92.25 334 SER A CA 1
ATOM 2606 C C . SER A 1 334 ? 18.069 -2.774 -35.768 1.00 92.25 334 SER A C 1
ATOM 2608 O O . SER A 1 334 ? 18.496 -2.656 -36.918 1.00 92.25 334 SER A O 1
ATOM 2610 N N . ASP A 1 335 ? 17.629 -1.728 -35.068 1.00 91.88 335 ASP A N 1
ATOM 2611 C CA . ASP A 1 335 ? 17.490 -0.387 -35.643 1.00 91.88 335 ASP A CA 1
ATOM 2612 C C . ASP A 1 335 ? 18.861 0.220 -36.001 1.00 91.88 335 ASP A C 1
ATOM 2614 O O . ASP A 1 335 ? 19.033 0.782 -37.084 1.00 91.88 335 ASP A O 1
ATOM 2618 N N . PHE A 1 336 ? 19.873 0.012 -35.153 1.00 90.69 336 PHE A N 1
ATOM 2619 C CA . PHE A 1 336 ? 21.265 0.399 -35.396 1.00 90.69 336 PHE A CA 1
ATOM 2620 C C . PHE A 1 336 ? 21.841 -0.321 -36.623 1.00 90.69 336 PHE A C 1
ATOM 2622 O O . PHE A 1 336 ? 22.455 0.310 -37.483 1.00 90.69 336 PHE A O 1
ATOM 2629 N N . SER A 1 337 ? 21.597 -1.629 -36.764 1.00 90.75 337 SER A N 1
ATOM 2630 C CA . SER A 1 337 ? 22.033 -2.403 -37.938 1.00 90.75 337 SER A CA 1
ATOM 2631 C C . SER A 1 337 ? 21.365 -1.918 -39.226 1.00 90.75 337 SER A C 1
ATOM 2633 O O . SER A 1 337 ? 22.028 -1.786 -40.256 1.00 90.75 337 SER A O 1
ATOM 2635 N N . ASN A 1 338 ? 20.069 -1.602 -39.176 1.00 91.19 338 ASN A N 1
ATOM 2636 C CA . ASN A 1 338 ? 19.336 -1.054 -40.317 1.00 91.19 338 ASN A CA 1
ATOM 2637 C C . ASN A 1 338 ? 19.870 0.325 -40.730 1.00 91.19 338 ASN A C 1
ATOM 2639 O O . ASN A 1 338 ? 20.081 0.562 -41.922 1.00 91.19 338 ASN A O 1
ATOM 2643 N N . ALA A 1 339 ? 20.167 1.196 -39.764 1.00 90.75 339 ALA A N 1
ATOM 2644 C CA . ALA A 1 339 ? 20.780 2.497 -40.020 1.00 90.75 339 ALA A CA 1
ATOM 2645 C C . ALA A 1 339 ? 22.177 2.357 -40.653 1.00 90.75 339 ALA A C 1
ATOM 2647 O O . ALA A 1 339 ? 22.484 3.040 -41.630 1.00 90.75 339 ALA A O 1
ATOM 2648 N N . LEU A 1 340 ? 23.002 1.411 -40.184 1.00 88.88 340 LEU A N 1
ATOM 2649 C CA . LEU A 1 340 ? 24.296 1.108 -40.808 1.00 88.88 340 LEU A CA 1
ATOM 2650 C C . LEU A 1 340 ? 24.152 0.622 -42.256 1.00 88.88 340 LEU A C 1
ATOM 2652 O O . LEU A 1 340 ? 24.910 1.056 -43.126 1.00 88.88 340 LEU A O 1
ATOM 2656 N N . LEU A 1 341 ? 23.177 -0.250 -42.536 1.00 88.38 341 LEU A N 1
ATOM 2657 C CA . LEU A 1 341 ? 22.881 -0.701 -43.900 1.00 88.38 341 LEU A CA 1
ATOM 2658 C C . LEU A 1 341 ? 22.419 0.457 -44.793 1.00 88.38 341 LEU A C 1
ATOM 2660 O O . LEU A 1 341 ? 22.790 0.509 -45.966 1.00 88.38 341 LEU A O 1
ATOM 2664 N N . SER A 1 342 ? 21.641 1.396 -44.255 1.00 88.50 342 SER A N 1
ATOM 2665 C CA . SER A 1 342 ? 21.215 2.585 -44.994 1.00 88.50 342 SER A CA 1
ATOM 2666 C C . SER A 1 342 ? 22.384 3.523 -45.301 1.00 88.50 342 SER A C 1
ATOM 2668 O O . SER A 1 342 ? 22.567 3.925 -46.451 1.00 88.50 342 SER A O 1
ATOM 2670 N N . ILE A 1 343 ? 23.249 3.801 -44.317 1.00 86.12 343 ILE A N 1
ATOM 2671 C CA . ILE A 1 343 ? 24.470 4.597 -44.522 1.00 86.12 343 ILE A CA 1
ATOM 2672 C C . ILE A 1 343 ? 25.373 3.933 -45.564 1.00 86.12 343 ILE A C 1
ATOM 2674 O O . ILE A 1 343 ? 25.854 4.605 -46.472 1.00 86.12 343 ILE A O 1
ATOM 2678 N N . ARG A 1 344 ? 25.553 2.608 -45.496 1.00 85.12 344 ARG A N 1
ATOM 2679 C CA . ARG A 1 344 ? 26.341 1.851 -46.479 1.00 85.12 344 ARG A CA 1
ATOM 2680 C C . ARG A 1 344 ? 25.824 2.040 -47.908 1.00 85.12 344 ARG A C 1
ATOM 2682 O O . ARG A 1 344 ? 26.629 2.273 -48.808 1.00 85.12 344 ARG A O 1
ATOM 2689 N N . LYS A 1 345 ? 24.499 2.000 -48.101 1.00 85.38 345 LYS A N 1
ATOM 2690 C CA . LYS A 1 345 ? 23.852 2.283 -49.393 1.00 85.38 345 LYS A CA 1
ATOM 2691 C C . LYS A 1 345 ? 24.048 3.735 -49.830 1.00 85.38 345 LYS A C 1
ATOM 2693 O O . LYS A 1 345 ? 24.378 3.971 -50.987 1.00 85.38 345 LYS A O 1
ATOM 2698 N N . LYS A 1 346 ? 23.886 4.704 -48.919 1.00 83.12 346 LYS A N 1
ATOM 2699 C CA . LYS A 1 346 ? 24.108 6.138 -49.194 1.00 83.12 346 LYS A CA 1
ATOM 2700 C C . LYS A 1 346 ? 25.555 6.430 -49.613 1.00 83.12 346 LYS A C 1
ATOM 2702 O O . LYS A 1 346 ? 25.769 7.285 -50.463 1.00 83.12 346 LYS A O 1
ATOM 2707 N N . CYS A 1 347 ? 26.520 5.692 -49.068 1.00 79.00 347 CYS A N 1
ATOM 2708 C CA . CYS A 1 347 ? 27.932 5.759 -49.449 1.00 79.00 347 CYS A CA 1
ATOM 2709 C C . CYS A 1 347 ? 28.278 4.980 -50.737 1.00 79.00 347 CYS A C 1
ATOM 2711 O O . CYS A 1 347 ? 29.453 4.920 -51.079 1.00 79.00 347 CYS A O 1
ATOM 2713 N N . GLN A 1 348 ? 27.309 4.343 -51.413 1.00 77.06 348 GLN A N 1
ATOM 2714 C CA . GLN A 1 348 ? 27.509 3.550 -52.643 1.00 77.06 348 GLN A CA 1
ATOM 2715 C C . GLN A 1 348 ? 28.571 2.437 -52.524 1.00 77.06 348 GLN A C 1
ATOM 2717 O O . GLN A 1 348 ? 29.137 1.990 -53.515 1.00 77.06 348 GLN A O 1
ATOM 2722 N N . LEU A 1 349 ? 28.810 1.924 -51.311 1.00 71.75 349 LEU A N 1
ATOM 2723 C CA . LEU A 1 349 ? 29.868 0.936 -51.044 1.00 71.75 349 LEU A CA 1
ATOM 2724 C C . LEU A 1 349 ? 29.612 -0.447 -51.672 1.00 71.75 349 LEU A C 1
ATOM 2726 O O . LEU A 1 349 ? 30.507 -1.290 -51.670 1.00 71.75 349 LEU A O 1
ATOM 2730 N N . ASP A 1 350 ? 28.397 -0.698 -52.165 1.00 69.75 350 ASP A N 1
ATOM 2731 C CA . ASP A 1 350 ? 28.007 -1.959 -52.807 1.00 69.75 350 ASP A CA 1
ATOM 2732 C C . ASP A 1 350 ? 28.081 -1.897 -54.348 1.00 69.75 350 ASP A C 1
ATOM 2734 O O . ASP A 1 350 ? 27.961 -2.930 -55.009 1.00 69.75 350 ASP A O 1
ATOM 2738 N N . GLU A 1 351 ? 28.310 -0.715 -54.933 1.00 65.94 351 GLU A N 1
ATOM 2739 C CA . GLU A 1 351 ? 28.531 -0.550 -56.372 1.00 65.94 351 GLU A CA 1
ATOM 2740 C C . GLU A 1 351 ? 30.033 -0.643 -56.666 1.00 65.94 351 GLU A C 1
ATOM 2742 O O . GLU A 1 351 ? 30.818 0.196 -56.238 1.00 65.94 351 GLU A O 1
ATOM 2747 N N . ILE A 1 352 ? 30.456 -1.685 -57.390 1.00 59.12 352 ILE A N 1
ATOM 2748 C CA . ILE A 1 352 ? 31.831 -1.796 -57.897 1.00 59.12 352 ILE A CA 1
ATOM 2749 C C . ILE A 1 352 ? 31.873 -1.019 -59.219 1.00 59.12 352 ILE A C 1
ATOM 2751 O O . ILE A 1 352 ? 31.277 -1.490 -60.194 1.00 59.12 352 ILE A O 1
ATOM 2755 N N . PRO A 1 353 ? 32.545 0.143 -59.309 1.00 59.03 353 PRO A N 1
ATOM 2756 C CA . PRO A 1 353 ? 32.621 0.864 -60.568 1.00 59.03 353 PRO A CA 1
ATOM 2757 C C . PRO A 1 353 ? 33.474 0.048 -61.539 1.00 59.03 353 PRO A C 1
ATOM 2759 O O . PRO A 1 353 ? 34.589 -0.358 -61.214 1.00 59.03 353 PRO A O 1
ATOM 2762 N N . SER A 1 354 ? 32.962 -0.195 -62.743 1.00 57.06 354 SER A N 1
ATOM 2763 C CA . SER A 1 354 ? 33.613 -1.071 -63.719 1.00 57.06 354 SER A CA 1
ATOM 2764 C C . SER A 1 354 ? 34.885 -0.492 -64.355 1.00 57.06 354 SER A C 1
ATOM 2766 O O . SER A 1 354 ? 35.517 -1.219 -65.107 1.00 57.06 354 SER A O 1
ATOM 2768 N N . ASP A 1 355 ? 35.271 0.767 -64.082 1.00 57.66 355 ASP A N 1
ATOM 2769 C CA . ASP A 1 355 ? 36.439 1.403 -64.730 1.00 57.66 355 ASP A CA 1
ATOM 2770 C C . ASP A 1 355 ? 37.014 2.669 -64.033 1.00 57.66 355 ASP A C 1
ATOM 2772 O O . ASP A 1 355 ? 37.624 3.527 -64.674 1.00 57.66 355 ASP A O 1
ATOM 2776 N N . SER A 1 356 ? 36.859 2.852 -62.715 1.00 54.12 356 SER A N 1
ATOM 2777 C CA . SER A 1 356 ? 37.361 4.071 -62.050 1.00 54.12 356 SER A CA 1
ATOM 2778 C C . SER A 1 356 ? 38.785 3.919 -61.500 1.00 54.12 356 SER A C 1
ATOM 2780 O O . SER A 1 356 ? 39.033 3.102 -60.611 1.00 54.12 356 SER A O 1
ATOM 2782 N N . LEU A 1 357 ? 39.700 4.782 -61.961 1.00 54.31 357 LEU A N 1
ATOM 2783 C CA . LEU A 1 357 ? 40.909 5.173 -61.222 1.00 54.31 357 LEU A CA 1
ATOM 2784 C C . LEU A 1 357 ? 40.538 5.405 -59.750 1.00 54.31 357 LEU A C 1
ATOM 2786 O O . LEU A 1 357 ? 39.591 6.137 -59.479 1.00 54.31 357 LEU A O 1
ATOM 2790 N N . PHE A 1 358 ? 41.269 4.778 -58.826 1.00 58.28 358 PHE A N 1
ATOM 2791 C CA . PHE A 1 358 ? 41.080 4.924 -57.381 1.00 58.28 358 PHE A CA 1
ATOM 2792 C C . PHE A 1 358 ? 41.019 6.415 -57.002 1.00 58.28 358 PHE A C 1
ATOM 2794 O O . PHE A 1 358 ? 42.041 7.100 -57.002 1.00 58.28 358 PHE A O 1
ATOM 2801 N N . GLN A 1 359 ? 39.818 6.930 -56.733 1.00 57.31 359 GLN A N 1
ATOM 2802 C CA . GLN A 1 359 ? 39.626 8.248 -56.136 1.00 57.31 359 GLN A CA 1
ATOM 2803 C C . GLN A 1 359 ? 39.640 8.076 -54.617 1.00 57.31 359 GLN A C 1
ATOM 2805 O O . GLN A 1 359 ? 38.882 7.278 -54.069 1.00 57.31 359 GLN A O 1
ATOM 2810 N N . GLU A 1 360 ? 40.539 8.791 -53.937 1.00 60.66 360 GLU A N 1
ATOM 2811 C CA . GLU A 1 360 ? 40.632 8.791 -52.476 1.00 60.66 360 GLU A CA 1
ATOM 2812 C C . GLU A 1 360 ? 39.405 9.475 -51.864 1.00 60.66 360 GLU A C 1
ATOM 2814 O O . GLU A 1 360 ? 39.365 10.697 -51.702 1.00 60.66 360 GLU A O 1
ATOM 2819 N N . ASP A 1 361 ? 38.400 8.681 -51.505 1.00 66.94 361 ASP A N 1
ATOM 2820 C CA . ASP A 1 361 ? 37.170 9.185 -50.903 1.00 66.94 361 ASP A CA 1
ATOM 2821 C C . ASP A 1 361 ? 37.338 9.362 -49.380 1.00 66.94 361 ASP A C 1
ATOM 2823 O O . ASP A 1 361 ? 36.842 8.596 -48.544 1.00 66.94 361 ASP A O 1
ATOM 2827 N N . TRP A 1 362 ? 38.120 10.379 -49.000 1.00 77.50 362 TRP A N 1
ATOM 2828 C CA . TRP A 1 362 ? 38.465 10.687 -47.605 1.00 77.50 362 TRP A CA 1
ATOM 2829 C C . TRP A 1 362 ? 37.233 10.873 -46.697 1.00 77.50 362 TRP A C 1
ATOM 2831 O O . TRP A 1 362 ? 37.314 10.605 -45.496 1.00 77.50 362 TRP A O 1
ATOM 2841 N N . GLY A 1 363 ? 36.082 11.275 -47.250 1.00 78.56 363 GLY A N 1
ATOM 2842 C CA . GLY A 1 363 ? 34.818 11.403 -46.515 1.00 78.56 363 GLY A CA 1
ATOM 2843 C C . GLY A 1 363 ? 34.217 10.059 -46.084 1.00 78.56 363 GLY A C 1
ATOM 2844 O O . GLY A 1 363 ? 33.776 9.916 -44.937 1.00 78.56 363 GLY A O 1
ATOM 2845 N N . ALA A 1 364 ? 34.262 9.045 -46.953 1.00 76.06 364 ALA A N 1
ATOM 2846 C CA . ALA A 1 364 ? 33.812 7.690 -46.630 1.00 76.06 364 ALA A CA 1
ATOM 2847 C C . ALA A 1 364 ? 34.715 7.046 -45.564 1.00 76.06 364 ALA A C 1
ATOM 2849 O O . ALA A 1 364 ? 34.222 6.426 -44.619 1.00 76.06 364 ALA A O 1
ATOM 2850 N N . PHE A 1 365 ? 36.031 7.274 -45.652 1.00 81.25 365 PHE A N 1
ATOM 2851 C CA . PHE A 1 365 ? 36.985 6.823 -44.637 1.00 81.25 365 PHE A CA 1
ATOM 2852 C C . PHE A 1 365 ? 36.725 7.466 -43.265 1.00 81.25 365 PHE A C 1
ATOM 2854 O O . PHE A 1 365 ? 36.618 6.761 -42.261 1.00 81.25 365 PHE A O 1
ATOM 2861 N N . GLN A 1 366 ? 36.559 8.793 -43.203 1.00 83.88 366 GLN A N 1
ATOM 2862 C CA . GLN A 1 366 ? 36.246 9.496 -41.949 1.00 83.88 366 GLN A CA 1
ATOM 2863 C C . GLN A 1 366 ? 34.916 9.032 -41.338 1.00 83.88 366 GLN A C 1
ATOM 2865 O O . GLN A 1 366 ? 34.813 8.880 -40.119 1.00 83.88 366 GLN A O 1
ATOM 2870 N N . THR A 1 367 ? 33.918 8.764 -42.181 1.00 84.62 367 THR A N 1
ATOM 2871 C CA . THR A 1 367 ? 32.624 8.201 -41.774 1.00 84.62 367 THR A CA 1
ATOM 2872 C C . THR A 1 367 ? 32.786 6.812 -41.158 1.00 84.62 367 THR A C 1
ATOM 2874 O O . THR A 1 367 ? 32.289 6.568 -40.059 1.00 84.62 367 THR A O 1
ATOM 2877 N N . ALA A 1 368 ? 33.544 5.923 -41.806 1.00 84.69 368 ALA A N 1
ATOM 2878 C CA . ALA A 1 368 ? 33.815 4.584 -41.291 1.00 84.69 368 ALA A CA 1
ATOM 2879 C C . ALA A 1 368 ? 34.559 4.617 -39.944 1.00 84.69 368 ALA A C 1
ATOM 2881 O O . ALA A 1 368 ? 34.173 3.909 -39.016 1.00 84.69 368 ALA A O 1
ATOM 2882 N N . VAL A 1 369 ? 35.574 5.478 -39.797 1.00 88.56 369 VAL A N 1
ATOM 2883 C CA . VAL A 1 369 ? 36.309 5.643 -38.529 1.00 88.56 369 VAL A CA 1
ATOM 2884 C C . VAL A 1 369 ? 35.385 6.122 -37.408 1.00 88.56 369 VAL A C 1
ATOM 2886 O O . VAL A 1 369 ? 35.463 5.602 -36.295 1.00 88.56 369 VAL A O 1
ATOM 2889 N N . ARG A 1 370 ? 34.481 7.072 -37.687 1.00 89.75 370 ARG A N 1
ATOM 2890 C CA . ARG A 1 370 ? 33.495 7.538 -36.698 1.00 89.75 370 ARG A CA 1
ATOM 2891 C C . ARG A 1 370 ? 32.536 6.430 -36.279 1.00 89.75 370 ARG A C 1
ATOM 2893 O O . ARG A 1 370 ? 32.351 6.243 -35.084 1.00 89.75 370 ARG A O 1
ATOM 2900 N N . ILE A 1 371 ? 32.001 5.664 -37.230 1.00 89.19 371 ILE A N 1
ATOM 2901 C CA . ILE A 1 371 ? 31.117 4.523 -36.944 1.00 89.19 371 ILE A CA 1
ATOM 2902 C C . ILE A 1 371 ? 31.837 3.474 -36.086 1.00 89.19 371 ILE A C 1
ATOM 2904 O O . ILE A 1 371 ? 31.280 3.011 -35.094 1.00 89.19 371 ILE A O 1
ATOM 2908 N N . ILE A 1 372 ? 33.088 3.130 -36.416 1.00 90.88 372 ILE A N 1
ATOM 2909 C CA . ILE A 1 372 ? 33.901 2.206 -35.606 1.00 90.88 372 ILE A CA 1
ATOM 2910 C C . ILE A 1 372 ? 34.096 2.762 -34.191 1.00 90.88 372 ILE A C 1
ATOM 2912 O O . ILE A 1 372 ? 33.964 2.017 -33.221 1.00 90.88 372 ILE A O 1
ATOM 2916 N N . GLY A 1 373 ? 34.361 4.066 -34.064 1.00 91.88 373 GLY A N 1
ATOM 2917 C CA . GLY A 1 373 ? 34.428 4.753 -32.775 1.00 91.88 373 GLY A CA 1
ATOM 2918 C C . GLY A 1 373 ? 33.129 4.629 -31.974 1.00 91.88 373 GLY A C 1
ATOM 2919 O O . GLY A 1 373 ? 33.174 4.274 -30.799 1.00 91.88 373 GLY A O 1
ATOM 2920 N N . THR A 1 374 ? 31.974 4.831 -32.612 1.00 91.12 374 THR A N 1
ATOM 2921 C CA . THR A 1 374 ? 30.651 4.654 -31.993 1.00 91.12 374 THR A CA 1
ATOM 2922 C C . THR A 1 374 ? 30.410 3.211 -31.544 1.00 91.12 374 THR A C 1
ATOM 2924 O O . THR A 1 374 ? 29.932 2.997 -30.434 1.00 91.12 374 THR A O 1
ATOM 2927 N N . CYS A 1 375 ? 30.783 2.212 -32.350 1.00 89.81 375 CYS A N 1
ATOM 2928 C CA . CYS A 1 375 ? 30.701 0.802 -31.955 1.00 89.81 375 CYS A CA 1
ATOM 2929 C C . CYS A 1 375 ? 31.619 0.485 -30.764 1.00 89.81 375 CYS A C 1
ATOM 2931 O O . CYS A 1 375 ? 31.227 -0.252 -29.861 1.00 89.81 375 CYS A O 1
ATOM 2933 N N . GLY A 1 376 ? 32.830 1.050 -30.744 1.00 89.75 376 GLY A N 1
ATOM 2934 C CA . GLY A 1 376 ? 33.748 0.926 -29.612 1.00 89.75 376 GLY A CA 1
ATOM 2935 C C . GLY A 1 376 ? 33.170 1.530 -28.331 1.00 89.75 376 GLY A C 1
ATOM 2936 O O . GLY A 1 376 ? 33.239 0.907 -27.274 1.00 89.75 376 GLY A O 1
ATOM 2937 N N . GLU A 1 377 ? 32.542 2.702 -28.435 1.00 90.94 377 GLU A N 1
ATOM 2938 C CA . GLU A 1 377 ? 31.876 3.359 -27.309 1.00 90.94 377 GLU A CA 1
ATOM 2939 C C . GLU A 1 377 ? 30.656 2.571 -26.812 1.00 90.94 377 GLU A C 1
ATOM 2941 O O . GLU A 1 377 ? 30.492 2.410 -25.605 1.00 90.94 377 GLU A O 1
ATOM 2946 N N . LEU A 1 378 ? 29.851 2.009 -27.720 1.00 89.88 378 LEU A N 1
ATOM 2947 C CA . LEU A 1 378 ? 28.735 1.122 -27.382 1.00 89.88 378 LEU A CA 1
ATOM 2948 C C . LEU A 1 378 ? 29.210 -0.084 -26.559 1.00 89.88 378 LEU A C 1
ATOM 2950 O O . LEU A 1 378 ? 28.668 -0.343 -25.489 1.00 89.88 378 LEU A O 1
ATOM 2954 N N . LEU A 1 379 ? 30.255 -0.784 -27.016 1.00 88.81 379 LEU A N 1
ATOM 2955 C CA . LEU A 1 379 ? 30.816 -1.937 -26.301 1.00 88.81 379 LEU A CA 1
ATOM 2956 C C . LEU A 1 379 ? 31.383 -1.553 -24.928 1.00 88.81 379 LEU A C 1
ATOM 2958 O O . LEU A 1 379 ? 31.218 -2.297 -23.960 1.00 88.81 379 LEU A O 1
ATOM 2962 N N . ARG A 1 380 ? 32.038 -0.391 -24.836 1.00 90.19 380 ARG A N 1
ATOM 2963 C CA . ARG A 1 380 ? 32.582 0.130 -23.578 1.00 90.19 380 ARG A CA 1
ATOM 2964 C C . ARG A 1 380 ? 31.463 0.428 -22.576 1.00 90.19 380 ARG A C 1
ATOM 2966 O O . ARG A 1 380 ? 31.533 -0.030 -21.439 1.00 90.19 380 ARG A O 1
ATOM 2973 N N . GLN A 1 381 ? 30.423 1.145 -23.007 1.00 91.50 381 GLN A N 1
ATOM 2974 C CA . GLN A 1 381 ? 29.275 1.463 -22.158 1.00 91.50 381 GLN A CA 1
ATOM 2975 C C . GLN A 1 381 ? 28.468 0.214 -21.774 1.00 91.50 381 GLN A C 1
ATOM 2977 O O . GLN A 1 381 ? 27.972 0.168 -20.650 1.00 91.50 381 GLN A O 1
ATOM 2982 N N . CYS A 1 382 ? 28.397 -0.821 -22.627 1.00 89.06 382 CYS A N 1
ATOM 2983 C CA . CYS A 1 382 ? 27.812 -2.114 -22.247 1.00 89.06 382 CYS A CA 1
ATOM 2984 C C . CYS A 1 382 ? 28.506 -2.673 -21.000 1.00 89.06 382 CYS A C 1
ATOM 2986 O O . CYS A 1 382 ? 27.842 -2.916 -19.997 1.00 89.06 382 CYS A O 1
ATOM 2988 N N . GLY A 1 383 ? 29.837 -2.811 -21.027 1.00 85.25 383 GLY A N 1
ATOM 2989 C CA . GLY A 1 383 ? 30.594 -3.355 -19.893 1.00 85.25 383 GLY A CA 1
ATOM 2990 C C . GLY A 1 383 ? 30.445 -2.528 -18.609 1.00 85.25 383 GLY A C 1
ATOM 2991 O O . GLY A 1 383 ? 30.253 -3.089 -17.528 1.00 85.25 383 GLY A O 1
ATOM 2992 N N . ASP A 1 384 ? 30.465 -1.196 -18.724 1.00 89.19 384 ASP A N 1
ATOM 2993 C CA . ASP A 1 384 ? 30.231 -0.300 -17.584 1.00 89.19 384 ASP A CA 1
ATOM 2994 C C . ASP A 1 384 ? 28.820 -0.490 -16.999 1.00 89.19 384 ASP A C 1
ATOM 2996 O O . ASP A 1 384 ? 28.647 -0.562 -15.777 1.00 89.19 384 ASP A O 1
ATOM 3000 N N . PHE A 1 385 ? 27.807 -0.595 -17.864 1.00 91.12 385 PHE A N 1
ATOM 3001 C CA . PHE A 1 385 ? 26.415 -0.765 -17.463 1.00 91.12 385 PHE A CA 1
ATOM 3002 C C . PHE A 1 385 ? 26.165 -2.121 -16.797 1.00 91.12 385 PHE A C 1
ATOM 3004 O O . PHE A 1 385 ? 25.475 -2.168 -15.781 1.00 91.12 385 PHE A O 1
ATOM 3011 N N . GLU A 1 386 ? 26.756 -3.211 -17.292 1.00 87.06 386 GLU A N 1
ATOM 3012 C CA . GLU A 1 386 ? 26.648 -4.539 -16.668 1.00 87.06 386 GLU A CA 1
ATOM 3013 C C . GLU A 1 386 ? 27.120 -4.526 -15.207 1.00 87.06 386 GLU A C 1
ATOM 3015 O O . GLU A 1 386 ? 26.428 -5.015 -14.306 1.00 87.06 386 GLU A O 1
ATOM 3020 N N . GLN A 1 387 ? 28.276 -3.906 -14.953 1.00 86.06 387 GLN A N 1
ATOM 3021 C CA . GLN A 1 387 ? 28.836 -3.795 -13.609 1.00 86.06 387 GLN A CA 1
ATOM 3022 C C . GLN A 1 387 ? 27.959 -2.924 -12.697 1.00 86.06 387 GLN A C 1
ATOM 3024 O O . GLN A 1 387 ? 27.755 -3.252 -11.521 1.00 86.06 387 GLN A O 1
ATOM 3029 N N . GLN A 1 388 ? 27.425 -1.818 -13.223 1.00 90.75 388 GLN A N 1
ATOM 3030 C CA . GLN A 1 388 ? 26.503 -0.948 -12.489 1.00 90.75 388 GLN A CA 1
ATOM 3031 C C . GLN A 1 388 ? 25.195 -1.673 -12.160 1.00 90.75 388 GLN A C 1
ATOM 3033 O O . GLN A 1 388 ? 24.752 -1.638 -11.011 1.00 90.75 388 GLN A O 1
ATOM 3038 N N . LEU A 1 389 ? 24.614 -2.376 -13.131 1.00 90.19 389 LEU A N 1
ATOM 3039 C CA . LEU A 1 389 ? 23.387 -3.150 -12.978 1.00 90.19 389 LEU A CA 1
ATOM 3040 C C . LEU A 1 389 ? 23.529 -4.183 -11.855 1.00 90.19 389 LEU A C 1
ATOM 3042 O O . LEU A 1 389 ? 22.710 -4.202 -10.934 1.00 90.19 389 LEU A O 1
ATOM 3046 N N . ALA A 1 390 ? 24.599 -4.982 -11.875 1.00 88.06 390 ALA A N 1
ATOM 3047 C CA . ALA A 1 390 ? 24.843 -6.002 -10.858 1.00 88.06 390 ALA A CA 1
ATOM 3048 C C . ALA A 1 390 ? 24.977 -5.396 -9.446 1.00 88.06 390 ALA A C 1
ATOM 3050 O O . ALA A 1 390 ? 24.340 -5.867 -8.500 1.00 88.06 390 ALA A O 1
ATOM 3051 N N . ASN A 1 391 ? 25.735 -4.303 -9.308 1.00 89.62 391 ASN A N 1
ATOM 3052 C CA . ASN A 1 391 ? 25.917 -3.606 -8.031 1.00 89.62 391 ASN A CA 1
ATOM 3053 C C . ASN A 1 391 ? 24.601 -3.008 -7.501 1.00 89.62 391 ASN A C 1
ATOM 3055 O O . ASN A 1 391 ? 24.294 -3.118 -6.309 1.00 89.62 391 ASN A O 1
ATOM 3059 N N . ARG A 1 392 ? 23.790 -2.401 -8.376 1.00 91.75 392 ARG A N 1
ATOM 3060 C CA . ARG A 1 392 ? 22.501 -1.807 -7.992 1.00 91.75 392 ARG A CA 1
ATOM 3061 C C . ARG A 1 392 ? 21.480 -2.871 -7.599 1.00 91.75 392 ARG A C 1
ATOM 3063 O O . ARG A 1 392 ? 20.832 -2.719 -6.566 1.00 91.75 392 ARG A O 1
ATOM 3070 N N . ILE A 1 393 ? 21.403 -3.975 -8.343 1.00 89.62 393 ILE A N 1
ATOM 3071 C CA . ILE A 1 393 ? 20.541 -5.115 -8.004 1.00 89.62 393 ILE A CA 1
ATOM 3072 C C . ILE A 1 393 ? 20.932 -5.689 -6.641 1.00 89.62 393 ILE A C 1
ATOM 3074 O O . ILE A 1 393 ? 20.077 -5.820 -5.768 1.00 89.62 393 ILE A O 1
ATOM 3078 N N . LEU A 1 394 ? 22.213 -5.988 -6.416 1.00 88.12 394 LEU A N 1
ATOM 3079 C CA . LEU A 1 394 ? 22.650 -6.599 -5.159 1.00 88.12 394 LEU A CA 1
ATOM 3080 C C . LEU A 1 394 ? 22.513 -5.666 -3.959 1.00 88.12 394 LEU A C 1
ATOM 3082 O O . LEU A 1 394 ? 22.153 -6.134 -2.882 1.00 88.12 394 LEU A O 1
ATOM 3086 N N . SER A 1 395 ? 22.738 -4.361 -4.125 1.00 89.25 395 SER A N 1
ATOM 3087 C CA . SER A 1 395 ? 22.576 -3.416 -3.012 1.00 89.25 395 SER A CA 1
ATOM 3088 C C . SER A 1 395 ? 21.131 -3.329 -2.509 1.00 89.25 395 SER A C 1
ATOM 3090 O O . SER A 1 395 ? 20.923 -3.078 -1.323 1.00 89.25 395 SER A O 1
ATOM 3092 N N . ARG A 1 396 ? 20.132 -3.571 -3.375 1.00 87.19 396 ARG A N 1
ATOM 3093 C CA . ARG A 1 396 ? 18.713 -3.508 -3.000 1.00 87.19 396 ARG A CA 1
ATOM 3094 C C . ARG A 1 396 ? 18.071 -4.871 -2.773 1.00 87.19 396 ARG A C 1
ATOM 3096 O O . ARG A 1 396 ? 17.511 -5.102 -1.708 1.00 87.19 396 ARG A O 1
ATOM 3103 N N . ALA A 1 397 ? 18.160 -5.765 -3.753 1.00 86.12 397 ALA A N 1
ATOM 3104 C CA . ALA A 1 397 ? 17.541 -7.087 -3.715 1.00 86.12 397 ALA A CA 1
ATOM 3105 C C . ALA A 1 397 ? 18.384 -8.110 -2.934 1.00 86.12 397 ALA A C 1
ATOM 3107 O O . ALA A 1 397 ? 17.861 -9.120 -2.472 1.00 86.12 397 ALA A O 1
ATOM 3108 N N . GLY A 1 398 ? 19.676 -7.841 -2.710 1.00 83.12 398 GLY A N 1
ATOM 3109 C CA . GLY A 1 398 ? 20.548 -8.728 -1.937 1.00 83.12 398 GLY A CA 1
ATOM 3110 C C . GLY A 1 398 ? 20.082 -8.951 -0.496 1.00 83.12 398 GLY A C 1
ATOM 3111 O O . GLY A 1 398 ? 20.387 -9.994 0.067 1.00 83.12 398 GLY A O 1
ATOM 3112 N N . LYS A 1 399 ? 19.275 -8.043 0.073 1.00 84.38 399 LYS A N 1
ATOM 3113 C CA . LYS A 1 399 ? 18.661 -8.206 1.405 1.00 84.38 399 LYS A CA 1
ATOM 3114 C C . LYS A 1 399 ? 17.730 -9.422 1.518 1.00 84.38 399 LYS A C 1
ATOM 3116 O O . LYS A 1 399 ? 17.461 -9.871 2.627 1.00 84.38 399 LYS A O 1
ATOM 3121 N N . TYR A 1 400 ? 17.225 -9.931 0.391 1.00 83.25 400 TYR A N 1
ATOM 3122 C CA . TYR A 1 400 ? 16.369 -11.119 0.345 1.00 83.25 400 TYR A CA 1
ATOM 3123 C C . TYR A 1 400 ? 17.171 -12.429 0.341 1.00 83.25 400 TYR A C 1
ATOM 3125 O O . TYR A 1 400 ? 16.617 -13.486 0.638 1.00 83.25 400 TYR A O 1
ATOM 3133 N N . LEU A 1 401 ? 18.474 -12.377 0.039 1.00 80.06 401 LEU A N 1
ATOM 3134 C CA . LEU A 1 401 ? 19.364 -13.516 0.234 1.00 80.06 401 LEU A CA 1
ATOM 3135 C C . LEU A 1 401 ? 19.660 -13.643 1.730 1.00 80.06 401 LEU A C 1
ATOM 3137 O O . LEU A 1 401 ? 20.275 -12.754 2.317 1.00 80.06 401 LEU A O 1
ATOM 3141 N N . SER A 1 402 ? 19.267 -14.756 2.352 1.00 67.56 402 SER A N 1
ATOM 3142 C CA . SER A 1 402 ? 19.786 -15.081 3.681 1.00 67.56 402 SER A CA 1
ATOM 3143 C C . SER A 1 402 ? 21.297 -15.323 3.597 1.00 67.56 402 SER A C 1
ATOM 3145 O O . SER A 1 402 ? 21.796 -15.844 2.596 1.00 67.56 402 SER A O 1
ATOM 3147 N N . ASP A 1 403 ? 22.040 -15.011 4.664 1.00 53.00 403 ASP A N 1
ATOM 3148 C CA . ASP A 1 403 ? 23.478 -15.327 4.748 1.00 53.00 403 ASP A CA 1
ATOM 3149 C C . ASP A 1 403 ? 23.762 -16.837 4.594 1.00 53.00 403 ASP A C 1
ATOM 3151 O O . ASP A 1 403 ? 24.868 -17.237 4.239 1.00 53.00 403 ASP A O 1
ATOM 3155 N N . SER A 1 404 ? 22.738 -17.669 4.801 1.00 43.50 404 SER A N 1
ATOM 3156 C CA . SER A 1 404 ? 22.741 -19.126 4.684 1.00 43.50 404 SER A CA 1
ATOM 3157 C C . SER A 1 404 ? 22.177 -19.678 3.366 1.00 43.50 404 SER A C 1
ATOM 3159 O O . SER A 1 404 ? 22.063 -20.898 3.239 1.00 43.50 404 SER A O 1
ATOM 3161 N N . TYR A 1 405 ? 21.780 -18.839 2.397 1.00 50.81 405 TYR A N 1
ATOM 3162 C CA . TYR A 1 405 ? 21.135 -19.325 1.171 1.00 50.81 405 TYR A CA 1
ATOM 3163 C C . TYR A 1 405 ? 22.072 -20.253 0.386 1.00 50.81 405 TYR A C 1
ATOM 3165 O O . TYR A 1 405 ? 23.107 -19.828 -0.134 1.00 50.81 405 TYR A O 1
ATOM 3173 N N . SER A 1 406 ? 21.680 -21.525 0.280 1.00 53.12 406 SER A N 1
ATOM 3174 C CA . SER A 1 406 ? 22.282 -22.500 -0.624 1.00 53.12 406 SER A CA 1
ATOM 3175 C C . SER A 1 406 ? 21.221 -22.941 -1.641 1.00 53.12 406 SER A C 1
ATOM 3177 O O . SER A 1 406 ? 20.086 -23.209 -1.241 1.00 53.12 406 SER A O 1
ATOM 3179 N N . PRO A 1 407 ? 21.543 -23.052 -2.942 1.00 47.78 407 PRO A N 1
ATOM 3180 C CA . PRO A 1 407 ? 20.567 -23.449 -3.964 1.00 47.78 407 PRO A CA 1
ATOM 3181 C C . PRO A 1 407 ? 19.926 -24.834 -3.718 1.00 47.78 407 PRO A C 1
ATOM 3183 O O . PRO A 1 407 ? 18.860 -25.120 -4.249 1.00 47.78 407 PRO A O 1
ATOM 3186 N N . CYS A 1 408 ? 20.511 -25.677 -2.856 1.00 47.81 408 CYS A N 1
ATOM 3187 C CA . CYS A 1 408 ? 19.949 -26.976 -2.458 1.00 47.81 408 CYS A CA 1
ATOM 3188 C C . CYS A 1 408 ? 18.869 -26.902 -1.356 1.00 47.81 408 CYS A C 1
ATOM 3190 O O . CYS A 1 408 ? 18.246 -27.916 -1.043 1.00 47.81 408 CYS A O 1
ATOM 3192 N N . SER A 1 409 ? 18.631 -25.736 -0.749 1.00 50.06 409 SER A N 1
ATOM 3193 C CA . SER A 1 409 ? 17.725 -25.586 0.403 1.00 50.06 409 SER A CA 1
ATOM 3194 C C . SER A 1 409 ? 16.229 -25.629 0.044 1.00 50.06 409 SER A C 1
ATOM 3196 O O . SER A 1 409 ? 15.392 -25.654 0.941 1.00 50.06 409 SER A O 1
ATOM 3198 N N . LEU A 1 410 ? 15.871 -25.658 -1.246 1.00 45.50 410 LEU A N 1
ATOM 3199 C CA . LEU A 1 410 ? 14.474 -25.677 -1.713 1.00 45.50 410 LEU A CA 1
ATOM 3200 C C . LEU A 1 410 ? 13.891 -27.094 -1.881 1.00 45.50 410 LEU A C 1
ATOM 3202 O O . LEU A 1 410 ? 12.681 -27.250 -2.040 1.00 45.50 410 LEU A O 1
ATOM 3206 N N . SER A 1 411 ? 14.713 -28.145 -1.790 1.00 40.00 411 SER A N 1
ATOM 3207 C CA . SER A 1 411 ? 14.255 -29.541 -1.828 1.00 40.00 411 SER A CA 1
ATOM 3208 C C . SER A 1 411 ? 13.749 -30.025 -0.461 1.00 40.00 411 SER A C 1
ATOM 3210 O O . SER A 1 411 ? 14.393 -30.830 0.197 1.00 40.00 411 SER A O 1
ATOM 3212 N N . GLY A 1 412 ? 12.583 -29.527 -0.038 1.00 42.53 412 GLY A N 1
ATOM 3213 C CA . GLY A 1 412 ? 11.560 -30.239 0.754 1.00 42.53 412 GLY A CA 1
ATOM 3214 C C . GLY A 1 412 ? 11.882 -30.888 2.114 1.00 42.53 412 GLY A C 1
ATOM 3215 O O . GLY A 1 412 ? 10.952 -31.389 2.738 1.00 42.53 412 GLY A O 1
ATOM 3216 N N . LEU A 1 413 ? 13.117 -30.909 2.611 1.00 44.19 413 LEU A N 1
ATOM 3217 C CA . LEU A 1 413 ? 13.469 -31.547 3.884 1.00 44.19 413 LEU A CA 1
ATOM 3218 C C . LEU A 1 413 ? 14.583 -30.767 4.584 1.00 44.19 413 LEU A C 1
ATOM 3220 O O . LEU A 1 413 ? 15.760 -31.094 4.448 1.00 44.19 413 LEU A O 1
ATOM 3224 N N . GLN A 1 414 ? 14.216 -29.768 5.386 1.00 36.88 414 GLN A N 1
ATOM 3225 C CA . GLN A 1 414 ? 15.086 -29.356 6.481 1.00 36.88 414 GLN A CA 1
ATOM 3226 C C . GLN A 1 414 ? 14.268 -28.896 7.688 1.00 36.88 414 GLN A C 1
ATOM 3228 O O . GLN A 1 414 ? 13.489 -27.948 7.613 1.00 36.88 414 GLN A O 1
ATOM 3233 N N . GLU A 1 415 ? 14.445 -29.618 8.797 1.00 30.81 415 GLU A N 1
ATOM 3234 C CA . GLU A 1 415 ? 14.049 -29.189 10.137 1.00 30.81 415 GLU A CA 1
ATOM 3235 C C . GLU A 1 415 ? 14.745 -27.861 10.489 1.00 30.81 415 GLU A C 1
ATOM 3237 O O . GLU A 1 415 ? 15.887 -27.637 10.070 1.00 30.81 415 GLU A O 1
ATOM 3242 N N . PRO A 1 416 ? 14.092 -26.970 11.254 1.00 32.88 416 PRO A N 1
ATOM 3243 C CA . PRO A 1 416 ? 14.648 -25.661 11.575 1.00 32.88 416 PRO A CA 1
ATOM 3244 C C . PRO A 1 416 ? 15.912 -25.812 12.433 1.00 32.88 416 PRO A C 1
ATOM 3246 O O . PRO A 1 416 ? 15.848 -26.284 13.569 1.00 32.88 416 PRO A O 1
ATOM 3249 N N . SER A 1 417 ? 17.069 -25.392 11.908 1.00 27.08 417 SER A N 1
ATOM 3250 C CA . SER A 1 417 ? 18.276 -25.236 12.722 1.00 27.08 417 SER A CA 1
ATOM 3251 C C . SER A 1 417 ? 18.115 -24.038 13.673 1.00 27.08 417 SER A C 1
ATOM 3253 O O . SER A 1 417 ? 17.511 -23.024 13.305 1.00 27.08 417 SER A O 1
ATOM 3255 N N . PRO A 1 418 ? 18.630 -24.112 14.913 1.00 39.28 418 PRO A N 1
ATOM 3256 C CA . PRO A 1 418 ? 18.454 -23.054 15.892 1.00 39.28 418 PRO A CA 1
ATOM 3257 C C . PRO A 1 418 ? 19.600 -22.044 15.772 1.00 39.28 418 PRO A C 1
ATOM 3259 O O . PRO A 1 418 ? 20.532 -22.058 16.572 1.00 39.28 418 PRO A O 1
ATOM 3262 N N . GLU A 1 419 ? 19.548 -21.141 14.793 1.00 30.84 419 GLU A N 1
ATOM 3263 C CA . GLU A 1 419 ? 20.482 -20.010 14.732 1.00 30.84 419 GLU A CA 1
ATOM 3264 C C . GLU A 1 419 ? 19.743 -18.671 14.823 1.00 30.84 419 GLU A C 1
ATOM 3266 O O . GLU A 1 419 ? 19.145 -18.182 13.872 1.00 30.84 419 GLU A O 1
ATOM 3271 N N . LYS A 1 420 ? 19.779 -18.112 16.043 1.00 38.03 420 LYS A N 1
ATOM 3272 C CA . LYS A 1 420 ? 19.573 -16.703 16.431 1.00 38.03 420 LYS A CA 1
ATOM 3273 C C . LYS A 1 420 ? 18.735 -15.857 15.459 1.00 38.03 420 LYS A C 1
ATOM 3275 O O . LYS A 1 420 ? 19.209 -14.865 14.912 1.00 38.03 420 LYS A O 1
ATOM 3280 N N . HIS A 1 421 ? 17.448 -16.167 15.344 1.00 37.91 421 HIS A N 1
ATOM 3281 C CA . HIS A 1 421 ? 16.481 -15.170 14.900 1.00 37.91 421 HIS A CA 1
ATOM 3282 C C . HIS A 1 421 ? 16.484 -14.012 15.902 1.00 37.91 421 HIS A C 1
ATOM 3284 O O . HIS A 1 421 ? 16.205 -14.217 17.084 1.00 37.91 421 HIS A O 1
ATOM 3290 N N . SER A 1 422 ? 16.760 -12.788 15.453 1.00 38.66 422 SER A N 1
ATOM 3291 C CA . SER A 1 422 ? 16.187 -11.626 16.125 1.00 38.66 422 SER A CA 1
ATOM 3292 C C . SER A 1 422 ? 14.662 -11.805 16.045 1.00 38.66 422 SER A C 1
ATOM 3294 O O . SER A 1 422 ? 14.108 -11.813 14.947 1.00 38.66 422 SER A O 1
ATOM 3296 N N . PRO A 1 423 ? 13.946 -12.016 17.164 1.00 48.97 423 PRO A N 1
ATOM 3297 C CA . PRO A 1 423 ? 12.536 -12.412 17.123 1.00 48.97 423 PRO A CA 1
ATOM 3298 C C . PRO A 1 423 ? 11.609 -11.227 16.808 1.00 48.97 423 PRO A C 1
ATOM 3300 O O . PRO A 1 423 ? 10.402 -11.309 17.002 1.00 48.97 423 PRO A O 1
ATOM 3303 N N . PHE A 1 424 ? 12.171 -10.105 16.357 1.00 55.94 424 PHE A N 1
ATOM 3304 C CA . PHE A 1 424 ? 11.471 -8.853 16.146 1.00 55.94 424 PHE A CA 1
ATOM 3305 C C . PHE A 1 424 ? 11.791 -8.331 14.751 1.00 55.94 424 PHE A C 1
ATOM 3307 O O . PHE A 1 424 ? 12.709 -7.531 14.562 1.00 55.94 424 PHE A O 1
ATOM 3314 N N . LYS A 1 425 ? 11.078 -8.862 13.763 1.00 76.31 425 LYS A N 1
ATOM 3315 C CA . LYS A 1 425 ? 11.196 -8.418 12.381 1.00 76.31 425 LYS A CA 1
ATOM 3316 C C . LYS A 1 425 ? 10.098 -7.403 12.086 1.00 76.31 425 LYS A C 1
ATOM 3318 O O . LYS A 1 425 ? 8.971 -7.546 12.553 1.00 76.31 425 LYS A O 1
ATOM 3323 N N . ASN A 1 426 ? 10.470 -6.324 11.408 1.00 85.88 426 ASN A N 1
ATOM 3324 C CA . ASN A 1 426 ? 9.597 -5.187 11.151 1.00 85.88 426 ASN A CA 1
ATOM 3325 C C . ASN A 1 426 ? 8.708 -5.477 9.924 1.00 85.88 426 ASN A C 1
ATOM 3327 O O . ASN A 1 426 ? 9.256 -5.540 8.821 1.00 85.88 426 ASN A O 1
ATOM 3331 N N . PRO A 1 427 ? 7.370 -5.593 10.068 1.00 88.94 427 PRO A N 1
ATOM 3332 C CA . PRO A 1 427 ? 6.484 -5.937 8.953 1.00 88.94 427 PRO A CA 1
ATOM 3333 C C . PRO A 1 427 ? 6.586 -4.976 7.759 1.00 88.94 427 PRO A C 1
ATOM 3335 O O . PRO A 1 427 ? 6.427 -5.396 6.617 1.00 88.94 427 PRO A O 1
ATOM 3338 N N . TRP A 1 428 ? 6.917 -3.702 8.004 1.00 89.44 428 TRP A N 1
ATOM 3339 C CA . TRP A 1 428 ? 7.104 -2.689 6.958 1.00 89.44 428 TRP A CA 1
ATOM 3340 C C . TRP A 1 428 ? 8.290 -2.987 6.030 1.00 89.44 428 TRP A C 1
ATOM 3342 O O . TRP A 1 428 ? 8.273 -2.603 4.864 1.00 89.44 428 TRP A O 1
ATOM 3352 N N . GLN A 1 429 ? 9.310 -3.689 6.532 1.00 85.19 429 GLN A N 1
ATOM 3353 C CA . GLN A 1 429 ? 10.529 -4.026 5.788 1.00 85.19 429 GLN A CA 1
ATOM 3354 C C . GLN A 1 429 ? 10.475 -5.420 5.157 1.00 85.19 429 GLN A C 1
ATOM 3356 O O . GLN A 1 429 ? 11.248 -5.710 4.244 1.00 85.19 429 GLN A O 1
ATOM 3361 N N . GLU A 1 430 ? 9.571 -6.274 5.640 1.00 81.25 430 GLU A N 1
ATOM 3362 C CA . GLU A 1 430 ? 9.394 -7.651 5.173 1.00 81.25 430 GLU A CA 1
ATOM 3363 C C . GLU A 1 430 ? 8.360 -7.799 4.058 1.00 81.25 430 GLU A C 1
ATOM 3365 O O . GLU A 1 430 ? 8.189 -8.904 3.544 1.00 81.25 430 GLU A O 1
ATOM 3370 N N . HIS A 1 431 ? 7.678 -6.717 3.673 1.00 85.75 431 HIS A N 1
ATOM 3371 C CA . HIS A 1 431 ? 6.689 -6.765 2.604 1.00 85.75 431 HIS A CA 1
ATOM 3372 C C . HIS A 1 431 ? 7.301 -7.352 1.323 1.00 85.75 431 HIS A C 1
ATOM 3374 O O . HIS A 1 431 ? 8.202 -6.777 0.703 1.00 85.75 431 HIS A O 1
ATOM 3380 N N . ASN A 1 432 ? 6.799 -8.525 0.939 1.00 88.44 432 ASN A N 1
ATOM 3381 C CA . ASN A 1 432 ? 7.273 -9.292 -0.200 1.00 88.44 432 ASN A CA 1
ATOM 3382 C C . ASN A 1 432 ? 6.079 -9.847 -0.974 1.00 88.44 432 ASN A C 1
ATOM 3384 O O . ASN A 1 432 ? 5.634 -10.978 -0.766 1.00 88.44 432 ASN A O 1
ATOM 3388 N N . TYR A 1 433 ? 5.573 -9.031 -1.895 1.00 90.44 433 TYR A N 1
ATOM 3389 C CA . TYR A 1 433 ? 4.427 -9.394 -2.722 1.00 90.44 433 TYR A CA 1
ATOM 3390 C C . TYR A 1 433 ? 4.703 -10.624 -3.606 1.00 90.44 433 TYR A C 1
ATOM 3392 O O . TYR A 1 433 ? 3.779 -11.382 -3.901 1.00 90.44 433 TYR A O 1
ATOM 3400 N N . LEU A 1 434 ? 5.960 -10.833 -4.025 1.00 88.25 434 LEU A N 1
ATOM 3401 C CA . LEU A 1 434 ? 6.330 -11.877 -4.982 1.00 88.25 434 LEU A CA 1
ATOM 3402 C C . LEU A 1 434 ? 6.348 -13.262 -4.331 1.00 88.25 434 LEU A C 1
ATOM 3404 O O . LEU A 1 434 ? 5.852 -14.217 -4.920 1.00 88.25 434 LEU A O 1
ATOM 3408 N N . GLN A 1 435 ? 6.858 -13.370 -3.101 1.00 86.75 435 GLN A N 1
ATOM 3409 C CA . GLN A 1 435 ? 6.859 -14.632 -2.357 1.00 86.75 435 GLN A CA 1
ATOM 3410 C C . GLN A 1 435 ? 5.438 -15.142 -2.080 1.00 86.75 435 GLN A C 1
ATOM 3412 O O . GLN A 1 435 ? 5.221 -16.352 -2.089 1.00 86.75 435 GLN A O 1
ATOM 3417 N N . ALA A 1 436 ? 4.483 -14.238 -1.840 1.00 82.12 436 ALA A N 1
ATOM 3418 C CA . ALA A 1 436 ? 3.095 -14.599 -1.566 1.00 82.12 436 ALA A CA 1
ATOM 3419 C C . ALA A 1 436 ? 2.344 -15.091 -2.818 1.00 82.12 436 ALA A C 1
ATOM 3421 O O . ALA A 1 436 ? 1.590 -16.055 -2.733 1.00 82.12 436 ALA A O 1
ATOM 3422 N N . GLU A 1 437 ? 2.549 -14.450 -3.972 1.00 88.31 437 GLU A N 1
ATOM 3423 C CA . GLU A 1 437 ? 1.773 -14.739 -5.193 1.00 88.31 437 GLU A CA 1
ATOM 3424 C C . GLU A 1 437 ? 2.439 -15.733 -6.135 1.00 88.31 437 GLU A C 1
ATOM 3426 O O . GLU A 1 437 ? 1.764 -16.534 -6.776 1.00 88.31 437 GLU A O 1
ATOM 3431 N N . SER A 1 438 ? 3.764 -15.666 -6.250 1.00 87.50 438 SER A N 1
ATOM 3432 C CA . SER A 1 438 ? 4.528 -16.428 -7.234 1.00 87.50 438 SER A CA 1
ATOM 3433 C C . SER A 1 438 ? 5.810 -16.985 -6.603 1.00 87.50 438 SER A C 1
ATOM 3435 O O . SER A 1 438 ? 6.919 -16.524 -6.895 1.00 87.50 438 SER A O 1
ATOM 3437 N N . PRO A 1 439 ? 5.697 -18.016 -5.737 1.00 88.56 439 PRO A N 1
ATOM 3438 C CA . PRO A 1 439 ? 6.852 -18.615 -5.065 1.00 88.56 439 PRO A CA 1
ATOM 3439 C C . PRO A 1 439 ? 7.928 -19.121 -6.035 1.00 88.56 439 PRO A C 1
ATOM 3441 O O . PRO A 1 439 ? 9.114 -19.083 -5.720 1.00 88.56 439 PRO A O 1
ATOM 3444 N N . ALA A 1 440 ? 7.521 -19.570 -7.227 1.00 87.44 440 ALA A N 1
ATOM 3445 C CA . ALA A 1 440 ? 8.433 -20.035 -8.267 1.00 87.44 440 ALA A CA 1
ATOM 3446 C C . ALA A 1 440 ? 9.274 -18.893 -8.863 1.00 87.44 440 ALA A C 1
ATOM 3448 O O . ALA A 1 440 ? 10.485 -19.040 -9.022 1.00 87.44 440 ALA A O 1
ATOM 3449 N N . GLU A 1 441 ? 8.664 -17.740 -9.157 1.00 86.94 441 GLU A N 1
ATOM 3450 C CA . GLU A 1 441 ? 9.399 -16.567 -9.649 1.00 86.94 441 GLU A CA 1
ATOM 3451 C C . GLU A 1 441 ? 10.292 -15.970 -8.562 1.00 86.94 441 GLU A C 1
ATOM 3453 O O . GLU A 1 441 ? 11.408 -15.541 -8.854 1.00 86.94 441 GLU A O 1
ATOM 3458 N N . TYR A 1 442 ? 9.848 -16.012 -7.303 1.00 89.81 442 TYR A N 1
ATOM 3459 C CA . TYR A 1 442 ? 10.683 -15.632 -6.169 1.00 89.81 442 TYR A CA 1
ATOM 3460 C C . TYR A 1 442 ? 11.906 -16.551 -6.019 1.00 89.81 442 TYR A C 1
ATOM 3462 O O . TYR A 1 442 ? 13.020 -16.062 -5.847 1.00 89.81 442 TYR A O 1
ATOM 3470 N N . ALA A 1 443 ? 11.745 -17.871 -6.155 1.00 87.50 443 ALA A N 1
ATOM 3471 C CA . ALA A 1 443 ? 12.871 -18.808 -6.137 1.00 87.50 443 ALA A CA 1
ATOM 3472 C C . ALA A 1 443 ? 13.865 -18.538 -7.283 1.00 87.50 443 ALA A C 1
ATOM 3474 O O . ALA A 1 443 ? 15.069 -18.439 -7.045 1.00 87.50 443 ALA A O 1
ATOM 3475 N N . ALA A 1 444 ? 13.367 -18.320 -8.504 1.00 87.69 444 ALA A N 1
ATOM 3476 C CA . ALA A 1 444 ? 14.203 -17.967 -9.654 1.00 87.69 444 ALA A CA 1
ATOM 3477 C C . ALA A 1 444 ? 14.955 -16.636 -9.451 1.00 87.69 444 ALA A C 1
ATOM 3479 O O . ALA A 1 444 ? 16.117 -16.496 -9.849 1.00 87.69 444 ALA A O 1
ATOM 3480 N N . LEU A 1 445 ? 14.321 -15.654 -8.797 1.00 89.12 445 LEU A N 1
ATOM 3481 C CA . LEU A 1 445 ? 14.982 -14.416 -8.391 1.00 89.12 445 LEU A CA 1
ATOM 3482 C C . LEU A 1 445 ? 16.135 -14.704 -7.421 1.00 89.12 445 LEU A C 1
ATOM 3484 O O . LEU A 1 445 ? 17.236 -14.206 -7.641 1.00 89.12 445 LEU A O 1
ATOM 3488 N N . LEU A 1 446 ? 15.918 -15.513 -6.380 1.00 89.12 446 LEU A N 1
ATOM 3489 C CA . LEU A 1 446 ? 16.968 -15.844 -5.410 1.00 89.12 446 LEU A CA 1
ATOM 3490 C C . LEU A 1 446 ? 18.157 -16.564 -6.063 1.00 89.12 446 LEU A C 1
ATOM 3492 O O . LEU A 1 446 ? 19.305 -16.243 -5.759 1.00 89.12 446 LEU A O 1
ATOM 3496 N N . GLU A 1 447 ? 17.912 -17.475 -7.006 1.00 87.31 447 GLU A N 1
ATOM 3497 C CA . GLU A 1 447 ? 18.974 -18.094 -7.813 1.00 87.31 447 GLU A CA 1
ATOM 3498 C C . GLU A 1 447 ? 19.750 -17.059 -8.640 1.00 87.31 447 GLU A C 1
ATOM 3500 O O . GLU A 1 447 ? 20.985 -17.067 -8.665 1.00 87.31 447 GLU A O 1
ATOM 3505 N N . THR A 1 448 ? 19.042 -16.117 -9.267 1.00 86.25 448 THR A N 1
ATOM 3506 C CA . THR A 1 448 ? 19.658 -15.022 -10.033 1.00 86.25 448 THR A CA 1
ATOM 3507 C C . THR A 1 448 ? 20.523 -14.134 -9.132 1.00 86.25 448 THR A C 1
ATOM 3509 O O . THR A 1 448 ? 21.656 -13.801 -9.470 1.00 86.25 448 THR A O 1
ATOM 3512 N N . LEU A 1 449 ? 20.039 -13.781 -7.941 1.00 86.94 449 LEU A N 1
ATOM 3513 C CA . LEU A 1 449 ? 20.797 -12.971 -6.987 1.00 86.94 449 LEU A CA 1
ATOM 3514 C C . LEU A 1 449 ? 22.019 -13.721 -6.443 1.00 86.94 449 LEU A C 1
ATOM 3516 O O . LEU A 1 449 ? 23.090 -13.131 -6.294 1.00 86.94 449 LEU A O 1
ATOM 3520 N N . TYR A 1 450 ? 21.879 -15.018 -6.163 1.00 85.44 450 TYR A N 1
ATOM 3521 C CA . TYR A 1 450 ? 22.984 -15.851 -5.697 1.00 85.44 450 TYR A CA 1
ATOM 3522 C C . TYR A 1 450 ? 24.084 -15.968 -6.755 1.00 85.44 450 TYR A C 1
ATOM 3524 O O . TYR A 1 450 ? 25.258 -15.757 -6.447 1.00 85.44 450 TYR A O 1
ATOM 3532 N N . THR A 1 451 ? 23.710 -16.248 -8.005 1.00 84.81 451 THR A N 1
ATOM 3533 C CA . THR A 1 451 ? 24.665 -16.328 -9.120 1.00 84.81 451 THR A CA 1
ATOM 3534 C C . THR A 1 451 ? 25.391 -15.001 -9.325 1.00 84.81 451 THR A C 1
ATOM 3536 O O . THR A 1 451 ? 26.622 -15.006 -9.348 1.00 84.81 451 THR A O 1
ATOM 3539 N N . LEU A 1 452 ? 24.668 -13.872 -9.336 1.00 83.12 452 LEU A N 1
ATOM 3540 C CA . LEU A 1 452 ? 25.254 -12.525 -9.392 1.00 83.12 452 LEU A CA 1
ATOM 3541 C C . LEU A 1 452 ? 26.257 -12.286 -8.253 1.00 83.12 452 LEU A C 1
ATOM 3543 O O . LEU A 1 452 ? 27.383 -11.845 -8.502 1.00 83.12 452 LEU A O 1
ATOM 3547 N N . LYS A 1 453 ? 25.886 -12.625 -7.010 1.00 82.69 453 LYS A N 1
ATOM 3548 C CA . LYS A 1 453 ? 26.759 -12.488 -5.833 1.00 82.69 453 LYS A CA 1
ATOM 3549 C C . LYS A 1 453 ? 28.050 -13.288 -6.023 1.00 82.69 453 LYS A C 1
ATOM 3551 O O . LYS A 1 453 ? 29.131 -12.720 -5.915 1.00 82.69 453 LYS A O 1
ATOM 3556 N N . VAL A 1 454 ? 27.963 -14.575 -6.362 1.00 81.12 454 VAL A N 1
ATOM 3557 C CA . VAL A 1 454 ? 29.140 -15.449 -6.543 1.00 81.12 454 VAL A CA 1
ATOM 3558 C C . VAL A 1 454 ? 30.064 -14.941 -7.652 1.00 81.12 454 VAL A C 1
ATOM 3560 O O . VAL A 1 454 ? 31.280 -14.905 -7.469 1.00 81.12 454 VAL A O 1
ATOM 3563 N N . SER A 1 455 ? 29.503 -14.502 -8.777 1.00 71.81 455 SER A N 1
ATOM 3564 C CA . SER A 1 455 ? 30.291 -14.022 -9.916 1.00 71.81 455 SER A CA 1
ATOM 3565 C C . SER A 1 455 ? 31.057 -12.719 -9.661 1.00 71.81 455 SER A C 1
ATOM 3567 O O . SER A 1 455 ? 32.084 -12.507 -10.296 1.00 71.81 455 SER A O 1
ATOM 3569 N N . LEU A 1 456 ? 30.617 -11.878 -8.718 1.00 68.50 456 LEU A N 1
ATOM 3570 C CA . LEU A 1 456 ? 31.337 -10.659 -8.320 1.00 68.50 456 LEU A CA 1
ATOM 3571 C C . LEU A 1 456 ? 32.473 -10.922 -7.319 1.00 68.50 456 LEU A C 1
ATOM 3573 O O . LEU A 1 456 ? 33.408 -10.129 -7.237 1.00 68.50 456 LEU A O 1
ATOM 3577 N N . PHE A 1 457 ? 32.405 -12.022 -6.559 1.00 62.53 457 PHE A N 1
ATOM 3578 C CA . PHE A 1 457 ? 33.415 -12.383 -5.552 1.00 62.53 457 PHE A CA 1
ATOM 3579 C C . PHE A 1 457 ? 34.497 -13.349 -6.065 1.00 62.53 457 PHE A C 1
ATOM 3581 O O . PHE A 1 457 ? 35.481 -13.587 -5.363 1.00 62.53 457 PHE A O 1
ATOM 3588 N N . LEU A 1 458 ? 34.361 -13.892 -7.278 1.00 47.72 458 LEU A N 1
ATOM 3589 C CA . LEU A 1 458 ? 35.426 -14.654 -7.931 1.00 47.72 458 LEU A CA 1
ATOM 3590 C C . LEU A 1 458 ? 36.395 -13.692 -8.641 1.00 47.72 458 LEU A C 1
ATOM 3592 O O . LEU A 1 458 ? 35.957 -12.921 -9.495 1.00 47.72 458 LEU A O 1
ATOM 3596 N N . PRO A 1 459 ? 37.712 -13.736 -8.355 1.00 38.69 459 PRO A N 1
ATOM 3597 C CA . PRO A 1 459 ? 38.680 -13.013 -9.166 1.00 38.69 459 PRO A CA 1
ATOM 3598 C C . PRO A 1 459 ? 38.596 -13.533 -10.603 1.00 38.69 459 PRO A C 1
ATOM 3600 O O . PRO A 1 459 ? 38.663 -14.745 -10.822 1.00 38.69 459 PRO A O 1
ATOM 3603 N N . LEU A 1 460 ? 38.481 -12.624 -11.575 1.00 38.72 460 LEU A N 1
ATOM 3604 C CA . LEU A 1 460 ? 38.726 -12.915 -12.986 1.00 38.72 460 LEU A CA 1
ATOM 3605 C C . LEU A 1 460 ? 40.090 -13.606 -13.097 1.00 38.72 460 LEU A C 1
ATOM 3607 O O . LEU A 1 460 ? 41.133 -12.962 -12.993 1.00 38.72 460 LEU A O 1
ATOM 3611 N N . VAL A 1 461 ? 40.098 -14.927 -13.281 1.00 33.53 461 VAL A N 1
ATOM 3612 C CA . VAL A 1 461 ? 41.306 -15.625 -13.720 1.00 33.53 461 VAL A CA 1
ATOM 3613 C C . VAL A 1 461 ? 41.569 -15.106 -15.134 1.00 33.53 461 VAL A C 1
ATOM 3615 O O . VAL A 1 461 ? 40.698 -15.275 -15.991 1.00 33.53 461 VAL A O 1
ATOM 3618 N N . PRO A 1 462 ? 42.703 -14.436 -15.402 1.00 29.27 462 PRO A N 1
ATOM 3619 C CA . PRO A 1 462 ? 42.981 -13.958 -16.744 1.00 29.27 462 PRO A CA 1
ATOM 3620 C C . PRO A 1 462 ? 43.027 -15.160 -17.689 1.00 29.27 462 PRO A C 1
ATOM 3622 O O . PRO A 1 462 ? 43.644 -16.184 -17.380 1.00 29.27 462 PRO A O 1
ATOM 3625 N N . ALA A 1 463 ? 42.352 -15.041 -18.834 1.00 30.41 463 ALA A N 1
ATOM 3626 C CA . ALA A 1 463 ? 42.482 -16.003 -19.920 1.00 30.41 463 ALA A CA 1
ATOM 3627 C C . ALA A 1 463 ? 43.978 -16.190 -20.236 1.00 30.41 463 ALA A C 1
ATOM 3629 O O . ALA A 1 463 ? 44.706 -15.192 -20.264 1.00 30.41 463 ALA A O 1
ATOM 3630 N N . PRO A 1 464 ? 44.470 -17.423 -20.454 1.00 29.45 464 PRO A N 1
ATOM 3631 C CA . PRO A 1 464 ? 45.877 -17.628 -20.750 1.00 29.45 464 PRO A CA 1
ATOM 3632 C C . PRO A 1 464 ? 46.200 -16.989 -22.102 1.00 29.45 464 PRO A C 1
ATOM 3634 O O . PRO A 1 464 ? 45.894 -17.529 -23.164 1.00 29.45 464 PRO A O 1
ATOM 3637 N N . THR A 1 465 ? 46.834 -15.823 -22.060 1.00 32.56 465 THR A N 1
ATOM 3638 C CA . THR A 1 465 ? 47.585 -15.274 -23.178 1.00 32.56 465 THR A CA 1
ATOM 3639 C C . THR A 1 465 ? 48.837 -16.122 -23.348 1.00 32.56 465 THR A C 1
ATOM 3641 O O . THR A 1 465 ? 49.736 -16.092 -22.517 1.00 32.56 465 THR A O 1
ATOM 3644 N N . ASN A 1 466 ? 48.914 -16.887 -24.432 1.00 26.27 466 ASN A N 1
ATOM 3645 C CA . ASN A 1 466 ? 50.197 -17.382 -24.917 1.00 26.27 466 ASN A CA 1
ATOM 3646 C C . ASN A 1 466 ? 50.216 -17.364 -26.447 1.00 26.27 466 ASN A C 1
ATOM 3648 O O . ASN A 1 466 ? 49.565 -18.196 -27.080 1.00 26.27 466 ASN A O 1
ATOM 3652 N N . PRO A 1 467 ? 50.994 -16.457 -27.059 1.00 35.09 467 PRO A N 1
ATOM 3653 C CA . PRO A 1 467 ? 51.531 -16.648 -28.388 1.00 35.09 467 PRO A CA 1
ATOM 3654 C C . PRO A 1 467 ? 52.941 -17.245 -28.253 1.00 35.09 467 PRO A C 1
ATOM 3656 O O . PRO A 1 467 ? 53.873 -16.560 -27.841 1.00 35.09 467 PRO A O 1
ATOM 3659 N N . SER A 1 468 ? 53.136 -18.512 -28.616 1.00 28.31 468 SER A N 1
ATOM 3660 C CA . SER A 1 468 ? 54.487 -19.021 -28.884 1.00 28.31 468 SER A CA 1
ATOM 3661 C C . SER A 1 468 ? 54.477 -20.140 -29.925 1.00 28.31 468 SER A C 1
ATOM 3663 O O . SER A 1 468 ? 54.213 -21.308 -29.659 1.00 28.31 468 SER A O 1
ATOM 3665 N N . TRP A 1 469 ? 54.819 -19.757 -31.153 1.00 28.30 469 TRP A N 1
ATOM 3666 C CA . TRP A 1 469 ? 55.487 -20.643 -32.098 1.00 28.30 469 TRP A CA 1
ATOM 3667 C C . TRP A 1 469 ? 56.969 -20.706 -31.714 1.00 28.30 469 TRP A C 1
ATOM 3669 O O . TRP A 1 469 ? 57.586 -19.652 -31.724 1.00 28.30 469 TRP A O 1
ATOM 3679 N N . VAL A 1 470 ? 57.522 -21.890 -31.404 1.00 28.31 470 VAL A N 1
ATOM 3680 C CA . VAL A 1 470 ? 58.833 -22.420 -31.870 1.00 28.31 470 VAL A CA 1
ATOM 3681 C C . VAL A 1 470 ? 58.972 -23.901 -31.446 1.00 28.31 470 VAL A C 1
ATOM 3683 O O . VAL A 1 470 ? 59.062 -24.224 -30.270 1.00 28.31 470 VAL A O 1
ATOM 3686 N N . SER A 1 471 ? 59.002 -24.777 -32.457 1.00 27.84 471 SER A N 1
ATOM 3687 C CA . SER A 1 471 ? 59.847 -25.973 -32.671 1.00 27.84 471 SER A CA 1
ATOM 3688 C C . SER A 1 471 ? 60.298 -26.894 -31.507 1.00 27.84 471 SER A C 1
ATOM 3690 O O . SER A 1 471 ? 61.164 -26.541 -30.719 1.00 27.84 471 SER A O 1
ATOM 3692 N N . GLY A 1 472 ? 59.886 -28.171 -31.588 1.00 26.86 472 GLY A N 1
ATOM 3693 C CA . GLY A 1 472 ? 60.816 -29.316 -31.646 1.00 26.86 472 GLY A CA 1
ATOM 3694 C C . GLY A 1 472 ? 61.336 -29.990 -30.356 1.00 26.86 472 GLY A C 1
ATOM 3695 O O . GLY A 1 472 ? 62.288 -29.516 -29.753 1.00 26.86 472 GLY A O 1
ATOM 3696 N N . LYS A 1 473 ? 60.870 -31.241 -30.156 1.00 28.75 473 LYS A N 1
ATOM 3697 C CA . LYS A 1 473 ? 61.477 -32.420 -29.470 1.00 28.75 473 LYS A CA 1
ATOM 3698 C C . LYS A 1 473 ? 61.122 -32.742 -27.997 1.00 28.75 473 LYS A C 1
ATOM 3700 O O . LYS A 1 473 ? 61.541 -32.074 -27.068 1.00 28.75 473 LYS A O 1
ATOM 3705 N N . ASN A 1 474 ? 60.497 -33.925 -27.879 1.00 27.31 474 ASN A N 1
ATOM 3706 C CA . ASN A 1 474 ? 60.619 -35.019 -26.896 1.00 27.31 474 ASN A CA 1
ATOM 3707 C C . ASN A 1 474 ? 60.336 -34.805 -25.392 1.00 27.31 474 ASN A C 1
ATOM 3709 O O . ASN A 1 474 ? 61.164 -34.305 -24.647 1.00 27.31 474 ASN A O 1
ATOM 3713 N N . CYS A 1 475 ? 59.198 -35.391 -24.988 1.00 27.73 475 CYS A N 1
ATOM 3714 C CA . CYS A 1 475 ? 58.934 -36.249 -23.822 1.00 27.73 475 CYS A CA 1
ATOM 3715 C C . CYS A 1 475 ? 59.716 -36.025 -22.515 1.00 27.73 475 CYS A C 1
ATOM 3717 O O . CYS A 1 475 ? 60.893 -36.356 -22.441 1.00 27.73 475 CYS A O 1
ATOM 3719 N N . LEU A 1 476 ? 58.978 -35.739 -21.436 1.00 25.73 476 LEU A N 1
ATOM 3720 C CA . LEU A 1 476 ? 58.784 -36.662 -20.306 1.00 25.73 476 LEU A CA 1
ATOM 3721 C C . LEU A 1 476 ? 57.564 -36.207 -19.486 1.00 25.73 476 LEU A C 1
ATOM 3723 O O . LEU A 1 476 ? 57.356 -35.019 -19.264 1.00 25.73 476 LEU A O 1
ATOM 3727 N N . ALA A 1 477 ? 56.721 -37.171 -19.124 1.00 32.00 477 ALA A N 1
ATOM 3728 C CA . ALA A 1 477 ? 55.493 -36.977 -18.370 1.00 32.00 477 ALA A CA 1
ATOM 3729 C C . ALA A 1 477 ? 55.800 -36.726 -16.886 1.00 32.00 477 ALA A C 1
ATOM 3731 O O . ALA A 1 477 ? 56.512 -37.520 -16.273 1.00 32.00 477 ALA A O 1
ATOM 3732 N N . GLU A 1 478 ? 55.207 -35.683 -16.305 1.00 26.06 478 GLU A N 1
ATOM 3733 C CA . GLU A 1 478 ? 55.086 -35.529 -14.851 1.00 26.06 478 GLU A CA 1
ATOM 3734 C C . GLU A 1 478 ? 53.625 -35.747 -14.415 1.00 26.06 478 GLU A C 1
ATOM 3736 O O . GLU A 1 478 ? 52.700 -35.338 -15.126 1.00 26.06 478 GLU A O 1
ATOM 3741 N N . PRO A 1 479 ? 53.386 -36.431 -13.281 1.00 27.50 479 PRO A N 1
ATOM 3742 C CA . PRO A 1 479 ? 52.059 -36.865 -12.874 1.00 27.50 479 PRO A CA 1
ATOM 3743 C C . PRO A 1 479 ? 51.272 -35.741 -12.187 1.00 27.50 479 PRO A C 1
ATOM 3745 O O . PRO A 1 479 ? 51.760 -35.051 -11.295 1.00 27.50 479 PRO A O 1
ATOM 3748 N N . VAL A 1 480 ? 50.005 -35.612 -12.576 1.00 30.00 480 VAL A N 1
ATOM 3749 C CA . VAL A 1 480 ? 49.001 -34.744 -11.946 1.00 30.00 480 VAL A CA 1
ATOM 3750 C C . VAL A 1 480 ? 48.643 -35.288 -10.550 1.00 30.00 480 VAL A C 1
ATOM 3752 O O . VAL A 1 480 ? 48.329 -36.475 -10.444 1.00 30.00 480 VAL A O 1
ATOM 3755 N N . PRO A 1 481 ? 48.625 -34.472 -9.476 1.00 27.41 481 PRO A N 1
ATOM 3756 C CA . PRO A 1 481 ? 48.113 -34.913 -8.182 1.00 27.41 481 PRO A CA 1
ATOM 3757 C C . PRO A 1 481 ? 46.570 -34.971 -8.195 1.00 27.41 481 PRO A C 1
ATOM 3759 O O . PRO A 1 481 ? 45.919 -34.054 -8.711 1.00 27.41 481 PRO A O 1
ATOM 3762 N N . PRO A 1 482 ? 45.946 -36.010 -7.610 1.00 31.33 482 PRO A N 1
ATOM 3763 C CA . PRO A 1 482 ? 44.503 -36.190 -7.639 1.00 31.33 482 PRO A CA 1
ATOM 3764 C C . PRO A 1 482 ? 43.876 -35.425 -6.471 1.00 31.33 482 PRO A C 1
ATOM 3766 O O . PRO A 1 482 ? 43.818 -35.947 -5.366 1.00 31.33 482 PRO A O 1
ATOM 3769 N N . ASN A 1 483 ? 43.468 -34.170 -6.679 1.00 28.42 483 ASN A N 1
ATOM 3770 C CA . ASN A 1 483 ? 42.446 -33.498 -5.854 1.00 28.42 483 ASN A CA 1
ATOM 3771 C C . ASN A 1 483 ? 42.081 -32.108 -6.401 1.00 28.42 483 ASN A C 1
ATOM 3773 O O . ASN A 1 483 ? 42.207 -31.082 -5.736 1.00 28.42 483 ASN A O 1
ATOM 3777 N N . ARG A 1 484 ? 41.577 -32.066 -7.634 1.00 26.50 484 ARG A N 1
ATOM 3778 C CA . ARG A 1 484 ? 40.688 -30.985 -8.071 1.00 26.50 484 ARG A CA 1
ATOM 3779 C C . ARG A 1 484 ? 39.428 -31.625 -8.620 1.00 26.50 484 ARG A C 1
ATOM 3781 O O . ARG A 1 484 ? 39.337 -31.931 -9.804 1.00 26.50 484 ARG A O 1
ATOM 3788 N N . ALA A 1 485 ? 38.483 -31.880 -7.719 1.00 25.28 485 ALA A N 1
ATOM 3789 C CA . ALA A 1 485 ? 37.104 -32.087 -8.112 1.00 25.28 485 ALA A CA 1
ATOM 3790 C C . ALA A 1 485 ? 36.677 -30.849 -8.910 1.00 25.28 485 ALA A C 1
ATOM 3792 O O . ALA A 1 485 ? 36.743 -29.723 -8.416 1.00 25.28 485 ALA A O 1
ATOM 3793 N N . PHE A 1 486 ? 36.340 -31.073 -10.175 1.00 24.08 486 PHE A N 1
ATOM 3794 C CA . PHE A 1 486 ? 35.739 -30.092 -11.059 1.00 24.08 486 PHE A CA 1
ATOM 3795 C C . PHE A 1 486 ? 34.496 -29.516 -10.370 1.00 24.08 486 PHE A C 1
ATOM 3797 O O . PHE A 1 486 ? 33.470 -30.185 -10.273 1.00 24.08 486 PHE A O 1
ATOM 3804 N N . HIS A 1 487 ? 34.582 -28.278 -9.885 1.00 25.36 487 HIS A N 1
ATOM 3805 C CA . HIS A 1 487 ? 33.379 -27.480 -9.691 1.00 25.36 487 HIS A CA 1
ATOM 3806 C C . HIS A 1 487 ? 32.779 -27.222 -11.080 1.00 25.36 487 HIS A C 1
ATOM 3808 O O . HIS A 1 487 ? 33.537 -26.901 -12.003 1.00 25.36 487 HIS A O 1
ATOM 3814 N N . PRO A 1 488 ? 31.458 -27.386 -11.270 1.00 30.72 488 PRO A N 1
ATOM 3815 C CA . PRO A 1 488 ? 30.832 -27.066 -12.541 1.00 30.72 488 PRO A CA 1
ATOM 3816 C C . PRO A 1 488 ? 31.112 -25.594 -12.843 1.00 30.72 488 PRO A C 1
ATOM 3818 O O . PRO A 1 488 ? 30.992 -24.743 -11.961 1.00 30.72 488 PRO A O 1
ATOM 3821 N N . HIS A 1 489 ? 31.552 -25.318 -14.070 1.00 32.28 489 HIS A N 1
ATOM 3822 C CA . HIS A 1 489 ? 31.763 -23.971 -14.582 1.00 32.28 489 HIS A CA 1
ATOM 3823 C C . HIS A 1 489 ? 30.492 -23.143 -14.363 1.00 32.28 489 HIS A C 1
ATOM 3825 O O . HIS A 1 489 ? 29.541 -23.250 -15.133 1.00 32.28 489 HIS A O 1
ATOM 3831 N N . TYR A 1 490 ? 30.470 -22.326 -13.311 1.00 34.09 490 TYR A N 1
ATOM 3832 C CA . TYR A 1 490 ? 29.485 -21.265 -13.196 1.00 34.09 490 TYR A CA 1
ATOM 3833 C C . TYR A 1 490 ? 29.820 -20.233 -14.278 1.00 34.09 490 TYR A C 1
ATOM 3835 O O . TYR A 1 490 ? 30.979 -19.807 -14.361 1.00 34.09 490 TYR A O 1
ATOM 3843 N N . PRO A 1 491 ? 28.864 -19.877 -15.152 1.00 33.50 491 PRO A N 1
ATOM 3844 C CA . PRO A 1 491 ? 29.104 -18.872 -16.169 1.00 33.50 491 PRO A CA 1
ATOM 3845 C C . PRO A 1 491 ? 29.569 -17.574 -15.503 1.00 33.50 491 PRO A C 1
ATOM 3847 O O . PRO A 1 491 ? 28.994 -17.139 -14.506 1.00 33.50 491 PRO A O 1
ATOM 3850 N N . SER A 1 492 ? 30.631 -16.971 -16.047 1.00 39.81 492 SER A N 1
ATOM 3851 C CA . SER A 1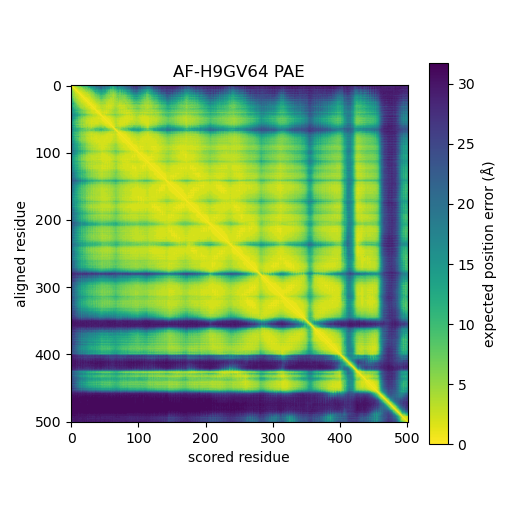 492 ? 31.039 -15.603 -15.709 1.00 39.81 492 SER A CA 1
ATOM 3852 C C . SER A 1 492 ? 29.818 -14.676 -15.783 1.00 39.81 492 SER A C 1
ATOM 3854 O O . SER A 1 492 ? 28.932 -14.919 -16.605 1.00 39.81 492 SER A O 1
ATOM 3856 N N . LEU A 1 493 ? 29.787 -13.603 -14.982 1.00 37.84 493 LEU A N 1
ATOM 3857 C CA . LEU A 1 493 ? 28.797 -12.513 -15.075 1.00 37.84 493 LEU A CA 1
ATOM 3858 C C . LEU A 1 493 ? 28.555 -12.108 -16.546 1.00 37.84 493 LEU A C 1
ATOM 3860 O O . LEU A 1 493 ? 27.424 -11.876 -16.960 1.00 37.84 493 LEU A O 1
ATOM 3864 N N . TYR A 1 494 ? 29.628 -12.177 -17.343 1.00 37.44 494 TYR A N 1
ATOM 3865 C CA . TYR A 1 494 ? 29.657 -11.986 -18.787 1.00 37.44 494 TYR A CA 1
ATOM 3866 C C . TYR A 1 494 ? 28.752 -12.949 -19.568 1.00 37.44 494 TYR A C 1
ATOM 3868 O O . TYR A 1 494 ? 28.055 -12.520 -20.462 1.00 37.44 494 TYR A O 1
ATOM 3876 N N . VAL A 1 495 ? 28.717 -14.248 -19.254 1.00 40.59 495 VAL A N 1
ATOM 3877 C CA . VAL A 1 495 ? 27.889 -15.236 -19.977 1.00 40.59 495 VAL A CA 1
ATOM 3878 C C . VAL A 1 495 ? 26.428 -15.163 -19.545 1.00 40.59 495 VAL A C 1
ATOM 3880 O O . VAL A 1 495 ? 25.553 -15.342 -20.382 1.00 40.59 495 VAL A O 1
ATOM 3883 N N . LEU A 1 496 ? 26.149 -14.877 -18.270 1.00 40.94 496 LEU A N 1
ATOM 3884 C CA . LEU A 1 496 ? 24.776 -14.663 -17.812 1.00 40.94 496 LEU A CA 1
ATOM 3885 C C . LEU A 1 496 ? 24.202 -13.407 -18.474 1.00 40.94 496 LEU A C 1
ATOM 3887 O O . LEU A 1 496 ? 23.169 -13.495 -19.125 1.00 40.94 496 LEU A O 1
ATOM 3891 N N . ILE A 1 497 ? 24.900 -12.271 -18.409 1.00 41.75 497 ILE A N 1
ATOM 3892 C CA . ILE A 1 497 ? 24.393 -11.016 -18.970 1.00 41.75 497 ILE A CA 1
ATOM 3893 C C . ILE A 1 497 ? 24.477 -10.993 -20.508 1.00 41.75 497 ILE A C 1
ATOM 3895 O O . ILE A 1 497 ? 23.499 -10.604 -21.128 1.00 41.75 497 ILE A O 1
ATOM 3899 N N . SER A 1 498 ? 25.517 -11.548 -21.146 1.00 38.75 498 SER A N 1
ATOM 3900 C CA . SER A 1 498 ? 25.607 -11.685 -22.619 1.00 38.75 498 SER A CA 1
ATOM 3901 C C . SER A 1 498 ? 24.672 -12.746 -23.220 1.00 38.75 498 SER A C 1
ATOM 3903 O O . SER A 1 498 ? 24.509 -12.782 -24.435 1.00 38.75 498 SER A O 1
ATOM 3905 N N . GLN A 1 499 ? 24.087 -13.654 -22.430 1.00 38.66 499 GLN A N 1
ATOM 3906 C CA . GLN A 1 499 ? 22.977 -14.500 -22.904 1.00 38.66 499 GLN A CA 1
ATOM 3907 C C . GLN A 1 499 ? 21.617 -13.787 -22.784 1.00 38.66 499 GLN A C 1
ATOM 3909 O O . GLN A 1 499 ? 20.624 -14.245 -23.370 1.00 38.66 499 GLN A O 1
ATOM 3914 N N . PHE A 1 500 ? 21.564 -12.689 -22.020 1.00 38.56 500 PHE A N 1
ATOM 3915 C CA . PHE A 1 500 ? 20.379 -11.863 -21.803 1.00 38.56 500 PHE A CA 1
ATOM 3916 C C . PHE A 1 500 ? 20.383 -10.543 -22.595 1.00 38.56 500 PHE A C 1
ATOM 3918 O O . PHE A 1 500 ? 19.292 -10.110 -22.943 1.00 38.56 500 PHE A O 1
ATOM 3925 N N . MET A 1 501 ? 21.526 -9.933 -22.913 1.00 35.81 501 MET A N 1
ATOM 3926 C CA . MET A 1 501 ? 21.687 -8.858 -23.911 1.00 35.81 501 MET A CA 1
ATOM 3927 C C . MET A 1 501 ? 21.957 -9.458 -25.288 1.00 35.81 501 MET A C 1
ATOM 3929 O O . MET A 1 501 ? 21.408 -8.916 -26.273 1.00 35.81 501 MET A O 1
#

Sequence (501 aa):
MEWRDSVLVQLDQVKSRMQMAADSLQEADKWSTLSADIEETFKTQDVSVISAKLTSMQSSLAVLVDTPDYSEKCVHLEALKNRLEALASPQIVAAFNAQSVDQSRVFVKVFTEIDRMPQLLAYYYKCHKVQLVSAWQDLCQSDLPLDRQLTGLYDLLLETWHTQLQWAMQVFKSPHQVVTVLLLQALGALAPPIPACLSLSMERAGPEVKLGLLLSLYETTTFFARGLEAAMMPCLKDCNLVKVGELVEATYGPYKPFQLQYRALEEENLLIQMSAVPLEHGEILDCVQELSHSVSKLFGLASAAVDHCLQLTDGLGVGGLLKALRALFHKYSSDFSNALLSIRKKCQLDEIPSDSLFQEDWGAFQTAVRIIGTCGELLRQCGDFEQQLANRILSRAGKYLSDSYSPCSLSGLQEPSPEKHSPFKNPWQEHNYLQAESPAEYAALLETLYTLKVSLFLPLVPAPTNPSWVSGKNCLAEPVPPNRAFHPHYPSLYVLISQFM

Mean predicted aligned error: 11.7 Å

Radius of gyration: 37.52 Å; Cα contacts (8 Å, |Δi|>4): 364; chains: 1; bounding box: 98×65×126 Å

InterPro domains:
  IPR019335 Conserved oligomeric Golgi complex subunit 7 [PF10191] (7-453)
  IPR019335 Conserved oligomeric Golgi complex subunit 7 [PTHR21443] (7-449)

Secondary structure (DSSP, 8-state):
-HHHHHHHHHHHHHHHHHHHHHHHHHHHHHHHHHHHHHHHHHHT--HHHHHHHHHHHHHHHHH-TTSTTHHHHHHHHHHHHHHHHHHHHHHHHHHHHTT-HHHHHHHHHHHHHTT-HHHHHHHHHHHHHHHHHHHHHHHHHSSS-HHHHHHHHHHHHHHHHHHHHHHHHHH-SSHHHHHHHHHHHHHHT-S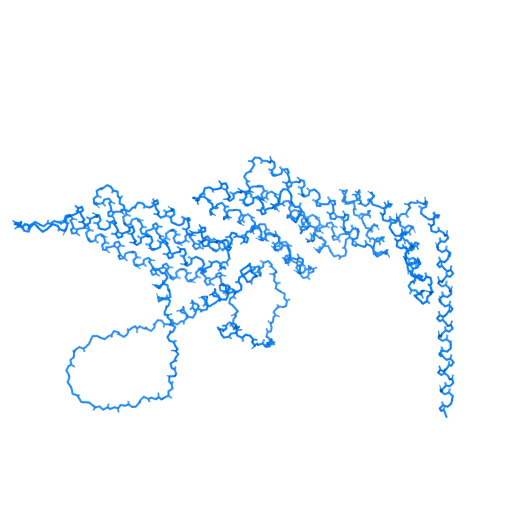S-HHHHHHHHHHHS-HHHHHHHHHHHHHHHHHHHHHHHHHHGGGGGGS-HHHHHHHHHHHHGGGHHHHHTHHHHHHHHHHHHHHTS-S--SSHHHHHHHHHHHHHHHHHHHHHHHHHHHHHHTTTTHHHHHHHHHHHHHHHHHHHHHHHHHHHHHTTTT---SS------HHHHHHHHHHHHHHHHHHHHHHHHHHHHHHHHHHHHGGGS-TT--GGGGSS----------S---HHHH--HHHHH-HHHHHHHHHHHHHHHHHHHS--PPP---------------PPPS-------PPPHHHHHHHH-

pLDDT: mean 83.33, std 20.41, range [24.08, 98.31]

Solvent-accessible surface area (backbone atoms only — not comparable to full-atom values): 28699 Å² total; per-residue (Å²): 113,70,70,59,57,55,51,49,54,51,50,50,51,51,49,52,52,52,50,54,50,50,53,35,52,53,32,51,55,49,39,54,53,51,64,67,47,46,65,62,45,58,71,68,72,43,68,65,65,39,38,55,54,50,38,51,45,53,58,30,50,71,64,36,68,90,43,95,60,35,70,58,53,52,52,51,51,53,52,51,52,51,52,52,48,65,68,44,46,67,57,51,53,50,25,57,75,68,66,36,59,70,60,41,36,52,50,46,51,44,28,53,64,68,73,37,49,71,61,56,49,49,53,51,39,52,58,55,32,52,55,56,31,48,53,46,39,55,41,70,70,42,95,60,57,67,56,57,37,50,46,55,47,42,52,52,52,53,50,45,49,56,56,48,35,64,52,28,61,77,51,43,97,56,23,59,45,54,45,49,52,39,53,42,52,30,66,75,57,32,59,81,37,68,49,58,57,51,50,56,50,56,70,71,38,54,73,89,49,32,56,62,53,51,47,52,43,48,48,54,49,50,52,43,51,51,53,48,46,63,70,40,56,90,49,49,88,75,35,52,62,68,57,50,37,55,38,44,44,69,65,54,50,62,49,45,72,55,48,77,41,39,33,60,50,50,30,54,40,47,48,57,57,53,70,70,53,64,46,70,54,92,54,71,71,50,21,55,49,30,46,47,54,40,49,60,49,52,55,50,52,55,52,49,50,52,51,51,38,42,70,70,39,59,35,75,34,49,71,31,48,53,55,24,50,22,53,42,48,47,52,49,52,51,54,52,51,52,39,51,53,50,48,42,57,76,67,46,73,84,63,79,74,93,79,68,78,89,72,86,56,62,67,60,53,53,51,51,54,49,52,52,49,40,53,53,49,46,57,51,51,49,57,55,46,54,55,50,50,53,52,54,47,45,74,53,35,42,77,74,55,55,99,79,72,51,93,75,74,77,69,87,76,78,79,88,76,93,70,84,71,75,91,76,74,59,54,84,78,63,73,52,72,49,58,76,77,37,52,67,62,40,50,54,41,52,51,52,53,51,51,54,53,54,44,72,73,50,79,83,74,76,75,87,85,75,92,77,91,80,84,90,85,83,90,81,92,79,86,83,80,95,80,75,81,81,69,79,84,71,68,52,60,63,54,58,48,62,74,46,87

Foldseek 3Di:
DVVVVVVVVVVVVVVVVVVLVVLLVVLVVVLVVLVVCLVVQVVVLDLLSSLVSLLSNVVSLVSNPVPPCSVVSVVVSVVSVVVSCVSCLVVLLVCLLVLPLVSLQSVLVSCVSSVNPVVSLVSNLVNVLVVLQVLLVVLVPDPDDPLVSLLVSLVVLLVQLVVQLVSQVSRDPQSQQSSLVSSLVSQVPHVVHPLVVLVVVLVPDDLQCNLVVLLSSLVSLVVSLVSVLVVCVVPVVSYDQVSVLSSLCSSLVSCLVVLVVVLVSLLSNLVVQLVVQDQDDDALVVNLVSLLVSLVVLLVSLVVLLVSNCSRALLLCVVSSLQSNLSNVVVVVVVNVVSVVVSCVSVVVVDDPPDDDDDPPVVVVVSVVSNVVSVVVSVVVVVVSLVVSLVSSCVGVVVVADPPDDLVPPPDDDDDDDDDDPVDDRSSVPDHSCCVPPVPSSSVSNVVNVLSVVLVPDPPPDDDDDDDDDDDDDDDDDDDDPDDDDDDDSDHSCVVSVVSD

Organism: Anolis carolinensis (NCBI:txid28377)